Protein AF-A0A8S3S463-F1 (afdb_monomer_lite)

Sequence (658 aa):
MARRFNRNAKKQKFRFYNKKERNKYNMQQRTAHAKKHVINLSKRRLSNQEYILLAKGLKFIPTPSSKNAKMSILKDYNEFARKLRCRYMFSQEKTDLHPFRSNTGYKPASTCHTLDYITEVTRQLNTQHYCQLDSFNMAELKIQVIEYIKSLYDQGIIDKISFKFLTNGQKLRDARLGRIYILPKIHRLETETFKQIQHDGLNELNIIPPGRPIISQCGSVTELGNGKVSVSLDSEKGMYIRLNRALSLTVKYYPIVTEHLDDYSSKDATVLNIHHVIADKIQCFEVKNSVVVNLDQIGQTQLKDAKVSKASTTDATGMSVEYTSTQGVILIPDSKYKVHIAIATVKIGPSVAIKAGKSVRFHVVTAVNYTQAVDLKSKAPEHLQRSVDQLLESVMKIDYASLREEHIKVWRDIWKSEFGISNSKAAGSLNGDKINTTIYYVLSNIQAPLHELSTTVEEKSKIQKTLHYPDRCYGGHTLLFYSETLWSEIKDEEDIADVTSTWMITLEKKGCNIIVRAGAEGVLQAILLSLGGLRNDRPYYACDAGCIDAPIALSKEVVQFPVKRTEPLTSILYITADKQHMEELKHTIHVKEIKEAPAHEHHVIALHKHGHHFGGLPTIFWASLAFLIIIFHLFLFKLIYNEYCQGQDRYGRTRYSV

Organism: Mytilus edulis (NCBI:txid6550)

Structure (mmCIF, N/CA/C/O backbone):
data_AF-A0A8S3S463-F1
#
_entry.id   AF-A0A8S3S463-F1
#
loop_
_atom_site.group_PDB
_atom_site.id
_atom_site.type_symbol
_atom_site.label_atom_id
_atom_site.label_alt_id
_atom_site.label_comp_id
_atom_site.label_asym_id
_atom_site.label_entity_id
_atom_site.label_seq_id
_atom_site.pdbx_PDB_ins_code
_atom_site.Cartn_x
_atom_site.Cartn_y
_atom_site.Cartn_z
_atom_site.occupancy
_atom_site.B_iso_or_equiv
_atom_site.auth_seq_id
_atom_site.auth_comp_id
_atom_site.auth_asym_id
_atom_site.auth_atom_id
_atom_site.pdbx_PDB_model_num
ATOM 1 N N . MET A 1 1 ? 85.360 11.994 -20.091 1.00 52.06 1 MET A N 1
ATOM 2 C CA . MET A 1 1 ? 83.962 11.535 -20.316 1.00 52.06 1 MET A CA 1
ATOM 3 C C . MET A 1 1 ? 83.797 10.376 -21.317 1.00 52.06 1 MET A C 1
ATOM 5 O O . MET A 1 1 ? 82.889 9.576 -21.123 1.00 52.06 1 MET A O 1
ATOM 9 N N . ALA A 1 2 ? 84.667 10.188 -22.321 1.00 48.66 2 ALA A N 1
ATOM 10 C CA . ALA A 1 2 ? 84.482 9.168 -23.374 1.00 48.66 2 ALA A CA 1
ATOM 11 C C . ALA A 1 2 ? 84.535 7.682 -22.921 1.00 48.66 2 ALA A C 1
ATOM 13 O O . ALA A 1 2 ? 83.828 6.835 -23.468 1.00 48.66 2 ALA A O 1
ATOM 14 N N . ARG A 1 3 ? 85.302 7.329 -21.874 1.00 46.56 3 ARG A N 1
ATOM 15 C CA . ARG A 1 3 ? 85.397 5.931 -21.381 1.00 46.56 3 ARG A CA 1
ATOM 16 C C . ARG A 1 3 ? 84.143 5.435 -20.635 1.00 46.56 3 ARG A C 1
ATOM 18 O O . ARG A 1 3 ? 83.894 4.230 -20.597 1.00 46.56 3 ARG A O 1
ATOM 25 N N . ARG A 1 4 ? 83.330 6.339 -20.067 1.00 45.00 4 ARG A N 1
ATOM 26 C CA . ARG A 1 4 ? 82.097 5.996 -19.320 1.00 45.00 4 ARG A CA 1
ATOM 27 C C . ARG A 1 4 ? 80.909 5.745 -20.260 1.00 45.00 4 ARG A C 1
ATOM 29 O O . ARG A 1 4 ? 80.152 4.805 -20.035 1.00 45.00 4 ARG A O 1
ATOM 36 N N . PHE A 1 5 ? 80.820 6.491 -21.364 1.00 47.56 5 PHE A N 1
ATOM 37 C CA . PHE A 1 5 ? 79.806 6.289 -22.410 1.00 47.56 5 PHE A CA 1
ATOM 38 C C . PHE A 1 5 ? 79.951 4.933 -23.126 1.00 47.56 5 PHE A C 1
ATOM 40 O O . PHE A 1 5 ? 78.967 4.221 -23.329 1.00 47.56 5 PHE A O 1
ATOM 47 N N . ASN A 1 6 ? 81.184 4.505 -23.413 1.00 51.38 6 ASN A N 1
ATOM 48 C CA . ASN A 1 6 ? 81.441 3.268 -24.161 1.00 51.38 6 ASN A CA 1
ATOM 49 C C . ASN A 1 6 ? 81.145 1.981 -23.344 1.00 51.38 6 ASN A C 1
ATOM 51 O O . ASN A 1 6 ? 80.711 0.962 -23.886 1.00 51.38 6 ASN A O 1
ATOM 55 N N . ARG A 1 7 ? 81.291 2.028 -22.007 1.00 52.53 7 ARG A N 1
ATOM 56 C CA . ARG A 1 7 ? 80.908 0.919 -21.103 1.00 52.53 7 ARG A CA 1
ATOM 57 C C . ARG A 1 7 ? 79.388 0.744 -20.989 1.00 52.53 7 ARG A C 1
ATOM 59 O O . ARG A 1 7 ? 78.919 -0.393 -20.908 1.00 52.53 7 ARG A O 1
ATOM 66 N N . ASN A 1 8 ? 78.621 1.833 -21.033 1.00 52.28 8 ASN A N 1
ATOM 67 C CA . ASN A 1 8 ? 77.157 1.779 -20.980 1.00 52.28 8 ASN A CA 1
ATOM 68 C C . ASN A 1 8 ? 76.551 1.273 -22.300 1.00 52.28 8 ASN A C 1
ATOM 70 O O . ASN A 1 8 ? 75.652 0.433 -22.263 1.00 52.28 8 ASN A O 1
ATOM 74 N N . ALA A 1 9 ? 77.117 1.659 -23.450 1.00 55.28 9 ALA A N 1
ATOM 75 C CA . ALA A 1 9 ? 76.702 1.151 -24.761 1.00 55.28 9 ALA A CA 1
ATOM 76 C C . ALA A 1 9 ? 76.960 -0.363 -24.928 1.00 55.28 9 ALA A C 1
ATOM 78 O O . ALA A 1 9 ? 76.092 -1.094 -25.413 1.00 55.28 9 ALA A O 1
ATOM 79 N N . LYS A 1 10 ? 78.113 -0.874 -24.460 1.00 55.69 10 LYS A N 1
ATOM 80 C CA . LYS A 1 10 ? 78.402 -2.323 -24.454 1.00 55.69 10 LYS A CA 1
ATOM 81 C C . LYS A 1 10 ? 77.476 -3.101 -23.509 1.00 55.69 10 LYS A C 1
ATOM 83 O O . LYS A 1 10 ? 76.970 -4.149 -23.902 1.00 55.69 10 LYS A O 1
ATOM 88 N N . LYS A 1 11 ? 77.179 -2.578 -22.308 1.00 56.47 11 LYS A N 1
ATOM 89 C CA . LYS A 1 11 ? 76.220 -3.201 -21.368 1.00 56.47 11 LYS A CA 1
ATOM 90 C C . LYS A 1 11 ? 74.787 -3.228 -21.912 1.00 56.47 11 LYS A C 1
ATOM 92 O O . LYS A 1 11 ? 74.089 -4.217 -21.701 1.00 56.47 11 LYS A O 1
ATOM 97 N N . GLN A 1 12 ? 74.345 -2.192 -22.629 1.00 57.59 12 GLN A N 1
ATOM 98 C CA . GLN A 1 12 ? 73.038 -2.192 -23.296 1.00 57.59 12 GLN A CA 1
ATOM 99 C C . GLN A 1 12 ? 72.986 -3.220 -24.432 1.00 57.59 12 GLN A C 1
ATOM 101 O O . GLN A 1 12 ? 72.074 -4.044 -24.444 1.00 57.59 12 GLN A O 1
ATOM 106 N N . LYS A 1 13 ? 73.986 -3.257 -25.326 1.00 57.12 13 LYS A N 1
ATOM 107 C CA . LYS A 1 13 ? 74.043 -4.254 -26.412 1.00 57.12 13 LYS A CA 1
ATOM 108 C C . LYS A 1 13 ? 74.053 -5.696 -25.886 1.00 57.12 13 LYS A C 1
ATOM 110 O O . LYS A 1 13 ? 73.314 -6.527 -26.405 1.00 57.12 13 LYS A O 1
ATOM 115 N N . PHE A 1 14 ? 74.794 -5.976 -24.811 1.00 54.25 14 PHE A N 1
ATOM 116 C CA . PHE A 1 14 ? 74.827 -7.307 -24.187 1.00 54.25 14 PHE A CA 1
ATOM 117 C C . PHE A 1 14 ? 73.482 -7.691 -23.537 1.00 54.25 14 PHE A C 1
ATOM 119 O O . PHE A 1 14 ? 73.031 -8.829 -23.649 1.00 54.25 14 PHE A O 1
ATOM 126 N N . ARG A 1 15 ? 72.776 -6.727 -22.922 1.00 56.00 15 ARG A N 1
ATOM 127 C CA . ARG A 1 15 ? 71.418 -6.931 -22.381 1.00 56.00 15 ARG A CA 1
ATOM 128 C C . ARG A 1 15 ? 70.378 -7.182 -23.477 1.00 56.00 15 ARG A C 1
ATOM 130 O O . ARG A 1 15 ? 69.511 -8.034 -23.296 1.00 56.00 15 ARG A O 1
ATOM 137 N N . PHE A 1 16 ? 70.468 -6.489 -24.612 1.00 57.81 16 PHE A N 1
ATOM 138 C CA . PHE A 1 16 ? 69.584 -6.722 -25.758 1.00 57.81 16 PHE A CA 1
ATOM 139 C C . PHE A 1 16 ? 69.848 -8.075 -26.431 1.00 57.81 16 PHE A C 1
ATOM 141 O O . PHE A 1 16 ? 68.890 -8.775 -26.761 1.00 57.81 16 PHE A O 1
ATOM 148 N N . TYR A 1 17 ? 71.114 -8.480 -26.565 1.00 57.06 17 TYR A N 1
ATOM 149 C CA . TYR A 1 17 ? 71.489 -9.795 -27.093 1.00 57.06 17 TYR A CA 1
ATOM 150 C C . TYR A 1 17 ? 70.956 -10.935 -26.206 1.00 57.06 17 TYR A C 1
ATOM 152 O O . TYR A 1 17 ? 70.227 -11.799 -26.693 1.00 57.06 17 TYR A O 1
ATOM 160 N N . ASN A 1 18 ? 71.166 -10.860 -24.885 1.00 58.47 18 ASN A N 1
ATOM 161 C CA . ASN A 1 18 ? 70.640 -11.853 -23.937 1.00 58.47 18 ASN A CA 1
ATOM 162 C C . ASN A 1 18 ? 69.103 -11.883 -23.878 1.00 58.47 18 ASN A C 1
ATOM 164 O O . ASN A 1 18 ? 68.513 -12.947 -23.693 1.00 58.47 18 ASN A O 1
ATOM 168 N N . LYS A 1 19 ? 68.422 -10.744 -24.070 1.00 60.91 19 LYS A N 1
ATOM 169 C CA . LYS A 1 19 ? 66.951 -10.705 -24.168 1.00 60.91 19 LYS A CA 1
ATOM 170 C C . LYS A 1 19 ? 66.452 -11.373 -25.455 1.00 60.91 19 LYS A C 1
ATOM 172 O O . LYS A 1 19 ? 65.434 -12.062 -25.424 1.00 60.91 19 LYS A O 1
ATOM 177 N N . LYS A 1 20 ? 67.165 -11.201 -26.574 1.00 64.38 20 LYS A N 1
ATOM 178 C CA . LYS A 1 20 ? 66.814 -11.797 -27.872 1.00 64.38 20 LYS A CA 1
ATOM 179 C C . LYS A 1 20 ? 67.002 -13.317 -27.867 1.00 64.38 20 LYS A C 1
ATOM 181 O O . LYS A 1 20 ? 66.083 -14.024 -28.269 1.00 64.38 20 LYS A O 1
ATOM 186 N N . GLU A 1 21 ? 68.115 -13.812 -27.327 1.00 63.66 21 GLU A N 1
ATOM 187 C CA . GLU A 1 21 ? 68.373 -15.254 -27.187 1.00 63.66 21 GLU A CA 1
ATOM 188 C C . GLU A 1 21 ? 67.390 -15.926 -26.216 1.00 63.66 21 GLU A C 1
ATOM 190 O O . GLU A 1 21 ? 66.795 -16.955 -26.538 1.00 63.66 21 GLU A O 1
ATOM 195 N N . ARG A 1 22 ? 67.081 -15.286 -25.079 1.00 61.72 22 ARG A N 1
ATOM 196 C CA . ARG A 1 22 ? 66.073 -15.796 -24.133 1.00 61.72 22 ARG A CA 1
ATOM 197 C C . ARG A 1 22 ? 64.668 -15.850 -24.740 1.00 61.72 22 ARG A C 1
ATOM 199 O O . ARG A 1 22 ? 63.928 -16.803 -24.507 1.00 61.72 22 ARG A O 1
ATOM 206 N N . ASN A 1 23 ? 64.298 -14.861 -25.554 1.00 64.25 23 ASN A N 1
ATOM 207 C CA . ASN A 1 23 ? 63.021 -14.868 -26.272 1.00 64.25 23 ASN A CA 1
ATOM 208 C C . ASN A 1 23 ? 62.968 -15.959 -27.351 1.00 64.25 23 ASN A C 1
ATOM 210 O O . ASN A 1 23 ? 61.918 -16.574 -27.539 1.00 64.25 23 ASN A O 1
ATOM 214 N N . LYS A 1 24 ? 64.092 -16.234 -28.020 1.00 67.75 24 LYS A N 1
ATOM 215 C CA . LYS A 1 24 ? 64.208 -17.292 -29.031 1.00 67.75 24 LYS A CA 1
ATOM 216 C C . LYS A 1 24 ? 64.068 -18.683 -28.403 1.00 67.75 24 LYS A C 1
ATOM 218 O O . LYS A 1 24 ? 63.263 -19.479 -28.884 1.00 67.75 24 LYS A O 1
ATOM 223 N N . TYR A 1 25 ? 64.734 -18.920 -27.272 1.00 66.69 25 TYR A N 1
ATOM 224 C CA . TYR A 1 25 ? 64.601 -20.150 -26.484 1.00 66.69 25 TYR A CA 1
ATOM 225 C C . TYR A 1 25 ? 63.168 -20.358 -25.961 1.00 66.69 25 TYR A C 1
ATOM 227 O O . TYR A 1 25 ? 62.573 -21.420 -26.148 1.00 66.69 25 TYR A O 1
ATOM 235 N N . ASN A 1 26 ? 62.549 -19.310 -25.403 1.00 66.56 26 ASN A N 1
ATOM 236 C CA . ASN A 1 26 ? 61.158 -19.362 -24.942 1.00 66.56 26 ASN A CA 1
ATOM 237 C C . ASN A 1 26 ? 60.168 -19.634 -26.086 1.00 66.56 26 ASN A C 1
ATOM 239 O O . ASN A 1 26 ? 59.177 -20.339 -25.898 1.00 66.56 26 ASN A O 1
ATOM 243 N N . MET A 1 27 ? 60.412 -19.091 -27.281 1.00 69.25 27 MET A N 1
ATOM 244 C CA . MET A 1 27 ? 59.564 -19.351 -28.443 1.00 69.25 27 MET A CA 1
ATOM 245 C C . MET A 1 27 ? 59.721 -20.788 -28.950 1.00 69.25 27 MET A C 1
ATOM 247 O O . MET A 1 27 ? 58.717 -21.422 -29.280 1.00 69.25 27 MET A O 1
ATOM 251 N N . GLN A 1 28 ? 60.937 -21.338 -28.945 1.00 73.94 28 GLN A N 1
ATOM 252 C CA . GLN A 1 28 ? 61.189 -22.736 -29.307 1.00 73.94 28 GLN A CA 1
ATOM 253 C C . GLN A 1 28 ? 60.520 -23.713 -28.331 1.00 73.94 28 GLN A C 1
ATOM 255 O O . GLN A 1 28 ? 59.809 -24.610 -28.783 1.00 73.94 28 GLN A O 1
ATOM 260 N N . GLN A 1 29 ? 60.625 -23.489 -27.016 1.00 73.38 29 GLN A N 1
ATOM 261 C CA . GLN A 1 29 ? 59.926 -24.316 -26.024 1.00 73.38 29 GLN A CA 1
ATOM 262 C C . GLN A 1 29 ? 58.399 -24.254 -26.174 1.00 73.38 29 GLN A C 1
ATOM 264 O O . GLN A 1 29 ? 57.727 -25.286 -26.156 1.00 73.38 29 GLN A O 1
ATOM 269 N N . ARG A 1 30 ? 57.829 -23.058 -26.382 1.00 69.56 30 ARG A N 1
ATOM 270 C CA . ARG A 1 30 ? 56.376 -22.896 -26.580 1.00 69.56 30 ARG A CA 1
ATOM 271 C C . ARG A 1 30 ? 55.892 -23.561 -27.864 1.00 69.56 30 ARG A C 1
ATOM 273 O O . ARG A 1 30 ? 54.807 -24.132 -27.874 1.00 69.56 30 ARG A O 1
ATOM 280 N N . THR A 1 31 ? 56.701 -23.522 -28.921 1.00 72.31 31 THR A N 1
ATOM 281 C CA . THR A 1 31 ? 56.397 -24.201 -30.187 1.00 72.31 31 THR A CA 1
ATOM 282 C C . THR A 1 31 ? 56.444 -25.720 -30.024 1.00 72.31 31 THR A C 1
ATOM 284 O O . THR A 1 31 ? 55.543 -26.407 -30.496 1.00 72.31 31 THR A O 1
ATOM 287 N N . ALA A 1 32 ? 57.455 -26.253 -29.329 1.00 75.31 32 ALA A N 1
ATOM 288 C CA . ALA A 1 32 ? 57.571 -27.686 -29.057 1.00 75.31 32 ALA A CA 1
ATOM 289 C C . ALA A 1 32 ? 56.390 -28.198 -28.213 1.00 75.31 32 ALA A C 1
ATOM 291 O O . ALA A 1 32 ? 55.780 -29.212 -28.544 1.00 75.31 32 ALA A O 1
ATOM 292 N N . HIS A 1 33 ? 55.995 -27.442 -27.184 1.00 72.69 33 HIS A N 1
ATOM 293 C CA . HIS A 1 33 ? 54.812 -27.751 -26.381 1.00 72.69 33 HIS A CA 1
ATOM 294 C C . HIS A 1 33 ? 53.511 -27.679 -27.200 1.00 72.69 33 HIS A C 1
ATOM 296 O O . HIS A 1 33 ? 52.640 -28.534 -27.054 1.00 72.69 33 HIS A O 1
ATOM 302 N N . ALA A 1 34 ? 53.368 -26.683 -28.081 1.00 71.38 34 ALA A N 1
ATOM 303 C CA . ALA A 1 34 ? 52.197 -26.539 -28.946 1.00 71.38 34 ALA A CA 1
ATOM 304 C C . ALA A 1 34 ? 52.060 -27.703 -29.944 1.00 71.38 34 ALA A C 1
ATOM 306 O O . ALA A 1 34 ? 50.974 -28.258 -30.092 1.00 71.38 34 ALA A O 1
ATOM 307 N N . LYS A 1 35 ? 53.168 -28.142 -30.556 1.00 76.00 35 LYS A N 1
ATOM 308 C CA . LYS A 1 35 ? 53.192 -29.288 -31.483 1.00 76.00 35 LYS A CA 1
ATOM 309 C C . LYS A 1 35 ? 52.842 -30.626 -30.823 1.00 76.00 35 LYS A C 1
ATOM 311 O O . LYS A 1 35 ? 52.403 -31.530 -31.518 1.00 76.00 35 LYS A O 1
ATOM 316 N N . LYS A 1 36 ? 52.982 -30.747 -29.498 1.00 73.94 36 LYS A N 1
ATOM 317 C CA . LYS A 1 36 ? 52.560 -31.941 -28.746 1.00 73.94 36 LYS A CA 1
ATOM 318 C C . LYS A 1 36 ? 51.031 -32.085 -28.648 1.00 73.94 36 LYS A C 1
ATOM 320 O O . LYS A 1 36 ? 50.548 -33.196 -28.487 1.00 73.94 36 LYS A O 1
ATOM 325 N N . HIS A 1 37 ? 50.282 -30.981 -28.738 1.00 66.50 37 HIS A N 1
ATOM 326 C CA . HIS A 1 37 ? 48.832 -30.950 -28.483 1.00 66.50 37 HIS A CA 1
ATOM 327 C C . HIS A 1 37 ? 47.991 -30.598 -29.723 1.00 66.50 37 HIS A C 1
ATOM 329 O O . HIS A 1 37 ? 46.770 -30.693 -29.676 1.00 66.50 37 HIS A O 1
ATOM 335 N N . VAL A 1 38 ? 48.624 -30.180 -30.824 1.00 69.88 38 VAL A N 1
ATOM 336 C CA . VAL A 1 38 ? 47.951 -29.782 -32.068 1.00 69.88 38 VAL A CA 1
ATOM 337 C C . VAL A 1 38 ? 48.359 -30.743 -33.182 1.00 69.88 38 VAL A C 1
ATOM 339 O O . VAL A 1 38 ? 49.488 -30.692 -33.671 1.00 69.88 38 VAL A O 1
ATOM 342 N N . ILE A 1 39 ? 47.431 -31.608 -33.591 1.00 75.69 39 ILE A N 1
ATOM 343 C CA . ILE A 1 39 ? 47.611 -32.543 -34.708 1.00 75.69 39 ILE A CA 1
ATOM 344 C C . ILE A 1 39 ? 47.127 -31.858 -35.990 1.00 75.69 39 ILE A C 1
ATOM 346 O O . ILE A 1 39 ? 45.980 -31.425 -36.074 1.00 75.69 39 ILE A O 1
ATOM 350 N N . ASN A 1 40 ? 48.002 -31.735 -36.991 1.00 73.06 40 ASN A N 1
ATOM 351 C CA . ASN A 1 40 ? 47.642 -31.139 -38.276 1.00 73.06 40 ASN A CA 1
ATOM 352 C C . ASN A 1 40 ? 47.041 -32.203 -39.200 1.00 73.06 40 ASN A C 1
ATOM 354 O O . ASN A 1 40 ? 47.766 -33.041 -39.726 1.00 73.06 40 ASN A O 1
ATOM 358 N N . LEU A 1 41 ? 45.726 -32.143 -39.398 1.00 71.94 41 LEU A N 1
ATOM 359 C CA . LEU A 1 41 ? 44.986 -33.045 -40.287 1.00 71.94 41 LEU A CA 1
ATOM 360 C C . LEU A 1 41 ? 44.899 -32.519 -41.733 1.00 71.94 41 LEU A C 1
ATOM 362 O O . LEU A 1 41 ? 44.344 -33.184 -42.603 1.00 71.94 41 LEU A O 1
ATOM 366 N N . SER A 1 42 ? 45.434 -31.324 -42.004 1.00 69.94 42 SER A N 1
ATOM 367 C CA . SER A 1 42 ? 45.446 -30.727 -43.340 1.00 69.94 42 SER A CA 1
ATOM 368 C C . SER A 1 42 ? 46.727 -31.078 -44.104 1.00 69.94 42 SER A C 1
ATOM 370 O O . SER A 1 42 ? 47.795 -31.253 -43.519 1.00 69.94 42 SER A O 1
ATOM 372 N N . LYS A 1 43 ? 46.654 -31.103 -45.442 1.00 72.00 43 LYS A N 1
ATOM 373 C CA . LYS A 1 43 ? 47.828 -31.306 -46.316 1.00 72.00 43 LYS A CA 1
ATOM 374 C C . LYS A 1 43 ? 48.800 -30.109 -46.321 1.00 72.00 43 LYS A C 1
ATOM 376 O O . LYS A 1 43 ? 49.905 -30.216 -46.849 1.00 72.00 43 LYS A O 1
ATOM 381 N N . ARG A 1 44 ? 48.412 -28.963 -45.744 1.00 81.38 44 ARG A N 1
ATOM 382 C CA . ARG A 1 44 ? 49.222 -27.736 -45.678 1.00 81.38 44 ARG A CA 1
ATOM 383 C C . ARG A 1 44 ? 50.136 -27.772 -44.454 1.00 81.38 44 ARG A C 1
ATOM 385 O O . ARG A 1 44 ? 49.684 -28.021 -43.341 1.00 81.38 44 ARG A O 1
ATOM 392 N N . ARG A 1 45 ? 51.425 -27.464 -44.632 1.00 78.19 45 ARG A N 1
ATOM 393 C CA . ARG A 1 45 ? 52.370 -27.336 -43.510 1.00 78.19 45 ARG A CA 1
ATOM 394 C C . ARG A 1 45 ? 52.098 -26.044 -42.732 1.00 78.19 45 ARG A C 1
ATOM 396 O O . ARG A 1 45 ? 52.153 -24.960 -43.304 1.00 78.19 45 ARG A O 1
ATOM 403 N N . LEU A 1 46 ? 51.816 -26.175 -41.436 1.00 79.38 46 LEU A N 1
ATOM 404 C CA . LEU A 1 46 ? 51.574 -25.050 -40.530 1.00 79.38 46 LEU A CA 1
ATOM 405 C C . LEU A 1 46 ? 52.893 -24.456 -40.011 1.00 79.38 46 LEU A C 1
ATOM 407 O O . LEU A 1 46 ? 53.850 -25.175 -39.707 1.00 79.38 46 LEU A O 1
ATOM 411 N N . SER A 1 47 ? 52.928 -23.134 -39.874 1.00 81.81 47 SER A N 1
ATOM 412 C CA . SER A 1 47 ? 54.037 -22.373 -39.301 1.00 81.81 47 SER A CA 1
ATOM 413 C C . SER A 1 47 ? 54.070 -22.464 -37.771 1.00 81.81 47 SER A C 1
ATOM 415 O O . SER A 1 47 ? 53.080 -22.763 -37.101 1.00 81.81 47 SER A O 1
ATOM 417 N N . ASN A 1 48 ? 55.227 -22.163 -37.176 1.00 77.81 48 ASN A N 1
ATOM 418 C CA . ASN A 1 48 ? 55.406 -22.226 -35.721 1.00 77.81 48 ASN A CA 1
ATOM 419 C C . ASN A 1 48 ? 54.484 -21.253 -34.956 1.00 77.81 48 ASN A C 1
ATOM 421 O O . ASN A 1 48 ? 54.082 -21.552 -33.834 1.00 77.81 48 ASN A O 1
ATOM 425 N N . GLN A 1 49 ? 54.127 -20.110 -35.552 1.00 76.75 49 GLN A N 1
ATOM 426 C CA . GLN A 1 49 ? 53.189 -19.158 -34.949 1.00 76.75 49 GLN A CA 1
ATOM 427 C C . GLN A 1 49 ? 51.744 -19.670 -35.016 1.00 76.75 49 GLN A C 1
ATOM 429 O O . GLN A 1 49 ? 51.028 -19.562 -34.022 1.00 76.75 49 GLN A O 1
ATOM 434 N N . GLU A 1 50 ? 51.350 -20.304 -36.126 1.00 75.94 50 GLU A N 1
ATOM 435 C CA . GLU A 1 50 ? 50.033 -20.942 -36.276 1.00 75.94 50 GLU A CA 1
ATOM 436 C C . GLU A 1 50 ? 49.857 -22.086 -35.267 1.00 75.94 50 GLU A C 1
ATOM 438 O O . GLU A 1 50 ? 48.836 -22.146 -34.586 1.00 75.94 50 GLU A O 1
ATOM 443 N N . TYR A 1 51 ? 50.882 -22.922 -35.056 1.00 78.38 51 TYR A N 1
ATOM 444 C CA . TYR A 1 51 ? 50.859 -23.953 -34.008 1.00 78.38 51 TYR A CA 1
ATOM 445 C C . TYR A 1 51 ? 50.635 -23.368 -32.605 1.00 78.38 51 TYR A C 1
ATOM 447 O O . TYR A 1 51 ? 49.834 -23.896 -31.834 1.00 78.38 51 TYR A O 1
ATOM 455 N N . ILE A 1 52 ? 51.316 -22.267 -32.261 1.00 76.12 52 ILE A N 1
ATOM 456 C CA . ILE A 1 52 ? 51.158 -21.606 -30.954 1.00 76.12 52 ILE A CA 1
ATOM 457 C C . ILE A 1 52 ? 49.758 -20.995 -30.805 1.00 76.12 52 ILE A C 1
ATOM 459 O O . ILE A 1 52 ? 49.199 -21.025 -29.706 1.00 76.12 52 ILE A O 1
ATOM 463 N N . LEU A 1 53 ? 49.197 -20.431 -31.878 1.00 75.06 53 LEU A N 1
ATOM 464 C CA . LEU A 1 53 ? 47.856 -19.847 -31.876 1.00 75.06 53 LEU A CA 1
ATOM 465 C C . LEU A 1 53 ? 46.784 -20.931 -31.688 1.00 75.06 53 LEU A C 1
ATOM 467 O O . LEU A 1 53 ? 45.934 -20.807 -30.808 1.00 75.06 53 LEU A O 1
ATOM 471 N N . LEU A 1 54 ? 46.883 -22.034 -32.434 1.00 71.81 54 LEU A N 1
ATOM 472 C CA . LEU A 1 54 ? 45.959 -23.168 -32.339 1.00 71.81 54 LEU A CA 1
ATOM 473 C C . LEU A 1 54 ? 46.006 -23.826 -30.952 1.00 71.81 54 LEU A C 1
ATOM 475 O O . LEU A 1 54 ? 44.965 -24.109 -30.362 1.00 71.81 54 LEU A O 1
ATOM 479 N N . ALA A 1 55 ? 47.198 -23.964 -30.362 1.00 70.44 55 ALA A N 1
ATOM 480 C CA . ALA A 1 55 ? 47.348 -24.471 -28.997 1.00 70.44 55 ALA A CA 1
ATOM 481 C C . ALA A 1 55 ? 46.735 -23.545 -27.926 1.00 70.44 55 ALA A C 1
ATOM 483 O O . ALA A 1 55 ? 46.407 -24.003 -26.832 1.00 70.44 55 ALA A O 1
ATOM 484 N N . LYS A 1 56 ? 46.572 -22.245 -28.211 1.00 66.69 56 LYS A N 1
ATOM 485 C CA . LYS A 1 56 ? 45.850 -21.307 -27.334 1.00 66.69 56 LYS A CA 1
ATOM 486 C C . LYS A 1 56 ? 44.336 -21.364 -27.535 1.00 66.69 56 LYS A C 1
ATOM 488 O O . LYS A 1 56 ? 43.622 -21.190 -26.555 1.00 66.69 56 LYS A O 1
ATOM 493 N N . GLY A 1 57 ? 43.852 -21.646 -28.747 1.00 55.12 57 GLY A N 1
ATOM 494 C CA . GLY A 1 57 ? 42.424 -21.884 -29.006 1.00 55.12 57 GLY A CA 1
ATOM 495 C C . GLY A 1 57 ? 41.870 -23.063 -28.196 1.00 55.12 57 GLY A C 1
ATOM 496 O O . GLY A 1 57 ? 40.753 -23.005 -27.697 1.00 55.12 57 GLY A O 1
ATOM 497 N N . LEU A 1 58 ? 42.706 -24.072 -27.933 1.00 53.78 58 LEU A N 1
ATOM 498 C CA . LEU A 1 58 ? 42.383 -25.212 -27.063 1.00 53.78 58 LEU A CA 1
ATOM 499 C C . LEU A 1 58 ? 42.318 -24.871 -25.558 1.00 53.78 58 LEU A C 1
ATOM 501 O O . LEU A 1 58 ? 41.883 -25.705 -24.771 1.00 53.78 58 LEU A O 1
ATOM 505 N N . LYS A 1 59 ? 42.715 -23.659 -25.132 1.00 48.44 59 LYS A N 1
ATOM 506 C CA . LYS A 1 59 ? 42.542 -23.176 -23.745 1.00 48.44 59 LYS A CA 1
ATOM 507 C C . LYS A 1 59 ? 41.181 -22.525 -23.482 1.00 48.44 59 LYS A C 1
ATOM 509 O O . LYS A 1 59 ? 40.911 -22.183 -22.334 1.00 48.44 59 LYS A O 1
ATOM 514 N N . PHE A 1 60 ? 40.338 -22.349 -24.504 1.00 43.91 60 PHE A N 1
ATOM 515 C CA . PHE A 1 60 ? 39.013 -21.735 -24.347 1.00 43.91 60 PHE A CA 1
ATOM 516 C C . PHE A 1 60 ? 37.968 -22.675 -23.722 1.00 43.91 60 PHE A C 1
ATOM 518 O O . PHE A 1 60 ? 36.864 -22.247 -23.404 1.00 43.91 60 PHE A O 1
ATOM 525 N N . ILE A 1 61 ? 38.336 -23.937 -23.479 1.00 42.88 61 ILE A N 1
ATOM 526 C CA . ILE A 1 61 ? 37.599 -24.845 -22.602 1.00 42.88 61 ILE A CA 1
ATOM 527 C C . ILE A 1 61 ? 38.528 -25.160 -21.422 1.00 42.88 61 ILE A C 1
ATOM 529 O O . ILE A 1 61 ? 39.547 -25.831 -21.616 1.00 42.88 61 ILE A O 1
ATOM 533 N N . PRO A 1 62 ? 38.252 -24.661 -20.204 1.00 43.66 62 PRO A N 1
ATOM 534 C CA . PRO A 1 62 ? 39.081 -24.971 -19.051 1.00 43.66 62 PRO A CA 1
ATOM 535 C C . PRO A 1 62 ? 39.010 -26.478 -18.791 1.00 43.66 62 PRO A C 1
ATOM 537 O O . PRO A 1 62 ? 37.957 -27.020 -18.466 1.00 43.66 62 PRO A O 1
ATOM 540 N N . THR A 1 63 ? 40.139 -27.169 -18.951 1.00 46.56 63 THR A N 1
ATOM 541 C CA . THR A 1 63 ? 40.243 -28.572 -18.539 1.00 46.56 63 THR A CA 1
ATOM 542 C C . THR A 1 63 ? 40.371 -28.573 -17.014 1.00 46.56 63 THR A C 1
ATOM 544 O O . THR A 1 63 ? 41.306 -27.946 -16.506 1.00 46.56 63 THR A O 1
ATOM 547 N N . PRO A 1 64 ? 39.461 -29.200 -16.250 1.00 49.19 64 PRO A N 1
ATOM 548 C CA . PRO A 1 64 ? 39.530 -29.126 -14.797 1.00 49.19 64 PRO A CA 1
ATOM 549 C C . PRO A 1 64 ? 40.782 -29.857 -14.289 1.00 49.19 64 PRO A C 1
ATOM 551 O O . PRO A 1 64 ? 41.040 -30.994 -14.670 1.00 49.19 64 PRO A O 1
ATOM 554 N N . SER A 1 65 ? 41.539 -29.215 -13.397 1.00 54.72 65 SER A N 1
ATOM 555 C CA . SER A 1 65 ? 42.794 -29.723 -12.797 1.00 54.72 65 SER A CA 1
ATOM 556 C C . SER A 1 65 ? 42.607 -30.960 -11.889 1.00 54.72 65 SER A C 1
ATOM 558 O O . SER A 1 65 ? 43.560 -31.570 -11.409 1.00 54.72 65 SER A O 1
ATOM 560 N N . SER A 1 66 ? 41.360 -31.346 -11.619 1.00 59.09 66 SER A N 1
ATOM 561 C CA . SER A 1 66 ? 41.019 -32.414 -10.681 1.00 59.09 66 SER A CA 1
ATOM 562 C C . SER A 1 66 ? 41.126 -33.794 -11.339 1.00 59.09 66 SER A C 1
ATOM 564 O O . SER A 1 66 ? 40.437 -34.073 -12.320 1.00 59.09 66 SER A O 1
ATOM 566 N N . LYS A 1 67 ? 41.907 -34.706 -10.737 1.00 57.53 67 LYS A N 1
ATOM 567 C CA . LYS A 1 67 ? 41.961 -36.141 -11.099 1.00 57.53 67 LYS A CA 1
ATOM 568 C C . LYS A 1 67 ? 40.575 -36.821 -11.132 1.00 57.53 67 LYS A C 1
ATOM 570 O O . LYS A 1 67 ? 40.432 -37.848 -11.785 1.00 57.53 67 LYS A O 1
ATOM 575 N N . ASN A 1 68 ? 39.552 -36.222 -10.510 1.00 57.94 68 ASN A N 1
ATOM 576 C CA . ASN A 1 68 ? 38.182 -36.744 -10.431 1.00 57.94 68 ASN A CA 1
ATOM 577 C C . ASN A 1 68 ? 37.179 -36.004 -11.341 1.00 57.94 68 ASN A C 1
ATOM 579 O O . ASN A 1 68 ? 35.977 -36.270 -11.283 1.00 57.94 68 ASN A O 1
ATOM 583 N N . ALA A 1 69 ? 37.647 -35.095 -12.204 1.00 58.31 69 ALA A N 1
ATOM 584 C CA . ALA A 1 69 ? 36.796 -34.266 -13.060 1.00 58.31 69 ALA A CA 1
ATOM 585 C C . ALA A 1 69 ? 35.877 -35.085 -13.974 1.00 58.31 69 ALA A C 1
ATOM 587 O O . ALA A 1 69 ? 34.710 -34.750 -14.133 1.00 58.31 69 ALA A O 1
ATOM 588 N N . LYS A 1 70 ? 36.370 -36.204 -14.518 1.00 59.91 70 LYS A N 1
ATOM 589 C CA . LYS A 1 70 ? 35.574 -37.089 -15.380 1.00 59.91 70 LYS A CA 1
ATOM 590 C C . LYS A 1 70 ? 34.367 -37.673 -14.638 1.00 59.91 70 LYS A C 1
ATOM 592 O O . LYS A 1 70 ? 33.294 -37.775 -15.219 1.00 59.91 70 LYS A O 1
ATOM 597 N N . MET A 1 71 ? 34.526 -38.002 -13.355 1.00 61.84 71 MET A N 1
ATOM 598 C CA . MET A 1 71 ? 33.459 -38.562 -12.523 1.00 61.84 71 MET A CA 1
ATOM 599 C C . MET A 1 71 ? 32.450 -37.492 -12.090 1.00 61.84 71 MET A C 1
ATOM 601 O O . MET A 1 71 ? 31.252 -37.755 -12.105 1.00 61.84 71 MET A O 1
ATOM 605 N N . SER A 1 72 ? 32.915 -36.270 -11.802 1.00 59.81 72 SER A N 1
ATOM 606 C CA . SER A 1 72 ? 32.039 -35.110 -11.571 1.00 59.81 72 SER A CA 1
ATOM 607 C C . SER A 1 72 ? 31.220 -34.771 -12.813 1.00 59.81 72 SER A C 1
ATOM 609 O O . SER A 1 72 ? 30.008 -34.670 -12.730 1.00 59.81 72 SER A O 1
ATOM 611 N N . ILE A 1 73 ? 31.858 -34.703 -13.984 1.00 63.25 73 ILE A N 1
ATOM 612 C CA . ILE A 1 73 ? 31.189 -34.387 -15.251 1.00 63.25 73 ILE A CA 1
ATOM 613 C C . ILE A 1 73 ? 30.196 -35.487 -15.636 1.00 63.25 73 ILE A C 1
ATOM 615 O O . ILE A 1 73 ? 29.107 -35.178 -16.101 1.00 63.25 73 ILE A O 1
ATOM 619 N N . LEU A 1 74 ? 30.523 -36.765 -15.419 1.00 66.81 74 LEU A N 1
ATOM 620 C CA . LEU A 1 74 ? 29.575 -37.866 -15.626 1.00 66.81 74 LEU A CA 1
ATOM 621 C C . LEU A 1 74 ? 28.383 -37.782 -14.665 1.00 66.81 74 LEU A C 1
ATOM 623 O O . LEU A 1 74 ? 27.257 -38.064 -15.069 1.00 66.81 74 LEU A O 1
ATOM 627 N N . LYS A 1 75 ? 28.607 -37.371 -13.413 1.00 67.50 75 LYS A N 1
ATOM 628 C CA . LYS A 1 75 ? 27.542 -37.158 -12.427 1.00 67.50 75 LYS A CA 1
ATOM 629 C C . LYS A 1 75 ? 26.651 -35.974 -12.814 1.00 67.50 75 LYS A C 1
ATOM 631 O O . LYS A 1 75 ? 25.433 -36.132 -12.829 1.00 67.50 75 LYS A O 1
ATOM 636 N N . ASP A 1 76 ? 27.247 -34.858 -13.219 1.00 64.56 76 ASP A N 1
ATOM 637 C CA . ASP A 1 76 ? 26.545 -33.649 -13.660 1.00 64.56 76 ASP A CA 1
ATOM 638 C C . ASP A 1 76 ? 25.795 -33.893 -14.976 1.00 64.56 76 ASP A C 1
ATOM 640 O O . ASP A 1 76 ? 24.650 -33.471 -15.124 1.00 64.56 76 ASP A O 1
ATOM 644 N N . TYR A 1 77 ? 26.388 -34.650 -15.906 1.00 70.56 77 TYR A N 1
ATOM 645 C CA . TYR A 1 77 ? 25.737 -35.093 -17.139 1.00 70.56 77 TYR A CA 1
ATOM 646 C C . TYR A 1 77 ? 24.552 -36.009 -16.842 1.00 70.56 77 TYR A C 1
ATOM 648 O O . TYR A 1 77 ? 23.478 -35.814 -17.402 1.00 70.56 77 TYR A O 1
ATOM 656 N N . ASN A 1 78 ? 24.703 -36.978 -15.937 1.00 62.03 78 ASN A N 1
ATOM 657 C CA . ASN A 1 78 ? 23.600 -37.851 -15.542 1.00 62.03 78 ASN A CA 1
ATOM 658 C C . ASN A 1 78 ? 22.490 -37.069 -14.826 1.00 62.03 78 ASN A C 1
ATOM 660 O O . ASN A 1 78 ? 21.309 -37.339 -15.044 1.00 62.03 78 ASN A O 1
ATOM 664 N N . GLU A 1 79 ? 22.835 -36.066 -14.018 1.00 60.00 79 GLU A N 1
ATOM 665 C CA . GLU A 1 79 ? 21.861 -35.185 -13.377 1.00 60.00 79 GLU A CA 1
ATOM 666 C C . GLU A 1 79 ? 21.150 -34.275 -14.391 1.00 60.00 79 GLU A C 1
ATOM 668 O O . GLU A 1 79 ? 19.929 -34.113 -14.325 1.00 60.00 79 GLU A O 1
ATOM 673 N N . PHE A 1 80 ? 21.884 -33.736 -15.365 1.00 59.72 80 PHE A N 1
ATOM 674 C CA . PHE A 1 80 ? 21.356 -32.934 -16.464 1.00 59.72 80 PHE A CA 1
ATOM 675 C C . PHE A 1 80 ? 20.448 -33.761 -17.380 1.00 59.72 80 PHE A C 1
ATOM 677 O O . PHE A 1 80 ? 19.307 -33.374 -17.615 1.00 59.72 80 PHE A O 1
ATOM 684 N N . ALA A 1 81 ? 20.892 -34.941 -17.818 1.00 54.41 81 ALA A N 1
ATOM 685 C CA . ALA A 1 81 ? 20.108 -35.871 -18.626 1.00 54.41 81 ALA A CA 1
ATOM 686 C C . ALA A 1 81 ? 18.845 -36.340 -17.887 1.00 54.41 81 ALA A C 1
ATOM 688 O O . ALA A 1 81 ? 17.780 -36.458 -18.494 1.00 54.41 81 ALA A O 1
ATOM 689 N N . ARG A 1 82 ? 18.922 -36.540 -16.563 1.00 51.47 82 ARG A N 1
ATOM 690 C CA . ARG A 1 82 ? 17.753 -36.815 -15.715 1.00 51.47 82 ARG A CA 1
ATOM 691 C C . ARG A 1 82 ? 16.796 -35.622 -15.671 1.00 51.47 82 ARG A C 1
ATOM 693 O O . ARG A 1 82 ? 15.600 -35.822 -15.850 1.00 51.47 82 ARG A O 1
ATOM 700 N N . LYS A 1 83 ? 17.293 -34.392 -15.490 1.00 52.69 83 LYS A N 1
ATOM 701 C CA . LYS A 1 83 ? 16.472 -33.163 -15.533 1.00 52.69 83 LYS A CA 1
ATOM 702 C C . LYS A 1 83 ? 15.799 -32.981 -16.894 1.00 52.69 83 LYS A C 1
ATOM 704 O O . LYS A 1 83 ? 14.631 -32.610 -16.938 1.00 52.69 83 LYS A O 1
ATOM 709 N N . LEU A 1 84 ? 16.495 -33.300 -17.983 1.00 45.91 84 LEU A N 1
ATOM 710 C CA . LEU A 1 84 ? 15.986 -33.202 -19.351 1.00 45.91 84 LEU A CA 1
ATOM 711 C C . LEU A 1 84 ? 14.931 -34.280 -19.644 1.00 45.91 84 LEU A C 1
ATOM 713 O O . LEU A 1 84 ? 13.879 -33.955 -20.183 1.00 45.91 84 LEU A O 1
ATOM 717 N N . ARG A 1 85 ? 15.138 -35.526 -19.185 1.00 46.47 85 ARG A N 1
ATOM 718 C CA . ARG A 1 85 ? 14.119 -36.595 -19.227 1.00 46.47 85 ARG A CA 1
ATOM 719 C C . ARG A 1 85 ? 12.888 -36.268 -18.391 1.00 46.47 85 ARG A C 1
ATOM 721 O O . ARG A 1 85 ? 11.786 -36.511 -18.861 1.00 46.47 85 ARG A O 1
ATOM 728 N N . CYS A 1 86 ? 13.046 -35.691 -17.198 1.00 43.69 86 CYS A N 1
ATOM 729 C CA . CYS A 1 86 ? 11.910 -35.225 -16.401 1.00 43.69 86 CYS A CA 1
ATOM 730 C C . CYS A 1 86 ? 11.170 -34.086 -17.118 1.00 43.69 86 CYS A C 1
ATOM 732 O O . CYS A 1 86 ? 9.949 -34.105 -17.202 1.00 43.69 86 CYS A O 1
ATOM 734 N N . ARG A 1 87 ? 11.892 -33.126 -17.704 1.00 44.56 87 ARG A N 1
ATOM 735 C CA . ARG A 1 87 ? 11.288 -32.010 -18.448 1.00 44.56 87 ARG A CA 1
ATOM 736 C C . ARG A 1 87 ? 10.565 -32.475 -19.719 1.00 44.56 87 ARG A C 1
ATOM 738 O O . ARG A 1 87 ? 9.523 -31.923 -20.039 1.00 44.56 87 ARG A O 1
ATOM 745 N N . TYR A 1 88 ? 11.077 -33.513 -20.381 1.00 41.38 88 TYR A N 1
ATOM 746 C CA . TYR A 1 88 ? 10.428 -34.182 -21.512 1.00 41.38 88 TYR A CA 1
ATOM 747 C C . TYR A 1 88 ? 9.210 -35.019 -21.074 1.00 41.38 88 TYR A C 1
ATOM 749 O O . TYR A 1 88 ? 8.165 -34.943 -21.703 1.00 41.38 88 TYR A O 1
ATOM 757 N N . MET A 1 89 ? 9.291 -35.752 -19.954 1.00 40.19 89 MET A N 1
ATOM 758 C CA . MET A 1 89 ? 8.177 -36.559 -19.420 1.00 40.19 89 MET A CA 1
ATOM 759 C C . MET A 1 89 ? 6.993 -35.735 -18.891 1.00 40.19 89 MET A C 1
ATOM 761 O O . MET A 1 89 ? 5.870 -36.232 -18.909 1.00 40.19 89 MET A O 1
ATOM 765 N N . PHE A 1 90 ? 7.226 -34.515 -18.396 1.00 42.81 90 PHE A N 1
ATOM 766 C CA . PHE A 1 90 ? 6.187 -33.656 -17.804 1.00 42.81 90 PHE A CA 1
ATOM 767 C C . PHE A 1 90 ? 5.745 -32.495 -18.716 1.00 42.81 90 PHE A C 1
ATOM 769 O O . PHE A 1 90 ? 4.970 -31.643 -18.289 1.00 42.81 90 PHE A O 1
ATOM 776 N N . SER A 1 91 ? 6.207 -32.463 -19.970 1.00 41.91 91 SER A N 1
ATOM 777 C CA . SER A 1 91 ? 5.735 -31.544 -21.011 1.00 41.91 91 SER A CA 1
ATOM 778 C C . SER A 1 91 ? 4.627 -32.230 -21.810 1.00 41.91 91 SER A C 1
ATOM 780 O O . SER A 1 91 ? 4.906 -32.886 -22.809 1.00 41.91 91 SER A O 1
ATOM 782 N N . GLN A 1 92 ? 3.375 -32.161 -21.357 1.00 38.28 92 GLN A N 1
ATOM 783 C CA . GLN A 1 92 ? 2.278 -32.791 -22.094 1.00 38.28 92 GLN A CA 1
ATOM 784 C C . GLN A 1 92 ? 1.823 -31.930 -23.276 1.00 38.28 92 GLN A C 1
ATOM 786 O O . GLN A 1 92 ? 1.331 -30.829 -23.067 1.00 38.28 92 GLN A O 1
ATOM 791 N N . GLU A 1 93 ? 1.912 -32.489 -24.486 1.00 38.78 93 GLU A N 1
ATOM 792 C CA . GLU A 1 93 ? 0.763 -32.651 -25.383 1.00 38.78 93 GLU A CA 1
ATOM 793 C C . GLU A 1 93 ? 1.001 -33.824 -26.359 1.00 38.78 93 GLU A C 1
ATOM 795 O O . GLU A 1 93 ? 2.132 -34.203 -26.660 1.00 38.78 93 GLU A O 1
ATOM 800 N N . LYS A 1 94 ? -0.108 -34.470 -26.727 1.00 49.66 94 LYS A N 1
ATOM 801 C CA . LYS A 1 94 ? -0.296 -35.820 -27.289 1.00 49.66 94 LYS A CA 1
ATOM 802 C C . LYS A 1 94 ? 0.702 -36.244 -28.382 1.00 49.66 94 LYS A C 1
ATOM 804 O O . LYS A 1 94 ? 0.672 -35.724 -29.490 1.00 49.66 94 LYS A O 1
ATOM 809 N N . THR A 1 95 ? 1.475 -37.293 -28.110 1.00 40.78 95 THR A N 1
ATOM 810 C CA . THR A 1 95 ? 2.071 -38.164 -29.138 1.00 40.78 95 THR A CA 1
ATOM 811 C C . THR A 1 95 ? 1.857 -39.622 -28.741 1.00 40.78 95 THR A C 1
ATOM 813 O O . THR A 1 95 ? 1.783 -39.936 -27.548 1.00 40.78 95 THR A O 1
ATOM 816 N N . ASP A 1 96 ? 1.674 -40.485 -29.741 1.00 41.66 96 ASP A N 1
ATOM 817 C CA . ASP A 1 96 ? 1.282 -41.883 -29.569 1.00 41.66 96 ASP A CA 1
ATOM 818 C C . ASP A 1 96 ? 2.214 -42.642 -28.615 1.00 41.66 96 ASP A C 1
ATOM 820 O O . ASP A 1 96 ? 3.443 -42.544 -28.671 1.00 41.66 96 ASP A O 1
ATOM 824 N N . LEU A 1 97 ? 1.602 -43.379 -27.683 1.00 44.62 97 LEU A N 1
ATOM 825 C CA . LEU A 1 97 ? 2.302 -44.063 -26.600 1.00 44.62 97 LEU A CA 1
ATOM 826 C C . LEU A 1 97 ? 3.231 -45.171 -27.124 1.00 44.62 97 LEU A C 1
ATOM 828 O O . LEU A 1 97 ? 2.833 -46.031 -27.903 1.00 44.62 97 LEU A O 1
ATOM 832 N N . HIS A 1 98 ? 4.460 -45.202 -26.600 1.00 47.03 98 HIS A N 1
ATOM 833 C CA . HIS A 1 98 ? 5.442 -46.251 -26.880 1.00 47.03 98 HIS A CA 1
ATOM 834 C C . HIS A 1 98 ? 4.941 -47.636 -26.395 1.00 47.03 98 HIS A C 1
ATOM 836 O O . HIS A 1 98 ? 4.517 -47.748 -25.240 1.00 47.03 98 HIS A O 1
ATOM 842 N N . PRO A 1 99 ? 5.071 -48.714 -27.195 1.00 42.72 99 PRO A N 1
ATOM 843 C CA . PRO A 1 99 ? 4.448 -50.031 -26.960 1.00 42.72 99 PRO A CA 1
ATOM 844 C C . PRO A 1 99 ? 4.944 -50.847 -25.744 1.00 42.72 99 PRO A C 1
ATOM 846 O O . PRO A 1 99 ? 4.532 -51.987 -25.570 1.00 42.72 99 PRO A O 1
ATOM 849 N N . PHE A 1 100 ? 5.787 -50.292 -24.866 1.00 40.06 100 PHE A N 1
ATOM 850 C CA . PHE A 1 100 ? 6.331 -51.004 -23.693 1.00 40.06 100 PHE A CA 1
ATOM 851 C C . PHE A 1 100 ? 5.956 -50.363 -22.349 1.00 40.06 100 PHE A C 1
ATOM 853 O O . PHE A 1 100 ? 6.677 -50.503 -21.362 1.00 40.06 100 PHE A O 1
ATOM 860 N N . ARG A 1 101 ? 4.827 -49.647 -22.279 1.00 40.91 101 ARG A N 1
ATOM 861 C CA . ARG A 1 101 ? 4.314 -49.087 -21.021 1.00 40.91 101 ARG A CA 1
ATOM 862 C C . ARG A 1 101 ? 3.066 -49.851 -20.569 1.00 40.91 101 ARG A C 1
ATOM 864 O O . ARG A 1 101 ? 1.982 -49.616 -21.088 1.00 40.91 101 ARG A O 1
ATOM 871 N N . SER A 1 102 ? 3.200 -50.727 -19.573 1.00 40.22 102 SER A N 1
ATOM 872 C CA . SER A 1 102 ? 2.051 -51.258 -18.829 1.00 40.22 102 SER A CA 1
ATOM 873 C C . SER A 1 102 ? 1.555 -50.198 -17.841 1.00 40.22 102 SER A C 1
ATOM 875 O O . SER A 1 102 ? 2.332 -49.669 -17.043 1.00 40.22 102 SER A O 1
ATOM 877 N N . ASN A 1 103 ? 0.272 -49.852 -17.915 1.00 37.72 103 ASN A N 1
ATOM 878 C CA . ASN A 1 103 ? -0.353 -48.845 -17.060 1.00 37.72 103 ASN A CA 1
ATOM 879 C C . ASN A 1 103 ? -0.401 -49.344 -15.599 1.00 37.72 103 ASN A C 1
ATOM 881 O O . ASN A 1 103 ? -0.844 -50.462 -15.362 1.00 37.72 103 ASN A O 1
ATOM 885 N N . THR A 1 104 ? 0.027 -48.545 -14.615 1.00 44.25 104 THR A N 1
ATOM 886 C CA . THR A 1 104 ? 0.065 -48.957 -13.192 1.00 44.25 104 THR A CA 1
ATOM 887 C C . THR A 1 104 ? -1.288 -48.867 -12.482 1.00 44.25 104 THR A C 1
ATOM 889 O O . THR A 1 104 ? -1.340 -49.036 -11.270 1.00 44.25 104 THR A O 1
ATOM 892 N N . GLY A 1 105 ? -2.383 -48.576 -13.196 1.00 38.06 105 GLY A N 1
ATOM 893 C CA . GLY A 1 105 ? -3.756 -48.623 -12.665 1.00 38.06 105 GLY A CA 1
ATOM 894 C C . GLY A 1 105 ? -4.069 -47.676 -11.495 1.00 38.06 105 GLY A C 1
ATOM 895 O O . GLY A 1 105 ? -5.207 -47.637 -11.039 1.00 38.06 105 GLY A O 1
ATOM 896 N N . TYR A 1 106 ? -3.097 -46.896 -11.016 1.00 39.81 106 TYR A N 1
ATOM 897 C CA . TYR A 1 106 ? -3.230 -46.078 -9.819 1.00 39.81 106 TYR A CA 1
ATOM 898 C C . TYR A 1 106 ? -4.126 -44.862 -10.078 1.00 39.81 106 TYR A C 1
ATOM 900 O O . TYR A 1 106 ? -3.744 -43.925 -10.783 1.00 39.81 106 TYR A O 1
ATOM 908 N N . LYS A 1 107 ? -5.318 -44.883 -9.478 1.00 35.50 107 LYS A N 1
ATOM 909 C CA . LYS A 1 107 ? -6.204 -43.728 -9.312 1.00 35.50 107 LYS A CA 1
ATOM 910 C C . LYS A 1 107 ? -6.170 -43.335 -7.828 1.00 35.50 107 LYS A C 1
ATOM 912 O O . LYS A 1 107 ? -6.647 -44.124 -7.016 1.00 35.50 107 LYS A O 1
ATOM 917 N N . PRO A 1 108 ? -5.594 -42.183 -7.445 1.00 37.22 108 PRO A N 1
ATOM 918 C CA . PRO A 1 108 ? -5.603 -41.757 -6.049 1.00 37.22 108 PRO A CA 1
ATOM 919 C C . PRO A 1 108 ? -7.040 -41.477 -5.586 1.00 37.22 108 PRO A C 1
ATOM 921 O O . PRO A 1 108 ? -7.825 -40.872 -6.319 1.00 37.22 108 PRO A O 1
ATOM 924 N N . ALA A 1 109 ? -7.378 -41.934 -4.378 1.00 36.56 109 ALA A N 1
ATOM 925 C CA . ALA A 1 109 ? -8.672 -41.692 -3.750 1.00 36.56 109 ALA A CA 1
ATOM 926 C C . ALA A 1 109 ? -8.851 -40.195 -3.440 1.00 36.56 109 ALA A C 1
ATOM 928 O O . ALA A 1 109 ? -7.927 -39.520 -2.990 1.00 36.56 109 ALA A O 1
ATOM 929 N N . SER A 1 110 ? -10.048 -39.673 -3.687 1.00 40.31 110 SER A N 1
ATOM 930 C CA . SER A 1 110 ? -10.391 -38.246 -3.647 1.00 40.31 110 SER A CA 1
ATOM 931 C C . SER A 1 110 ? -10.585 -37.654 -2.242 1.00 40.31 110 SER A C 1
ATOM 933 O O . SER A 1 110 ? -11.096 -36.544 -2.120 1.00 40.31 110 SER A O 1
ATOM 935 N N . THR A 1 111 ? -10.207 -38.358 -1.175 1.00 40.97 111 THR A N 1
ATOM 936 C CA . THR A 1 111 ? -10.507 -37.959 0.209 1.00 40.97 111 THR A CA 1
ATOM 937 C C . THR A 1 111 ? -9.340 -38.289 1.137 1.00 40.97 111 THR A C 1
ATOM 939 O O . THR A 1 111 ? -9.251 -39.390 1.667 1.00 40.97 111 THR A O 1
ATOM 942 N N . CYS A 1 112 ? -8.434 -37.334 1.344 1.00 42.31 112 CYS A N 1
ATOM 943 C CA . CYS A 1 112 ? -7.547 -37.351 2.507 1.00 42.31 112 CYS A CA 1
ATOM 944 C C . CYS A 1 112 ? -8.267 -36.585 3.623 1.00 42.31 112 CYS A C 1
ATOM 946 O O . CYS A 1 112 ? -8.501 -35.383 3.486 1.00 42.31 112 CYS A O 1
ATOM 948 N N . HIS A 1 113 ? -8.696 -37.276 4.680 1.00 52.78 113 HIS A N 1
ATOM 949 C CA . HIS A 1 113 ? -9.365 -36.638 5.810 1.00 52.78 113 HIS A CA 1
ATOM 950 C C . HIS A 1 113 ? -8.335 -35.872 6.658 1.00 52.78 113 HIS A C 1
ATOM 952 O O . HIS A 1 113 ? -7.249 -36.371 6.943 1.00 52.78 113 HIS A O 1
ATOM 958 N N . THR A 1 114 ? -8.669 -34.649 7.086 1.00 51.34 114 THR A N 1
ATOM 959 C CA . THR A 1 114 ? -7.775 -33.764 7.866 1.00 51.34 114 THR A CA 1
ATOM 960 C C . THR A 1 114 ? -7.232 -34.428 9.137 1.00 51.34 114 THR A C 1
ATOM 962 O O . THR A 1 114 ? -6.110 -34.148 9.551 1.00 51.34 114 THR A O 1
ATOM 965 N N . LEU A 1 115 ? -8.013 -35.328 9.741 1.00 55.31 115 LEU A N 1
ATOM 966 C CA . LEU A 1 115 ? -7.646 -36.050 10.959 1.00 55.31 115 LEU A CA 1
ATOM 967 C C . LEU A 1 115 ? -6.515 -37.066 10.719 1.00 55.31 115 LEU A C 1
ATOM 969 O O . LEU A 1 115 ? -5.609 -37.177 11.546 1.00 55.31 115 LEU A O 1
ATOM 973 N N . ASP A 1 116 ? -6.512 -37.731 9.563 1.00 54.81 116 ASP A N 1
ATOM 974 C CA . ASP A 1 116 ? -5.470 -38.692 9.177 1.00 54.81 116 ASP A CA 1
ATOM 975 C C . ASP A 1 116 ? -4.143 -37.968 8.928 1.00 54.81 116 ASP A C 1
ATOM 977 O O . ASP A 1 116 ? -3.080 -38.420 9.352 1.00 54.81 116 ASP A O 1
ATOM 981 N N . TYR A 1 117 ? -4.214 -36.781 8.314 1.00 56.91 117 TYR A N 1
ATOM 982 C CA . TYR A 1 117 ? -3.055 -35.914 8.117 1.00 56.91 117 TYR A CA 1
ATOM 983 C C . TYR A 1 117 ? -2.460 -35.443 9.451 1.00 56.91 117 TYR A C 1
ATOM 985 O O . TYR A 1 117 ? -1.250 -35.528 9.637 1.00 56.91 117 TYR A O 1
ATOM 993 N N . ILE A 1 118 ? -3.287 -34.985 10.400 1.00 61.75 118 ILE A N 1
ATOM 994 C CA . ILE A 1 118 ? -2.811 -34.548 11.725 1.00 61.75 118 ILE A CA 1
ATOM 995 C C . ILE A 1 118 ? -2.185 -35.718 12.490 1.00 61.75 118 ILE A C 1
ATOM 997 O O . ILE A 1 118 ? -1.107 -35.567 13.059 1.00 61.75 118 ILE A O 1
ATOM 1001 N N . THR A 1 119 ? -2.823 -36.888 12.474 1.00 65.12 119 THR A N 1
ATOM 1002 C CA . THR A 1 119 ? -2.319 -38.090 13.157 1.00 65.12 119 THR A CA 1
ATOM 1003 C C . THR A 1 119 ? -0.946 -38.498 12.621 1.00 65.12 119 THR A C 1
ATOM 1005 O O . THR A 1 119 ? -0.022 -38.760 13.393 1.00 65.12 119 THR A O 1
ATOM 1008 N N . GLU A 1 120 ? -0.773 -38.470 11.300 1.00 61.88 120 GLU A N 1
ATOM 1009 C CA . GLU A 1 120 ? 0.498 -38.795 10.658 1.00 61.88 120 GLU A CA 1
ATOM 1010 C C . GLU A 1 120 ? 1.572 -37.724 10.902 1.00 61.88 120 GLU A C 1
ATOM 1012 O O . GLU A 1 120 ? 2.735 -38.053 11.140 1.00 61.88 120 GLU A O 1
ATOM 1017 N N . VAL A 1 121 ? 1.196 -36.441 10.909 1.00 64.25 121 VAL A N 1
ATOM 1018 C CA . VAL A 1 121 ? 2.096 -35.340 11.284 1.00 64.25 121 VAL A CA 1
ATOM 1019 C C . VAL A 1 121 ? 2.609 -35.534 12.708 1.00 64.25 121 VAL A C 1
ATOM 1021 O O . VAL A 1 121 ? 3.816 -35.470 12.928 1.00 64.25 121 VAL A O 1
ATOM 1024 N N . THR A 1 122 ? 1.728 -35.842 13.660 1.00 68.88 122 THR A N 1
ATOM 1025 C CA . THR A 1 122 ? 2.110 -36.112 15.052 1.00 68.88 122 THR A CA 1
ATOM 1026 C C . THR A 1 122 ? 3.022 -37.334 15.152 1.00 68.88 122 THR A C 1
ATOM 1028 O O . THR A 1 122 ? 4.027 -37.284 15.856 1.00 68.88 122 THR A O 1
ATOM 1031 N N . ARG A 1 123 ? 2.760 -38.403 14.388 1.00 69.69 123 ARG A N 1
ATOM 1032 C CA . ARG A 1 123 ? 3.641 -39.582 14.321 1.00 69.69 123 ARG A CA 1
ATOM 1033 C C . ARG A 1 123 ? 5.038 -39.237 13.794 1.00 69.69 123 ARG A C 1
ATOM 1035 O O . ARG A 1 123 ? 6.027 -39.705 14.349 1.00 69.69 123 ARG A O 1
ATOM 1042 N N . GLN A 1 124 ? 5.136 -38.424 12.740 1.00 63.75 124 GLN A N 1
ATOM 1043 C CA . GLN A 1 124 ? 6.417 -38.011 12.148 1.00 63.75 124 GLN A CA 1
ATOM 1044 C C . GLN A 1 124 ? 7.178 -36.999 13.006 1.00 63.75 124 GLN A C 1
ATOM 1046 O O . GLN A 1 124 ? 8.407 -36.958 12.957 1.00 63.75 124 GLN A O 1
ATOM 1051 N N . LEU A 1 125 ? 6.463 -36.180 13.777 1.00 66.12 125 LEU A N 1
ATOM 1052 C CA . LEU A 1 125 ? 7.058 -35.277 14.754 1.00 66.12 125 LEU A CA 1
ATOM 1053 C C . LEU A 1 125 ? 7.432 -36.003 16.047 1.00 66.12 125 LEU A C 1
ATOM 1055 O O . LEU A 1 125 ? 8.294 -35.517 16.756 1.00 66.12 125 LEU A O 1
ATOM 1059 N N . ASN A 1 126 ? 6.883 -37.176 16.351 1.00 69.81 126 ASN A N 1
ATOM 1060 C CA . ASN A 1 126 ? 7.275 -37.943 17.533 1.00 69.81 126 ASN A CA 1
ATOM 1061 C C . ASN A 1 126 ? 8.607 -38.689 17.306 1.00 69.81 126 ASN A C 1
ATOM 1063 O O . ASN A 1 126 ? 8.653 -39.904 17.120 1.00 69.81 126 ASN A O 1
ATOM 1067 N N . THR A 1 127 ? 9.709 -37.938 17.255 1.00 66.06 127 THR A N 1
ATOM 1068 C CA . THR A 1 127 ? 11.075 -38.448 17.041 1.00 66.06 127 THR A CA 1
ATOM 1069 C C . THR A 1 127 ? 12.012 -37.929 18.126 1.00 66.06 127 THR A C 1
ATOM 1071 O O . THR A 1 127 ? 11.685 -36.996 18.844 1.00 66.06 127 THR A O 1
ATOM 1074 N N . GLN A 1 128 ? 13.239 -38.447 18.193 1.00 64.69 128 GLN A N 1
ATOM 1075 C CA . GLN A 1 128 ? 14.274 -37.958 19.120 1.00 64.69 128 GLN A CA 1
ATOM 1076 C C . GLN A 1 128 ? 14.606 -36.452 19.001 1.00 64.69 128 GLN A C 1
ATOM 1078 O O . GLN A 1 128 ? 15.299 -35.910 19.856 1.00 64.69 128 GLN A O 1
ATOM 1083 N N . HIS A 1 129 ? 14.179 -35.782 17.924 1.00 60.06 129 HIS A N 1
ATOM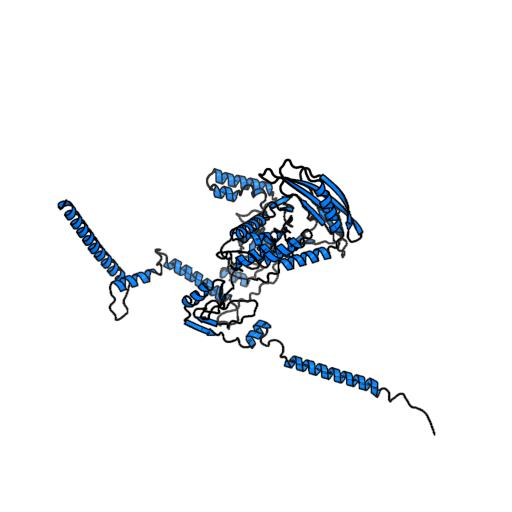 1084 C CA . HIS A 1 129 ? 14.511 -34.382 17.642 1.00 60.06 129 HIS A CA 1
ATOM 1085 C C . HIS A 1 129 ? 13.392 -33.394 17.987 1.00 60.06 129 HIS A C 1
ATOM 1087 O O . HIS A 1 129 ? 13.634 -32.189 17.988 1.00 60.06 129 HIS A O 1
ATOM 1093 N N . TYR A 1 130 ? 12.183 -33.880 18.256 1.00 66.00 130 TYR A N 1
ATOM 1094 C CA . TYR A 1 130 ? 11.000 -33.056 18.478 1.00 66.00 130 TYR A CA 1
ATOM 1095 C C . TYR A 1 130 ? 10.200 -33.657 19.638 1.00 66.00 130 TYR A C 1
ATOM 1097 O O . TYR A 1 130 ? 9.966 -34.861 19.672 1.00 66.00 130 TYR A O 1
ATOM 1105 N N . CYS A 1 131 ? 9.766 -32.828 20.581 1.00 67.50 131 CYS A N 1
ATOM 1106 C CA . CYS A 1 131 ? 8.915 -33.247 21.690 1.00 67.50 131 CYS A CA 1
ATOM 1107 C C . CYS A 1 131 ? 7.626 -32.427 21.703 1.00 67.50 131 CYS A C 1
ATOM 1109 O O . CYS A 1 131 ? 7.620 -31.240 21.366 1.00 67.50 131 CYS A O 1
ATOM 1111 N N . GLN A 1 132 ? 6.523 -33.071 22.078 1.00 68.25 132 GLN A N 1
ATOM 1112 C CA . GLN A 1 132 ? 5.275 -32.372 22.342 1.00 68.25 132 GLN A CA 1
ATOM 1113 C C . GLN A 1 132 ? 5.385 -31.673 23.701 1.00 68.25 132 GLN A C 1
ATOM 1115 O O . GLN A 1 132 ? 5.838 -32.273 24.672 1.00 68.25 132 GLN A O 1
ATOM 1120 N N . LEU A 1 133 ? 5.011 -30.395 23.750 1.00 68.50 133 LEU A N 1
ATOM 1121 C CA . LEU A 1 133 ? 4.974 -29.614 24.984 1.00 68.50 133 LEU A CA 1
ATOM 1122 C C . LEU A 1 133 ? 3.535 -29.582 25.505 1.00 68.50 133 LEU A C 1
ATOM 1124 O O . LEU A 1 133 ? 2.639 -29.160 24.775 1.00 68.50 133 LEU A O 1
ATOM 1128 N N . ASP A 1 134 ? 3.329 -29.993 26.758 1.00 71.75 134 ASP A N 1
ATOM 1129 C CA . ASP A 1 134 ? 2.006 -30.009 27.407 1.00 71.75 134 ASP A CA 1
ATOM 1130 C C . ASP A 1 134 ? 1.467 -28.593 27.667 1.00 71.75 134 ASP A C 1
ATOM 1132 O O . ASP A 1 134 ? 0.264 -28.344 27.624 1.00 71.75 134 ASP A O 1
ATOM 1136 N N . SER A 1 135 ? 2.371 -27.637 27.893 1.00 65.25 135 SER A N 1
ATOM 1137 C CA . SER A 1 135 ? 2.062 -26.216 28.043 1.00 65.25 135 SER A CA 1
ATOM 1138 C C . SER A 1 135 ? 3.182 -25.372 27.444 1.00 65.25 135 SER A C 1
ATOM 1140 O O . SER A 1 135 ? 4.359 -25.642 27.686 1.00 65.25 135 SER A O 1
ATOM 1142 N N . PHE A 1 136 ? 2.833 -24.339 26.676 1.00 64.25 136 PHE A N 1
ATOM 1143 C CA . PHE A 1 136 ? 3.802 -23.476 26.004 1.00 64.25 136 PHE A CA 1
ATOM 1144 C C . PHE A 1 136 ? 3.803 -22.067 26.608 1.00 64.25 136 PHE A C 1
ATOM 1146 O O . PHE A 1 136 ? 2.851 -21.311 26.425 1.00 64.25 136 PHE A O 1
ATOM 1153 N N . ASN A 1 137 ? 4.893 -21.690 27.288 1.00 70.56 137 ASN A N 1
ATOM 1154 C CA . ASN A 1 137 ? 5.120 -20.316 27.738 1.00 70.56 137 ASN A CA 1
ATOM 1155 C C . ASN A 1 137 ? 6.110 -19.604 26.805 1.00 70.56 137 ASN A C 1
ATOM 1157 O O . ASN A 1 137 ? 7.330 -19.755 26.903 1.00 70.56 137 ASN A O 1
ATOM 1161 N N . MET A 1 138 ? 5.567 -18.792 25.897 1.00 64.38 138 MET A N 1
ATOM 1162 C CA . MET A 1 138 ? 6.351 -18.058 24.902 1.00 64.38 138 MET A CA 1
ATOM 1163 C C . MET A 1 138 ? 7.363 -17.092 25.539 1.00 64.38 138 MET A C 1
ATOM 1165 O O . MET A 1 138 ? 8.444 -16.886 24.989 1.00 64.38 138 MET A O 1
ATOM 1169 N N . ALA A 1 139 ? 7.020 -16.476 26.675 1.00 64.75 139 ALA A N 1
ATOM 1170 C CA . ALA A 1 139 ? 7.859 -15.463 27.311 1.00 64.75 139 ALA A CA 1
ATOM 1171 C C . ALA A 1 139 ? 9.143 -16.069 27.896 1.00 64.75 139 ALA A C 1
ATOM 1173 O O . ALA A 1 139 ? 10.212 -15.471 27.797 1.00 64.75 139 ALA A O 1
ATOM 1174 N N . GLU A 1 140 ? 9.046 -17.276 28.447 1.00 74.25 140 GLU A N 1
ATOM 1175 C CA . GLU A 1 140 ? 10.163 -17.976 29.076 1.00 74.25 140 GLU A CA 1
ATOM 1176 C C . GLU A 1 140 ? 11.159 -18.519 28.045 1.00 74.25 140 GLU A C 1
ATOM 1178 O O . GLU A 1 140 ? 12.362 -18.281 28.156 1.00 74.25 140 GLU A O 1
ATOM 1183 N N . LEU A 1 141 ? 10.663 -19.139 26.969 1.00 72.25 141 LEU A N 1
ATOM 1184 C CA . LEU A 1 141 ? 11.511 -19.624 25.876 1.00 72.25 141 LEU A CA 1
ATOM 1185 C C . LEU A 1 141 ? 12.314 -18.482 25.232 1.00 72.25 141 LEU A C 1
ATOM 1187 O O . LEU A 1 141 ? 13.486 -18.643 24.896 1.00 72.25 141 LEU A O 1
ATOM 1191 N N . LYS A 1 142 ? 11.703 -17.298 25.096 1.00 68.75 142 LYS A N 1
ATOM 1192 C CA . LYS A 1 142 ? 12.375 -16.098 24.575 1.00 68.75 142 LYS A CA 1
ATOM 1193 C C . LYS A 1 142 ? 13.565 -15.686 25.440 1.00 68.75 142 LYS A C 1
ATOM 1195 O O . LYS A 1 142 ? 14.610 -15.334 24.895 1.00 68.75 142 LYS A O 1
ATOM 1200 N N . ILE A 1 143 ? 13.418 -15.738 26.765 1.00 75.38 143 ILE A N 1
ATOM 1201 C CA . ILE A 1 143 ? 14.501 -15.420 27.706 1.00 75.38 143 ILE A CA 1
ATOM 1202 C C . ILE A 1 143 ? 15.639 -16.431 27.540 1.00 75.38 143 ILE A C 1
ATOM 1204 O O . ILE A 1 143 ? 16.780 -16.028 27.319 1.00 75.38 143 ILE A O 1
ATOM 1208 N N . GLN A 1 144 ? 15.313 -17.725 27.520 1.00 78.56 144 GLN A N 1
ATOM 1209 C CA . GLN A 1 144 ? 16.298 -18.801 27.379 1.00 78.56 144 GLN A CA 1
ATOM 1210 C C . GLN A 1 144 ? 17.090 -18.712 26.066 1.00 78.56 144 GLN A C 1
ATOM 1212 O O . GLN A 1 144 ? 18.311 -18.866 26.062 1.00 78.56 144 GLN A O 1
ATOM 1217 N N . VAL A 1 145 ? 16.429 -18.411 24.942 1.00 78.44 145 VAL A N 1
ATOM 1218 C CA . VAL A 1 145 ? 17.102 -18.263 23.639 1.00 78.44 145 VAL A CA 1
ATOM 1219 C C . VAL A 1 145 ? 18.066 -17.073 23.640 1.00 78.44 145 VAL A C 1
ATOM 1221 O O . VAL A 1 145 ? 19.181 -17.189 23.130 1.00 78.44 145 VAL A O 1
ATOM 1224 N N . ILE A 1 146 ? 17.676 -15.938 24.230 1.00 78.75 146 ILE A N 1
ATOM 1225 C CA . ILE A 1 146 ? 18.549 -14.757 24.334 1.00 78.75 146 ILE A CA 1
ATOM 1226 C C . ILE A 1 146 ? 19.774 -15.065 25.201 1.00 78.75 146 ILE A C 1
ATOM 1228 O O . ILE A 1 146 ? 20.896 -14.726 24.818 1.00 78.75 146 ILE A O 1
ATOM 1232 N N . GLU A 1 147 ? 19.572 -15.709 26.350 1.00 84.38 147 GLU A N 1
ATOM 1233 C CA . GLU A 1 147 ? 20.658 -16.103 27.252 1.00 84.38 147 GLU A CA 1
ATOM 1234 C C . GLU A 1 147 ? 21.617 -17.088 26.583 1.00 84.38 147 GLU A C 1
ATOM 1236 O O . GLU A 1 147 ? 22.836 -16.928 26.676 1.00 84.38 147 GLU A O 1
ATOM 1241 N N . TYR A 1 148 ? 21.086 -18.042 25.820 1.00 86.69 148 TYR A N 1
ATOM 1242 C CA . TYR A 1 148 ? 21.894 -18.990 25.068 1.00 86.69 148 TYR A CA 1
ATOM 1243 C C . TYR A 1 148 ? 22.733 -18.304 23.982 1.00 86.69 148 TYR A C 1
ATOM 1245 O O . TYR A 1 148 ? 23.946 -18.508 23.925 1.00 86.69 148 TYR A O 1
ATOM 1253 N N . ILE A 1 149 ? 22.140 -17.425 23.167 1.00 84.94 149 ILE A N 1
ATOM 1254 C CA . ILE A 1 149 ? 22.875 -16.670 22.135 1.00 84.94 149 ILE A CA 1
ATOM 1255 C C . ILE A 1 149 ? 23.959 -15.790 22.771 1.00 84.94 149 ILE A C 1
ATOM 1257 O O . ILE A 1 149 ? 25.063 -15.684 22.236 1.00 84.94 149 ILE A O 1
ATOM 1261 N N . LYS A 1 150 ? 23.674 -15.190 23.933 1.00 86.56 150 LYS A N 1
ATOM 1262 C CA . LYS A 1 150 ? 24.667 -14.436 24.706 1.00 86.56 150 LYS A CA 1
ATOM 1263 C C . LYS A 1 150 ? 25.821 -15.330 25.156 1.00 86.56 150 LYS A C 1
ATOM 1265 O O . LYS A 1 150 ? 26.970 -14.965 24.938 1.00 86.56 150 LYS A O 1
ATOM 1270 N N . SER A 1 151 ? 25.526 -16.524 25.668 1.00 91.69 151 SER A N 1
ATOM 1271 C CA . SER A 1 151 ? 26.560 -17.489 26.057 1.00 91.69 151 SER A CA 1
ATOM 1272 C C . SER A 1 151 ? 27.461 -17.890 24.883 1.00 91.69 151 SER A C 1
ATOM 1274 O O . SER A 1 151 ? 28.673 -17.975 25.048 1.00 91.69 151 SER A O 1
ATOM 1276 N N . LEU A 1 152 ? 26.904 -18.050 23.676 1.00 88.62 152 LEU A N 1
ATOM 1277 C CA . LEU A 1 152 ? 27.674 -18.376 22.470 1.00 88.62 152 LEU A CA 1
ATOM 1278 C C . LEU A 1 152 ? 28.612 -17.238 22.049 1.00 88.62 152 LEU A C 1
ATOM 1280 O O . LEU A 1 152 ? 29.705 -17.495 21.542 1.00 88.62 152 LEU A O 1
ATOM 1284 N N . TYR A 1 153 ? 28.191 -15.986 22.244 1.00 88.31 153 TYR A N 1
ATOM 1285 C CA . TYR A 1 153 ? 29.031 -14.818 21.984 1.00 88.31 153 TYR A CA 1
ATOM 1286 C C . TYR A 1 153 ? 30.131 -14.669 23.031 1.00 88.31 153 TYR A C 1
ATOM 1288 O O . TYR A 1 153 ? 31.288 -14.462 22.674 1.00 88.31 153 TYR A O 1
ATOM 1296 N N . ASP A 1 154 ? 29.790 -14.846 24.308 1.00 91.69 154 ASP A N 1
ATOM 1297 C CA . ASP A 1 154 ? 30.748 -14.783 25.413 1.00 91.69 154 ASP A CA 1
ATOM 1298 C C . ASP A 1 154 ? 31.802 -15.906 25.304 1.00 91.69 154 ASP A C 1
ATOM 1300 O O . ASP A 1 154 ? 32.970 -15.701 25.627 1.00 91.69 154 ASP A O 1
ATOM 1304 N N . GLN A 1 155 ? 31.421 -17.070 24.764 1.00 93.00 155 GLN A N 1
ATOM 1305 C CA . GLN A 1 155 ? 32.326 -18.178 24.428 1.00 93.00 155 GLN A CA 1
ATOM 1306 C C . GLN A 1 155 ? 33.119 -17.961 23.124 1.00 93.00 155 GLN A C 1
ATOM 1308 O O . GLN A 1 155 ? 33.962 -18.787 22.775 1.00 93.00 155 GLN A O 1
ATOM 1313 N N . GLY A 1 156 ? 32.860 -16.880 22.381 1.00 87.75 156 GLY A N 1
ATOM 1314 C CA . GLY A 1 156 ? 33.552 -16.552 21.131 1.00 87.75 156 GLY A CA 1
ATOM 1315 C C . GLY A 1 156 ? 33.219 -17.467 19.947 1.00 87.75 156 GLY A C 1
ATOM 1316 O O . GLY A 1 156 ? 33.938 -17.452 18.950 1.00 87.75 156 GLY A O 1
ATOM 1317 N N . ILE A 1 157 ? 32.147 -18.263 20.035 1.00 91.50 157 ILE A N 1
ATOM 1318 C CA . ILE A 1 157 ? 31.698 -19.166 18.960 1.00 91.50 157 ILE A CA 1
ATOM 1319 C C . ILE A 1 157 ? 31.082 -18.365 17.807 1.00 91.50 157 ILE A C 1
ATOM 1321 O O . ILE A 1 157 ? 31.218 -18.739 16.642 1.00 91.50 157 ILE A O 1
ATOM 1325 N N . ILE A 1 158 ? 30.418 -17.252 18.128 1.00 87.88 158 ILE A N 1
ATOM 1326 C CA . ILE A 1 158 ? 29.813 -16.338 17.155 1.00 87.88 158 ILE A CA 1
ATOM 1327 C C . ILE A 1 158 ? 30.497 -14.972 17.200 1.00 87.88 158 ILE A C 1
ATOM 1329 O O . ILE A 1 158 ? 30.832 -14.455 18.264 1.00 87.88 158 ILE A O 1
ATOM 1333 N N . ASP A 1 159 ? 30.699 -14.368 16.032 1.00 84.00 159 ASP A N 1
ATOM 1334 C CA . ASP A 1 159 ? 31.302 -13.046 15.910 1.00 84.00 159 ASP A CA 1
ATOM 1335 C C . ASP A 1 159 ? 30.289 -11.931 16.219 1.00 84.00 159 ASP A C 1
ATOM 1337 O O . ASP A 1 159 ? 29.076 -12.139 16.252 1.00 84.00 159 ASP A O 1
ATOM 1341 N N . LYS A 1 160 ? 30.777 -10.704 16.422 1.00 81.00 160 LYS A N 1
ATOM 1342 C CA . LYS A 1 160 ? 29.939 -9.551 16.794 1.00 81.00 160 LYS A CA 1
ATOM 1343 C C . LYS A 1 160 ? 28.845 -9.240 15.767 1.00 81.00 160 LYS A C 1
ATOM 1345 O O . LYS A 1 160 ? 27.788 -8.744 16.158 1.00 81.00 160 LYS A O 1
ATOM 1350 N N . ILE A 1 161 ? 29.078 -9.505 14.479 1.00 75.62 161 ILE A N 1
ATOM 1351 C CA . ILE A 1 161 ? 28.075 -9.274 13.433 1.00 75.62 161 ILE A CA 1
ATOM 1352 C C . ILE A 1 161 ? 26.998 -10.355 13.523 1.00 75.62 161 ILE A C 1
ATOM 1354 O O . ILE A 1 161 ? 25.820 -10.007 13.556 1.00 75.62 161 ILE A O 1
ATOM 1358 N N . SER A 1 162 ? 27.378 -11.628 13.671 1.00 78.31 162 SER A N 1
ATOM 1359 C CA . SER A 1 162 ? 26.423 -12.726 13.874 1.00 78.31 162 SER A CA 1
ATOM 1360 C C . SER A 1 162 ? 25.648 -12.596 15.180 1.00 78.31 162 SER A C 1
ATOM 1362 O O . SER A 1 162 ? 24.437 -12.780 15.185 1.00 78.31 162 SER A O 1
ATOM 1364 N N . PHE A 1 163 ? 26.292 -12.202 16.279 1.00 79.19 163 PHE A N 1
ATOM 1365 C CA . PHE A 1 163 ? 25.610 -11.917 17.540 1.00 79.19 163 PHE A CA 1
ATOM 1366 C C . PHE A 1 163 ? 24.601 -10.783 17.372 1.00 79.19 163 PHE A C 1
ATOM 1368 O O . PHE A 1 163 ? 23.451 -10.922 17.780 1.00 79.19 163 PHE A O 1
ATOM 1375 N N . LYS A 1 164 ? 24.987 -9.687 16.707 1.00 73.31 164 LYS A N 1
ATOM 1376 C CA . LYS A 1 164 ? 24.076 -8.573 16.420 1.00 73.31 164 LYS A CA 1
ATOM 1377 C C . LYS A 1 164 ? 22.935 -8.981 15.486 1.00 73.31 164 LYS A C 1
ATOM 1379 O O . LYS A 1 164 ? 21.831 -8.503 15.686 1.00 73.31 164 LYS A O 1
ATOM 1384 N N . PHE A 1 165 ? 23.176 -9.855 14.511 1.00 70.88 165 PHE A N 1
ATOM 1385 C CA . PHE A 1 165 ? 22.160 -10.383 13.598 1.00 70.88 165 PHE A CA 1
ATOM 1386 C C . PHE A 1 165 ? 21.176 -11.323 14.309 1.00 70.88 165 PHE A C 1
ATOM 1388 O O . PHE A 1 165 ? 19.969 -11.176 14.160 1.00 70.88 165 PHE A O 1
ATOM 1395 N N . LEU A 1 166 ? 21.678 -12.249 15.131 1.00 69.88 166 LEU A N 1
ATOM 1396 C CA . LEU A 1 166 ? 20.873 -13.236 15.859 1.00 69.88 166 LEU A CA 1
ATOM 1397 C C . LEU A 1 166 ? 20.090 -12.617 17.021 1.00 69.88 166 LEU A C 1
ATOM 1399 O O . LEU A 1 166 ? 18.984 -13.053 17.319 1.00 69.88 166 LEU A O 1
ATOM 1403 N N . THR A 1 167 ? 20.639 -11.587 17.667 1.00 65.94 167 THR A N 1
ATOM 1404 C CA . THR A 1 167 ? 19.927 -10.820 18.704 1.00 65.94 167 THR A CA 1
ATOM 1405 C C . THR A 1 167 ? 19.099 -9.669 18.138 1.00 65.94 167 THR A C 1
ATOM 1407 O O . THR A 1 167 ? 18.308 -9.082 18.879 1.00 65.94 167 THR A O 1
ATOM 1410 N N . ASN A 1 168 ? 19.314 -9.343 16.855 1.00 55.06 168 ASN A N 1
ATOM 1411 C CA . ASN A 1 168 ? 18.757 -8.242 16.068 1.00 55.06 168 ASN A CA 1
ATOM 1412 C C . ASN A 1 168 ? 18.243 -7.068 16.911 1.00 55.06 168 ASN A C 1
ATOM 1414 O O . ASN A 1 168 ? 17.073 -6.714 16.829 1.00 55.06 168 ASN A O 1
ATOM 1418 N N . GLY A 1 169 ? 19.108 -6.531 17.784 1.00 48.38 169 GLY A N 1
ATOM 1419 C CA . GLY A 1 169 ? 18.788 -5.435 18.703 1.00 48.38 169 GLY A CA 1
ATOM 1420 C C . GLY A 1 169 ? 17.424 -5.583 19.389 1.00 48.38 169 GLY A C 1
ATOM 1421 O O . GLY A 1 169 ? 16.474 -4.922 19.000 1.00 48.38 169 GLY A O 1
ATOM 1422 N N . GLN A 1 170 ? 17.305 -6.436 20.411 1.00 44.00 170 GLN A N 1
ATOM 1423 C CA . GLN A 1 170 ? 16.089 -6.565 21.239 1.00 44.00 170 GLN A CA 1
ATOM 1424 C C . GLN A 1 170 ? 14.795 -7.067 20.543 1.00 44.00 170 GLN A C 1
ATOM 1426 O O . GLN A 1 170 ? 13.797 -7.236 21.241 1.00 44.00 170 GLN A O 1
ATOM 1431 N N . LYS A 1 171 ? 14.787 -7.419 19.245 1.00 50.72 171 LYS A N 1
ATOM 1432 C CA . LYS A 1 171 ? 13.577 -7.886 18.516 1.00 50.72 171 LYS A CA 1
ATOM 1433 C C . LYS A 1 171 ? 13.130 -9.337 18.792 1.00 50.72 171 LYS A C 1
ATOM 1435 O O . LYS A 1 171 ? 12.077 -9.758 18.324 1.00 50.72 171 LYS A O 1
ATOM 1440 N N . LEU A 1 172 ? 13.864 -10.115 19.595 1.00 49.91 172 LEU A N 1
ATOM 1441 C CA . LEU A 1 172 ? 13.446 -11.478 19.991 1.00 49.91 172 LEU A CA 1
ATOM 1442 C C . LEU A 1 172 ? 12.205 -11.498 20.907 1.00 49.91 172 LEU A C 1
ATOM 1444 O O . LEU A 1 172 ? 11.548 -12.532 21.033 1.00 49.91 172 LEU A O 1
ATOM 1448 N N . ARG A 1 173 ? 11.850 -10.358 21.523 1.00 48.62 173 ARG A N 1
ATOM 1449 C CA . ARG A 1 173 ? 10.621 -10.231 22.322 1.00 48.62 173 ARG A CA 1
ATOM 1450 C C . ARG A 1 173 ? 9.344 -10.327 21.483 1.00 48.62 173 ARG A C 1
ATOM 1452 O O . ARG A 1 173 ? 8.333 -10.754 22.033 1.00 48.62 173 ARG A O 1
ATOM 1459 N N . ASP A 1 174 ? 9.417 -10.084 20.174 1.00 49.91 174 ASP A N 1
ATOM 1460 C CA . ASP A 1 174 ? 8.243 -9.898 19.305 1.00 49.91 174 ASP A CA 1
ATOM 1461 C C . ASP A 1 174 ? 8.095 -10.992 18.225 1.00 49.91 174 ASP A C 1
ATOM 1463 O O . ASP A 1 174 ? 7.247 -10.906 17.340 1.00 49.91 174 ASP A O 1
ATOM 1467 N N . ALA A 1 175 ? 8.907 -12.055 18.288 1.00 51.09 175 ALA A N 1
ATOM 1468 C CA . ALA A 1 175 ? 8.875 -13.149 17.317 1.00 51.09 175 ALA A CA 1
ATOM 1469 C C . ALA A 1 175 ? 7.553 -13.948 17.370 1.00 51.09 175 ALA A C 1
ATOM 1471 O O . ALA A 1 175 ? 7.166 -14.454 18.429 1.00 51.09 175 ALA A O 1
ATOM 1472 N N . ARG A 1 176 ? 6.893 -14.097 16.209 1.00 52.12 176 ARG A N 1
ATOM 1473 C CA . ARG A 1 176 ? 5.732 -14.981 15.997 1.00 52.12 176 ARG A CA 1
ATOM 1474 C C . ARG A 1 176 ? 6.167 -16.450 15.930 1.00 52.12 176 ARG A C 1
ATOM 1476 O O . ARG A 1 176 ? 7.243 -16.765 15.420 1.00 52.12 176 ARG A O 1
ATOM 1483 N N . LEU A 1 177 ? 5.302 -17.360 16.383 1.00 54.38 177 LEU A N 1
ATOM 1484 C CA . LEU A 1 177 ? 5.473 -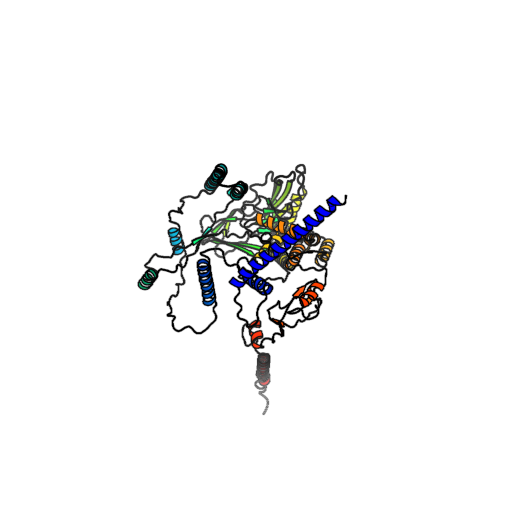18.800 16.161 1.00 54.38 177 LEU A CA 1
ATOM 1485 C C . LEU A 1 177 ? 5.373 -19.102 14.659 1.00 54.38 177 LEU A C 1
ATOM 1487 O O . LEU A 1 177 ? 4.358 -18.817 14.024 1.00 54.38 177 LEU A O 1
ATOM 1491 N N . GLY A 1 178 ? 6.426 -19.681 14.083 1.00 52.84 178 GLY A N 1
ATOM 1492 C CA . GLY A 1 178 ? 6.379 -20.184 12.713 1.00 52.84 178 GLY A CA 1
ATOM 1493 C C . GLY A 1 178 ? 5.453 -21.397 12.633 1.00 52.84 178 GLY A C 1
ATOM 1494 O O . GLY A 1 178 ? 5.610 -22.342 13.404 1.00 52.84 178 GLY A O 1
ATOM 1495 N N . ARG A 1 179 ? 4.497 -21.393 11.698 1.00 53.56 179 ARG A N 1
ATOM 1496 C CA . ARG A 1 179 ? 3.649 -22.567 11.451 1.00 53.56 179 ARG A CA 1
ATOM 1497 C C . ARG A 1 179 ? 4.481 -23.623 10.717 1.00 53.56 179 ARG A C 1
ATOM 1499 O O . ARG A 1 179 ? 5.147 -23.316 9.725 1.00 53.56 179 ARG A O 1
ATOM 1506 N N . ILE A 1 180 ? 4.464 -24.858 11.215 1.00 55.38 180 ILE A N 1
ATOM 1507 C CA . ILE A 1 180 ? 5.138 -25.997 10.583 1.00 55.38 180 ILE A CA 1
ATOM 1508 C C . ILE A 1 180 ? 4.125 -26.723 9.706 1.00 55.38 180 ILE A C 1
ATOM 1510 O O . ILE A 1 180 ? 3.094 -27.181 10.186 1.00 55.38 180 ILE A O 1
ATOM 1514 N N . TYR A 1 181 ? 4.445 -26.858 8.425 1.00 56.91 181 TYR A N 1
ATOM 1515 C CA . TYR A 1 181 ? 3.709 -27.699 7.490 1.00 56.91 181 TYR A CA 1
ATOM 1516 C C . TYR A 1 181 ? 4.581 -28.897 7.128 1.00 56.91 181 TYR A C 1
ATOM 1518 O O . TYR A 1 181 ? 5.778 -28.737 6.893 1.00 56.91 181 TYR A O 1
ATOM 1526 N N . ILE A 1 182 ? 4.014 -30.098 7.048 1.00 56.34 182 ILE A N 1
ATOM 1527 C CA . ILE A 1 182 ? 4.742 -31.273 6.564 1.00 56.34 182 ILE A CA 1
ATOM 1528 C C . ILE A 1 182 ? 4.249 -31.569 5.157 1.00 56.34 182 ILE A C 1
ATOM 1530 O O . ILE A 1 182 ? 3.108 -31.969 4.957 1.00 56.34 182 ILE A O 1
ATOM 1534 N N . LEU A 1 183 ? 5.115 -31.382 4.161 1.00 52.94 183 LEU A N 1
ATOM 1535 C CA . LEU A 1 183 ? 4.800 -31.868 2.823 1.00 52.94 183 LEU A CA 1
ATOM 1536 C C . LEU A 1 183 ? 5.023 -33.383 2.788 1.00 52.94 183 LEU A C 1
ATOM 1538 O O . LEU A 1 183 ? 6.163 -33.810 3.027 1.00 52.94 183 LEU A O 1
ATOM 1542 N N . PRO A 1 184 ? 4.004 -34.196 2.453 1.00 49.66 184 PRO A N 1
ATOM 1543 C CA . PRO A 1 184 ? 4.205 -35.617 2.226 1.00 49.66 184 PRO A CA 1
ATOM 1544 C C . PRO A 1 184 ? 5.165 -35.781 1.045 1.00 49.66 184 PRO A C 1
ATOM 1546 O O . PRO A 1 184 ? 4.911 -35.321 -0.070 1.00 49.66 184 PRO A O 1
ATOM 1549 N N . LYS A 1 185 ? 6.325 -36.395 1.288 1.00 42.59 185 LYS A N 1
ATOM 1550 C CA . LYS A 1 185 ? 7.267 -36.706 0.214 1.00 42.59 185 LYS A CA 1
ATOM 1551 C C . LYS A 1 185 ? 6.809 -37.981 -0.471 1.00 42.59 185 LYS A C 1
ATOM 1553 O O . LYS A 1 185 ? 6.710 -39.024 0.162 1.00 42.59 185 LYS A O 1
ATOM 1558 N N . ILE A 1 186 ? 6.629 -37.924 -1.786 1.00 45.28 186 ILE A N 1
ATOM 1559 C CA . ILE A 1 186 ? 6.515 -39.132 -2.604 1.00 45.28 186 ILE A CA 1
ATOM 1560 C C . ILE A 1 186 ? 7.915 -39.753 -2.675 1.00 45.28 186 ILE A C 1
ATOM 1562 O O . ILE A 1 186 ? 8.752 -39.331 -3.478 1.00 45.28 186 ILE A O 1
ATOM 1566 N N . HIS A 1 187 ? 8.210 -40.715 -1.799 1.00 43.41 187 HIS A N 1
ATOM 1567 C CA . HIS A 1 187 ? 9.420 -41.527 -1.937 1.00 43.41 187 HIS A CA 1
ATOM 1568 C C . HIS A 1 187 ? 9.246 -42.500 -3.101 1.00 43.41 187 HIS A C 1
ATOM 1570 O O . HIS A 1 187 ? 8.163 -43.033 -3.342 1.00 43.41 187 HIS A O 1
ATOM 1576 N N . ARG A 1 188 ? 10.336 -42.760 -3.825 1.00 40.59 188 ARG A N 1
ATOM 1577 C CA . ARG A 1 188 ? 10.404 -43.912 -4.722 1.00 40.59 188 ARG A CA 1
ATOM 1578 C C . ARG A 1 188 ? 10.596 -45.128 -3.816 1.00 40.59 188 ARG A C 1
ATOM 1580 O O . ARG A 1 188 ? 11.700 -45.330 -3.325 1.00 40.59 188 ARG A O 1
ATOM 1587 N N . LEU A 1 189 ? 9.509 -45.835 -3.517 1.00 46.78 189 LEU A N 1
ATOM 1588 C CA . LEU A 1 189 ? 9.533 -47.042 -2.687 1.00 46.78 189 LEU A CA 1
ATOM 1589 C C . LEU A 1 189 ? 10.513 -48.066 -3.278 1.00 46.78 189 LEU A C 1
ATOM 1591 O O . LEU A 1 189 ? 10.654 -48.155 -4.503 1.00 46.78 189 LEU A O 1
ATOM 1595 N N . GLU A 1 190 ? 11.193 -48.824 -2.419 1.00 53.47 190 GLU A N 1
ATOM 1596 C CA . GLU A 1 190 ? 11.971 -49.977 -2.867 1.00 53.47 190 GLU A CA 1
ATOM 1597 C C . GLU A 1 190 ? 11.038 -51.004 -3.520 1.00 53.47 190 GLU A C 1
ATOM 1599 O O . GLU A 1 190 ? 9.870 -51.150 -3.152 1.00 53.47 190 GLU A O 1
ATOM 1604 N N . THR A 1 191 ? 11.545 -51.694 -4.543 1.00 51.94 191 THR A N 1
ATOM 1605 C CA . THR A 1 191 ? 10.750 -52.569 -5.417 1.00 51.94 191 THR A CA 1
ATOM 1606 C C . THR A 1 191 ? 10.013 -53.668 -4.645 1.00 51.94 191 THR A C 1
ATOM 1608 O O . THR A 1 191 ? 8.956 -54.111 -5.081 1.00 51.94 191 THR A O 1
ATOM 1611 N N . GLU A 1 192 ? 10.548 -54.109 -3.507 1.00 52.84 192 GLU A N 1
ATOM 1612 C CA . GLU A 1 192 ? 9.933 -55.132 -2.654 1.00 52.84 192 GLU A CA 1
ATOM 1613 C C . GLU A 1 192 ? 8.793 -54.568 -1.799 1.00 52.84 192 GLU A C 1
ATOM 1615 O O . GLU A 1 192 ? 7.713 -55.153 -1.765 1.00 52.84 192 GLU A O 1
ATOM 1620 N N . THR A 1 193 ? 8.962 -53.373 -1.228 1.00 50.84 193 THR A N 1
ATOM 1621 C CA . THR A 1 193 ? 7.908 -52.673 -0.476 1.00 50.84 193 THR A CA 1
ATOM 1622 C C . THR A 1 193 ? 6.733 -52.303 -1.381 1.00 50.84 193 THR A C 1
ATOM 1624 O O . THR A 1 193 ? 5.576 -52.411 -0.988 1.00 50.84 193 THR A O 1
ATOM 1627 N N . PHE A 1 194 ? 7.015 -51.918 -2.632 1.00 49.50 194 PHE A N 1
ATOM 1628 C CA . PHE A 1 194 ? 5.983 -51.653 -3.638 1.00 49.50 194 PHE A CA 1
ATOM 1629 C C . PHE A 1 194 ? 5.179 -52.915 -3.994 1.00 49.50 194 PHE A C 1
ATOM 1631 O O . PHE A 1 194 ? 3.969 -52.829 -4.182 1.00 49.50 194 PHE A O 1
ATOM 1638 N N . LYS A 1 195 ? 5.829 -54.088 -4.047 1.00 50.25 195 LYS A N 1
ATOM 1639 C CA . LYS A 1 195 ? 5.157 -55.374 -4.298 1.00 50.25 195 LYS A CA 1
ATOM 1640 C C . LYS A 1 195 ? 4.245 -55.788 -3.142 1.00 50.25 195 LYS A C 1
ATOM 1642 O O . LYS A 1 195 ? 3.157 -56.279 -3.409 1.00 50.25 195 LYS A O 1
ATOM 1647 N N . GLN A 1 196 ? 4.653 -55.546 -1.895 1.00 48.88 196 GLN A N 1
ATOM 1648 C CA . GLN A 1 196 ? 3.804 -55.763 -0.715 1.00 48.88 196 GLN A CA 1
ATOM 1649 C C . GLN A 1 196 ? 2.577 -54.842 -0.710 1.00 48.88 196 GLN A C 1
ATOM 1651 O O . GLN A 1 196 ? 1.451 -55.308 -0.593 1.00 48.88 196 GLN A O 1
ATOM 1656 N N . ILE A 1 197 ? 2.770 -53.544 -0.966 1.00 48.66 197 ILE A N 1
ATOM 1657 C CA . ILE A 1 197 ? 1.672 -52.561 -1.026 1.00 48.66 197 ILE A CA 1
ATOM 1658 C C . ILE A 1 197 ? 0.673 -52.879 -2.155 1.00 48.66 197 ILE A C 1
ATOM 1660 O O . ILE A 1 197 ? -0.519 -52.597 -2.035 1.00 48.66 197 ILE A O 1
ATOM 1664 N N . GLN A 1 198 ? 1.144 -53.471 -3.256 1.00 48.72 198 GLN A N 1
ATOM 1665 C CA . GLN A 1 198 ? 0.298 -53.879 -4.377 1.00 48.72 198 GLN A CA 1
ATOM 1666 C C . GLN A 1 198 ? -0.532 -55.138 -4.078 1.00 48.72 198 GLN A C 1
ATOM 1668 O O . GLN A 1 198 ? -1.563 -55.335 -4.719 1.00 48.72 198 GLN A O 1
ATOM 1673 N N . HIS A 1 199 ? -0.091 -55.969 -3.131 1.00 50.03 199 HIS A N 1
ATOM 1674 C CA . HIS A 1 199 ? -0.784 -57.191 -2.735 1.00 50.03 199 HIS A CA 1
ATOM 1675 C C . HIS A 1 199 ? -1.838 -56.925 -1.647 1.00 50.03 199 HIS A C 1
ATOM 1677 O O . HIS A 1 199 ? -2.945 -57.449 -1.742 1.00 50.03 199 HIS A O 1
ATOM 1683 N N . ASP A 1 200 ? -1.528 -56.047 -0.686 1.00 47.16 200 ASP A N 1
ATOM 1684 C CA . ASP A 1 200 ? -2.328 -55.890 0.541 1.00 47.16 200 ASP A CA 1
ATOM 1685 C C . ASP A 1 200 ? -3.149 -54.578 0.580 1.00 47.16 200 ASP A C 1
ATOM 1687 O O . ASP A 1 200 ? -4.037 -54.395 1.409 1.00 47.16 200 ASP A O 1
ATOM 1691 N N . GLY A 1 201 ? -2.915 -53.651 -0.358 1.00 46.12 201 GLY A N 1
ATOM 1692 C CA . GLY A 1 201 ? -3.608 -52.360 -0.410 1.00 46.12 201 GLY A CA 1
ATOM 1693 C C . GLY A 1 201 ? -3.097 -51.338 0.619 1.00 46.12 201 GLY A C 1
ATOM 1694 O O . GLY A 1 201 ? -2.527 -51.664 1.656 1.00 46.12 201 GLY A O 1
ATOM 1695 N N . LEU A 1 202 ? -3.286 -50.044 0.325 1.00 40.38 202 LEU A N 1
ATOM 1696 C CA . LEU A 1 202 ? -2.689 -48.933 1.091 1.00 40.38 202 LEU A CA 1
ATOM 1697 C C . LEU A 1 202 ? -3.243 -48.760 2.521 1.00 40.38 202 LEU A C 1
ATOM 1699 O O . LEU A 1 202 ? -2.690 -47.973 3.281 1.00 40.38 202 LEU A O 1
ATOM 1703 N N . ASN A 1 203 ? -4.340 -49.443 2.862 1.00 40.84 203 ASN A N 1
ATOM 1704 C CA . ASN A 1 203 ? -5.053 -49.256 4.129 1.00 40.84 203 ASN A CA 1
ATOM 1705 C C . ASN A 1 203 ? -4.575 -50.202 5.244 1.00 40.84 203 ASN A C 1
ATOM 1707 O O . ASN A 1 203 ? -4.832 -49.912 6.408 1.00 40.84 203 ASN A O 1
ATOM 1711 N N . GLU A 1 204 ? -3.886 -51.303 4.921 1.00 40.91 204 GLU A N 1
ATOM 1712 C CA . GLU A 1 204 ? -3.408 -52.267 5.932 1.00 40.91 204 GLU A CA 1
ATOM 1713 C C . GLU A 1 204 ? -1.950 -52.026 6.352 1.00 40.91 204 GLU A C 1
ATOM 1715 O O . GLU A 1 204 ? -1.556 -52.329 7.478 1.00 40.91 204 GLU A O 1
ATOM 1720 N N . LEU A 1 205 ? -1.149 -51.393 5.494 1.00 42.12 205 LEU A N 1
ATOM 1721 C CA . LEU A 1 205 ? 0.209 -50.969 5.821 1.00 42.12 205 LEU A CA 1
ATOM 1722 C C . LEU A 1 205 ? 0.190 -49.484 6.185 1.00 42.12 205 LEU A C 1
ATOM 1724 O O . LEU A 1 205 ? 0.164 -48.626 5.308 1.00 42.12 205 LEU A O 1
ATOM 1728 N N . ASN A 1 206 ? 0.243 -49.202 7.490 1.00 44.91 206 ASN A N 1
ATOM 1729 C CA . ASN A 1 206 ? 0.409 -47.893 8.149 1.00 44.91 206 ASN A CA 1
ATOM 1730 C C . ASN A 1 206 ? 1.725 -47.165 7.751 1.00 44.91 206 ASN A C 1
ATOM 1732 O O . ASN A 1 206 ? 2.511 -46.725 8.590 1.00 44.91 206 ASN A O 1
ATOM 1736 N N . ILE A 1 207 ? 2.035 -47.091 6.458 1.00 44.09 207 ILE A N 1
ATOM 1737 C CA . ILE A 1 207 ? 3.317 -46.645 5.918 1.00 44.09 207 ILE A CA 1
ATOM 1738 C C . ILE A 1 207 ? 3.051 -45.534 4.905 1.00 44.09 207 ILE A C 1
ATOM 1740 O O . ILE A 1 207 ? 3.188 -45.697 3.692 1.00 44.09 207 ILE A O 1
ATOM 1744 N N . ILE A 1 208 ? 2.688 -44.360 5.422 1.00 43.50 208 ILE A N 1
ATOM 1745 C CA . ILE A 1 208 ? 2.798 -43.120 4.656 1.00 43.50 208 ILE A CA 1
ATOM 1746 C C . ILE A 1 208 ? 4.280 -42.691 4.690 1.00 43.50 208 ILE A C 1
ATOM 1748 O O . ILE A 1 208 ? 4.888 -42.631 5.763 1.00 43.50 208 ILE A O 1
ATOM 1752 N N . PRO A 1 209 ? 4.911 -42.423 3.533 1.00 41.88 209 PRO A N 1
ATOM 1753 C CA . PRO A 1 209 ? 6.320 -42.049 3.467 1.00 41.88 209 PRO A CA 1
ATOM 1754 C C . PRO A 1 209 ? 6.616 -40.742 4.236 1.00 41.88 209 PRO A C 1
ATOM 1756 O O . PRO A 1 209 ? 5.877 -39.766 4.080 1.00 41.88 209 PRO A O 1
ATOM 1759 N N . PRO A 1 210 ? 7.716 -40.670 5.021 1.00 46.03 210 PRO A N 1
ATOM 1760 C CA . PRO A 1 210 ? 8.011 -39.513 5.863 1.00 46.03 210 PRO A CA 1
ATOM 1761 C C . PRO A 1 210 ? 8.194 -38.241 5.031 1.00 46.03 210 PRO A C 1
ATOM 1763 O O . PRO A 1 210 ? 9.012 -38.195 4.101 1.00 46.03 210 PRO A O 1
ATOM 1766 N N . GLY A 1 211 ? 7.421 -37.212 5.373 1.00 47.97 211 GLY A N 1
ATOM 1767 C CA . GLY A 1 211 ? 7.462 -35.888 4.776 1.00 47.97 211 GLY A CA 1
ATOM 1768 C C . GLY A 1 211 ? 8.659 -35.067 5.247 1.00 47.97 211 GLY A C 1
ATOM 1769 O O . GLY A 1 211 ? 9.421 -35.468 6.125 1.00 47.97 211 GLY A O 1
ATOM 1770 N N . ARG A 1 212 ? 8.876 -33.902 4.627 1.00 49.59 212 ARG A N 1
ATOM 1771 C CA . ARG A 1 212 ? 9.864 -32.927 5.120 1.00 49.59 212 ARG A CA 1
ATOM 1772 C C . ARG A 1 212 ? 9.107 -31.771 5.784 1.00 49.59 212 ARG A C 1
ATOM 1774 O O . ARG A 1 212 ? 8.269 -31.178 5.101 1.00 49.59 212 ARG A O 1
ATOM 1781 N N . PRO A 1 213 ? 9.398 -31.431 7.053 1.00 45.91 213 PRO A N 1
ATOM 1782 C CA . PRO A 1 213 ? 8.818 -30.257 7.685 1.00 45.91 213 PRO A CA 1
ATOM 1783 C C . PRO A 1 213 ? 9.349 -28.989 7.007 1.00 45.91 213 PRO A C 1
ATOM 1785 O O . PRO A 1 213 ? 10.545 -28.863 6.730 1.00 45.91 213 PRO A O 1
ATOM 1788 N N . ILE A 1 214 ? 8.446 -28.062 6.715 1.00 47.41 214 ILE A N 1
ATOM 1789 C CA . ILE A 1 214 ? 8.714 -26.729 6.189 1.00 47.41 214 ILE A CA 1
ATOM 1790 C C . ILE A 1 214 ? 8.104 -25.743 7.176 1.00 47.41 214 ILE A C 1
ATOM 1792 O O . ILE A 1 214 ? 6.897 -25.748 7.413 1.00 47.41 214 ILE A O 1
ATOM 1796 N N . ILE A 1 215 ? 8.947 -24.891 7.752 1.00 41.22 215 ILE A N 1
ATOM 1797 C CA . ILE A 1 215 ? 8.495 -23.759 8.556 1.00 41.22 215 ILE A CA 1
ATOM 1798 C C . ILE A 1 215 ? 8.119 -22.656 7.576 1.00 41.22 215 ILE A C 1
ATOM 1800 O O . ILE A 1 215 ? 8.959 -22.206 6.797 1.00 41.22 215 ILE A O 1
ATOM 1804 N N . SER A 1 216 ? 6.864 -22.230 7.607 1.00 39.16 216 SER A N 1
ATOM 1805 C CA . SER A 1 216 ? 6.406 -21.084 6.839 1.00 39.16 216 SER A CA 1
ATOM 1806 C C . SER A 1 216 ? 5.971 -19.979 7.800 1.00 39.16 216 SER A C 1
ATOM 1808 O O . SER A 1 216 ? 5.086 -20.153 8.639 1.00 39.16 216 SER A O 1
ATOM 1810 N N . GLN A 1 217 ? 6.611 -18.818 7.661 1.00 39.62 217 GLN A N 1
ATOM 1811 C CA . GLN A 1 217 ? 6.105 -17.541 8.159 1.00 39.62 217 GLN A CA 1
ATOM 1812 C C . GLN A 1 217 ? 5.139 -16.964 7.110 1.00 39.62 217 GLN A C 1
ATOM 1814 O O . GLN A 1 217 ? 5.374 -15.895 6.559 1.00 39.62 217 GLN A O 1
ATOM 1819 N N . CYS A 1 218 ? 4.089 -17.705 6.744 1.00 39.62 218 CYS A N 1
ATOM 1820 C CA . CYS A 1 218 ? 3.053 -17.186 5.852 1.00 39.62 218 CYS A CA 1
ATOM 1821 C C . CYS A 1 218 ? 2.095 -16.313 6.660 1.00 39.62 218 CYS A C 1
ATOM 1823 O O . CYS A 1 218 ? 1.128 -16.801 7.239 1.00 39.62 218 CYS A O 1
ATOM 1825 N N . GLY A 1 219 ? 2.383 -15.021 6.670 1.00 50.28 219 GLY A N 1
ATOM 1826 C CA . GLY A 1 219 ? 1.412 -13.966 6.908 1.00 50.28 219 GLY A CA 1
ATOM 1827 C C . GLY A 1 219 ? 1.873 -12.759 6.109 1.00 50.28 219 GLY A C 1
ATOM 1828 O O . GLY A 1 219 ? 2.911 -12.189 6.422 1.00 50.28 219 GLY A O 1
ATOM 1829 N N . SER A 1 220 ? 1.161 -12.418 5.039 1.00 56.34 220 SER A N 1
ATOM 1830 C CA . SER A 1 220 ? 1.347 -11.136 4.359 1.00 56.34 220 SER A CA 1
ATOM 1831 C C . SER A 1 220 ? 0.731 -10.046 5.228 1.00 56.34 220 SER A C 1
ATOM 1833 O O . SER A 1 220 ? -0.419 -10.186 5.637 1.00 56.34 220 SER A O 1
ATOM 1835 N N . VAL A 1 221 ? 1.471 -8.975 5.503 1.00 72.50 221 VAL A N 1
ATOM 1836 C CA . VAL A 1 221 ? 0.982 -7.852 6.313 1.00 72.50 221 VAL A CA 1
ATOM 1837 C C . VAL A 1 221 ? -0.218 -7.202 5.632 1.00 72.50 221 VAL A C 1
ATOM 1839 O O . VAL A 1 221 ? -0.096 -6.655 4.539 1.00 72.50 221 VAL A O 1
ATOM 1842 N N . THR A 1 222 ? -1.385 -7.207 6.263 1.00 79.88 222 THR A N 1
ATOM 1843 C CA . THR A 1 222 ? -2.562 -6.497 5.747 1.00 79.88 222 THR A CA 1
ATOM 1844 C C . THR A 1 222 ? -2.649 -5.102 6.351 1.00 79.88 222 THR A C 1
ATOM 1846 O O . THR A 1 222 ? -3.521 -4.809 7.172 1.00 79.88 222 THR A O 1
ATOM 1849 N N . GLU A 1 223 ? -1.703 -4.255 5.948 1.00 85.38 223 GLU A N 1
ATOM 1850 C CA . GLU A 1 223 ? -1.691 -2.830 6.272 1.00 85.38 223 GLU A CA 1
ATOM 1851 C C . GLU A 1 223 ? -2.475 -2.035 5.222 1.00 85.38 223 GLU A C 1
ATOM 1853 O O . GLU A 1 223 ? -2.286 -2.201 4.012 1.00 85.38 223 GLU A O 1
ATOM 1858 N N . LEU A 1 224 ? -3.352 -1.158 5.703 1.00 89.44 224 LEU A N 1
ATOM 1859 C CA . LEU A 1 224 ? -4.087 -0.167 4.927 1.00 89.44 224 LEU A CA 1
ATOM 1860 C C . LEU A 1 224 ? -3.568 1.223 5.292 1.00 89.44 224 LEU A C 1
ATOM 1862 O O . LEU A 1 224 ? -3.437 1.535 6.474 1.00 89.44 224 LEU A O 1
ATOM 1866 N N . GLY A 1 225 ? -3.330 2.081 4.301 1.00 88.00 225 GLY A N 1
ATOM 1867 C CA . GLY A 1 225 ? -2.857 3.446 4.532 1.00 88.00 225 GLY A CA 1
ATOM 1868 C C . GLY A 1 225 ? -3.312 4.435 3.464 1.00 88.00 225 GLY A C 1
ATOM 1869 O O . GLY A 1 225 ? -3.632 4.053 2.337 1.00 88.00 225 GLY A O 1
ATOM 1870 N N . ASN A 1 226 ? -3.331 5.717 3.837 1.00 88.62 226 ASN A N 1
ATOM 1871 C CA . ASN A 1 226 ? -3.682 6.845 2.961 1.00 88.62 226 ASN A CA 1
ATOM 1872 C C . ASN A 1 226 ? -2.607 7.955 2.929 1.00 88.62 226 ASN A C 1
ATOM 1874 O O . ASN A 1 226 ? -2.883 9.106 2.585 1.00 88.62 226 ASN A O 1
ATOM 1878 N N . GLY A 1 227 ? -1.396 7.648 3.393 1.00 86.06 227 GLY A N 1
ATOM 1879 C CA . GLY A 1 227 ? -0.279 8.584 3.500 1.00 86.06 227 GLY A CA 1
ATOM 1880 C C . GLY A 1 227 ? -0.323 9.574 4.668 1.00 86.06 227 GLY A C 1
ATOM 1881 O O . GLY A 1 227 ? 0.664 10.287 4.881 1.00 86.06 227 GLY A O 1
ATOM 1882 N N . LYS A 1 228 ? -1.410 9.623 5.449 1.00 88.75 228 LYS A N 1
ATOM 1883 C CA . LYS A 1 228 ? -1.483 10.343 6.739 1.00 88.75 228 LYS A CA 1
ATOM 1884 C C . LYS A 1 228 ? -1.473 9.374 7.915 1.00 88.75 228 LYS A C 1
ATOM 1886 O O . LYS A 1 228 ? -0.716 9.563 8.867 1.00 88.75 228 LYS A O 1
ATOM 1891 N N . VAL A 1 229 ? -2.284 8.328 7.809 1.00 90.62 229 VAL A N 1
ATOM 1892 C CA . VAL A 1 229 ? -2.422 7.268 8.804 1.00 90.62 229 VAL A CA 1
ATOM 1893 C C . VAL A 1 229 ? -2.388 5.907 8.118 1.00 90.62 229 VAL A C 1
ATOM 1895 O O . VAL A 1 229 ? -2.827 5.778 6.971 1.00 90.62 229 VAL A O 1
ATOM 1898 N N . SER A 1 230 ? -1.894 4.894 8.822 1.00 88.75 230 SER A N 1
ATOM 1899 C CA . SER A 1 230 ? -2.102 3.496 8.451 1.00 88.75 230 SER A CA 1
ATOM 1900 C C . SER A 1 230 ? -2.484 2.642 9.645 1.00 88.75 230 SER A C 1
ATOM 1902 O O . SER A 1 230 ? -2.209 2.970 10.800 1.00 88.75 230 SER A O 1
ATOM 1904 N N . VAL A 1 231 ? -3.184 1.553 9.353 1.00 88.00 231 VAL A N 1
ATOM 1905 C CA . VAL A 1 231 ? -3.663 0.580 10.327 1.00 88.00 231 VAL A CA 1
ATOM 1906 C C . VAL A 1 231 ? -3.464 -0.808 9.730 1.00 88.00 231 VAL A C 1
ATOM 1908 O O . VAL A 1 231 ? -3.742 -1.030 8.552 1.00 88.00 231 VAL A O 1
ATOM 1911 N N . SER A 1 232 ? -2.992 -1.744 10.546 1.00 83.25 232 SER A N 1
ATOM 1912 C CA . SER A 1 232 ? -2.827 -3.148 10.167 1.00 83.25 232 SER A CA 1
ATOM 1913 C C . SER A 1 232 ? -3.895 -3.998 10.855 1.00 83.25 232 SER A C 1
ATOM 1915 O O . SER A 1 232 ? -4.115 -3.851 12.057 1.00 83.25 232 SER A O 1
ATOM 1917 N N . LEU A 1 233 ? -4.578 -4.868 10.097 1.00 77.62 233 LEU A N 1
ATOM 1918 C CA . LEU A 1 233 ? -5.657 -5.725 10.627 1.00 77.62 233 LEU A CA 1
ATOM 1919 C C . LEU A 1 233 ? -5.161 -6.826 11.577 1.00 77.62 233 LEU A C 1
ATOM 1921 O O . LEU A 1 233 ? -5.911 -7.284 12.438 1.00 77.62 233 LEU A O 1
ATOM 1925 N N . ASP A 1 234 ? -3.905 -7.243 11.415 1.00 67.00 234 ASP A N 1
ATOM 1926 C CA . ASP A 1 234 ? -3.321 -8.406 12.096 1.00 67.00 234 ASP A CA 1
ATOM 1927 C C . ASP A 1 234 ? -2.214 -8.011 13.091 1.00 67.00 234 ASP A C 1
ATOM 1929 O O . ASP A 1 234 ? -1.433 -8.856 13.541 1.00 67.00 234 ASP A O 1
ATOM 1933 N N . SER A 1 235 ? -2.101 -6.719 13.414 1.00 65.56 235 SER A N 1
ATOM 1934 C CA . SER A 1 235 ? -1.006 -6.183 14.222 1.00 65.56 235 SER A CA 1
ATOM 1935 C C . SER A 1 235 ? -1.465 -5.672 15.573 1.00 65.56 235 SER A C 1
ATOM 1937 O O . SER A 1 235 ? -2.274 -4.754 15.683 1.00 65.56 235 SER A O 1
ATOM 1939 N N . GLU A 1 236 ? -0.816 -6.171 16.618 1.00 65.56 236 GLU A N 1
ATOM 1940 C CA . GLU A 1 236 ? -0.901 -5.612 17.965 1.00 65.56 236 GLU A CA 1
ATOM 1941 C C . GLU A 1 236 ? -0.100 -4.305 18.105 1.00 65.56 236 GLU A C 1
ATOM 1943 O O . GLU A 1 236 ? 0.055 -3.796 19.211 1.00 65.56 236 GLU A O 1
ATOM 1948 N N . LYS A 1 237 ? 0.422 -3.714 17.022 1.00 64.44 237 LYS A N 1
ATOM 1949 C CA . LYS A 1 237 ? 1.243 -2.489 17.077 1.00 64.44 237 LYS A CA 1
ATOM 1950 C C . LYS A 1 237 ? 0.435 -1.185 16.971 1.00 64.44 237 LYS A C 1
ATOM 1952 O O . LYS A 1 237 ? 0.983 -0.115 17.237 1.00 64.44 237 LYS A O 1
ATOM 1957 N N . GLY A 1 238 ? -0.863 -1.276 16.674 1.00 74.44 238 GLY A N 1
ATOM 1958 C CA . GLY A 1 238 ? -1.789 -0.142 16.634 1.00 74.44 238 GLY A CA 1
ATOM 1959 C C . GLY A 1 238 ? -1.795 0.585 15.289 1.00 74.44 238 GLY A C 1
ATOM 1960 O O . GLY A 1 238 ? -1.660 -0.028 14.232 1.00 74.44 238 GLY A O 1
ATOM 1961 N N . MET A 1 239 ? -1.997 1.898 15.336 1.00 85.38 239 MET A N 1
ATOM 1962 C CA . MET A 1 239 ? -2.020 2.787 14.172 1.00 85.38 239 MET A CA 1
ATOM 1963 C C . MET A 1 239 ? -0.635 3.399 13.945 1.00 85.38 239 MET A C 1
ATOM 1965 O O . MET A 1 239 ? 0.106 3.621 14.896 1.00 85.38 239 MET A O 1
ATOM 1969 N N . TYR A 1 240 ? -0.294 3.748 12.711 1.00 87.88 240 TYR A N 1
ATOM 1970 C CA . TYR A 1 240 ? 0.932 4.471 12.386 1.00 87.88 240 TYR A CA 1
ATOM 1971 C C . TYR A 1 240 ? 0.610 5.845 11.812 1.00 87.88 240 TYR A C 1
ATOM 1973 O O . TYR A 1 240 ? -0.339 6.009 11.046 1.00 87.88 240 TYR A O 1
ATOM 1981 N N . ILE A 1 241 ? 1.422 6.838 12.172 1.00 88.00 241 ILE A N 1
ATOM 1982 C CA . ILE A 1 241 ? 1.342 8.195 11.626 1.00 88.00 241 ILE A CA 1
ATOM 1983 C C . ILE A 1 241 ? 2.611 8.565 10.866 1.00 88.00 241 ILE A C 1
ATOM 1985 O O . ILE A 1 241 ? 3.706 8.029 11.090 1.00 88.00 241 ILE A O 1
ATOM 1989 N N . ARG A 1 242 ? 2.460 9.524 9.953 1.00 85.50 242 ARG A N 1
ATOM 1990 C CA . ARG A 1 242 ? 3.569 10.028 9.145 1.00 85.50 242 ARG A CA 1
ATOM 1991 C C . ARG A 1 242 ? 4.515 10.870 9.993 1.00 85.50 242 ARG A C 1
ATOM 1993 O O . ARG A 1 242 ? 4.121 11.920 10.492 1.00 85.50 242 ARG A O 1
ATOM 2000 N N . LEU A 1 243 ? 5.777 10.453 10.072 1.00 75.06 243 LEU A N 1
ATOM 2001 C CA . LEU A 1 243 ? 6.846 11.245 10.689 1.00 75.06 243 LEU A CA 1
ATOM 2002 C C . LEU A 1 243 ? 7.781 11.861 9.641 1.00 75.06 243 LEU A C 1
ATOM 2004 O O . LEU A 1 243 ? 8.096 13.042 9.720 1.00 75.06 243 LEU A O 1
ATOM 2008 N N . ASN A 1 244 ? 8.192 11.068 8.647 1.00 74.44 244 ASN A N 1
ATOM 2009 C CA . ASN A 1 244 ? 9.157 11.467 7.619 1.00 74.44 244 ASN A CA 1
ATOM 2010 C C . ASN A 1 244 ? 8.630 11.144 6.207 1.00 74.44 244 ASN A C 1
ATOM 2012 O O . ASN A 1 244 ? 7.624 11.697 5.757 1.00 74.44 244 ASN A O 1
ATOM 2016 N N . ARG A 1 245 ? 9.329 10.259 5.481 1.00 75.25 245 ARG A N 1
ATOM 2017 C CA . ARG A 1 245 ? 8.987 9.829 4.117 1.00 75.25 245 ARG A CA 1
ATOM 2018 C C . ARG A 1 245 ? 7.928 8.721 4.082 1.00 75.25 245 ARG A C 1
ATOM 2020 O O . ARG A 1 245 ? 7.234 8.629 3.073 1.00 75.25 245 ARG A O 1
ATOM 2027 N N . ALA A 1 246 ? 7.780 7.966 5.171 1.00 76.25 246 ALA A N 1
ATOM 2028 C CA . ALA A 1 246 ? 6.831 6.864 5.334 1.00 76.25 246 ALA A CA 1
ATOM 2029 C C . ALA A 1 246 ? 6.035 6.986 6.650 1.00 76.25 246 ALA A C 1
ATOM 2031 O O . ALA A 1 246 ? 6.341 7.834 7.503 1.00 76.25 246 ALA A O 1
ATOM 2032 N N . LEU A 1 247 ? 5.008 6.148 6.794 1.00 76.31 247 LEU A N 1
ATOM 2033 C CA . LEU A 1 247 ? 4.247 5.952 8.026 1.00 76.31 247 LEU A CA 1
ATOM 2034 C C . LEU A 1 247 ? 5.066 5.026 8.929 1.00 76.31 247 LEU A C 1
ATOM 2036 O O . LEU A 1 247 ? 5.236 3.852 8.636 1.00 76.31 247 LEU A O 1
ATOM 2040 N N . SER A 1 248 ? 5.668 5.579 9.980 1.00 80.38 248 SER A N 1
ATOM 2041 C CA . SER A 1 248 ? 6.650 4.839 10.791 1.00 80.38 248 SER A CA 1
ATOM 2042 C C . SER A 1 248 ? 6.513 5.075 12.289 1.00 80.38 248 SER A C 1
ATOM 2044 O O . SER A 1 248 ? 7.077 4.328 13.084 1.00 80.38 248 SER A O 1
ATOM 2046 N N . LEU A 1 249 ? 5.801 6.127 12.702 1.00 81.75 249 LEU A N 1
ATOM 2047 C CA . LEU A 1 249 ? 5.627 6.437 14.114 1.00 81.75 249 LEU A CA 1
ATOM 2048 C C . LEU A 1 249 ? 4.403 5.694 14.641 1.00 81.75 249 LEU A C 1
ATOM 2050 O O . LEU A 1 249 ? 3.282 5.976 14.222 1.00 81.75 249 LEU A O 1
ATOM 2054 N N . THR A 1 250 ? 4.631 4.758 15.557 1.00 82.81 250 THR A N 1
ATOM 2055 C CA . THR A 1 250 ? 3.575 3.960 16.179 1.00 82.81 250 THR A CA 1
ATOM 2056 C C . THR A 1 250 ? 2.743 4.797 17.143 1.00 82.81 250 THR A C 1
ATOM 2058 O O . THR A 1 250 ? 3.243 5.504 18.020 1.00 82.81 250 THR A O 1
ATOM 2061 N N . VAL A 1 251 ? 1.434 4.671 17.001 1.00 81.25 251 VAL A N 1
ATOM 2062 C CA . VAL A 1 251 ? 0.413 5.184 17.898 1.00 81.25 251 VAL A CA 1
ATOM 2063 C C . VAL A 1 251 ? -0.263 3.973 18.504 1.00 81.25 251 VAL A C 1
ATOM 2065 O O . VAL A 1 251 ? -0.928 3.203 17.815 1.00 81.25 251 VAL A O 1
ATOM 2068 N N . LYS A 1 252 ? -0.111 3.811 19.818 1.00 78.25 252 LYS A N 1
ATOM 2069 C CA . LYS A 1 252 ? -0.724 2.717 20.579 1.00 78.25 252 LYS A CA 1
ATOM 2070 C C . LYS A 1 252 ? -2.222 2.953 20.781 1.00 78.25 252 LYS A C 1
ATOM 2072 O O . LYS A 1 252 ? -2.709 3.140 21.897 1.00 78.25 252 LYS A O 1
ATOM 2077 N N . TYR A 1 253 ? -2.924 3.027 19.663 1.00 77.81 253 TYR A N 1
ATOM 2078 C CA . TYR A 1 253 ? -4.351 3.218 19.537 1.00 77.81 253 TYR A CA 1
ATOM 2079 C C . TYR A 1 253 ? -4.869 2.192 18.532 1.00 77.81 253 TYR A C 1
ATOM 2081 O O . TYR A 1 253 ? -4.364 2.114 17.412 1.00 77.81 253 TYR A O 1
ATOM 2089 N N . TYR A 1 254 ? -5.863 1.413 18.947 1.00 81.12 254 TYR A N 1
ATOM 2090 C CA . TYR A 1 254 ? -6.425 0.303 18.183 1.00 81.12 254 TYR A CA 1
ATOM 2091 C C . TYR A 1 254 ? -7.854 0.674 17.787 1.00 81.12 254 TYR A C 1
ATOM 2093 O O . TYR A 1 254 ? -8.748 0.601 18.630 1.00 81.12 254 TYR A O 1
ATOM 2101 N N . PRO A 1 255 ? -8.072 1.154 16.549 1.00 75.94 255 PRO A N 1
ATOM 2102 C CA . PRO A 1 255 ? -9.404 1.544 16.091 1.00 75.94 255 PRO A CA 1
ATOM 2103 C C . PRO A 1 255 ? -10.259 0.339 15.670 1.00 75.94 255 PRO A C 1
ATOM 2105 O O . PRO A 1 255 ? -11.477 0.463 15.583 1.00 75.94 255 PRO A O 1
ATOM 2108 N N . ILE A 1 256 ? -9.631 -0.810 15.400 1.00 80.38 256 ILE A N 1
ATOM 2109 C CA . ILE A 1 256 ? -10.308 -2.031 14.960 1.00 80.38 256 ILE A CA 1
ATOM 2110 C C . ILE A 1 256 ? -11.007 -2.670 16.157 1.00 80.38 256 ILE A C 1
ATOM 2112 O O . ILE A 1 256 ? -10.389 -2.898 17.197 1.00 80.38 256 ILE A O 1
ATOM 2116 N N . VAL A 1 257 ? -12.294 -2.952 15.989 1.00 80.44 257 VAL A N 1
ATOM 2117 C CA . VAL A 1 257 ? -13.078 -3.748 16.931 1.00 80.44 257 VAL A CA 1
ATOM 2118 C C . VAL A 1 257 ? -12.731 -5.208 16.690 1.00 80.44 257 VAL A C 1
ATOM 2120 O O . VAL A 1 257 ? -12.748 -5.653 15.547 1.00 80.44 257 VAL A O 1
ATOM 2123 N N . THR A 1 258 ? -12.378 -5.934 17.745 1.00 77.06 258 THR A N 1
ATOM 2124 C CA . THR A 1 258 ? -12.109 -7.369 17.660 1.00 77.06 258 THR A CA 1
ATOM 2125 C C . THR A 1 258 ? -13.289 -8.147 18.207 1.00 77.06 258 THR A C 1
ATOM 2127 O O . THR A 1 258 ? -13.705 -7.931 19.345 1.00 77.06 258 THR A O 1
ATOM 2130 N N . GLU A 1 259 ? -13.822 -9.053 17.399 1.00 77.06 259 GLU A N 1
ATOM 2131 C CA . GLU A 1 259 ? -14.910 -9.938 17.782 1.00 77.06 259 GLU A CA 1
ATOM 2132 C C . GLU A 1 259 ? -14.371 -11.242 18.377 1.00 77.06 259 GLU A C 1
ATOM 2134 O O . GLU A 1 259 ? -13.565 -11.941 17.756 1.00 77.06 259 GLU A O 1
ATOM 2139 N N . HIS A 1 260 ? -14.854 -11.598 19.568 1.00 73.88 260 HIS A N 1
ATOM 2140 C CA . HIS A 1 260 ? -14.518 -12.859 20.225 1.00 73.88 260 HIS A CA 1
ATOM 2141 C C . HIS A 1 260 ? -15.776 -13.635 20.621 1.00 73.88 260 HIS A C 1
ATOM 2143 O O . HIS A 1 260 ? -16.805 -13.078 21.014 1.00 73.88 260 HIS A O 1
ATOM 2149 N N . LEU A 1 261 ? -15.671 -14.955 20.480 1.00 76.88 261 LEU A N 1
ATOM 2150 C CA . LEU A 1 261 ? -16.681 -15.948 20.825 1.00 76.88 261 LEU A CA 1
ATOM 2151 C C . LEU A 1 261 ? -15.976 -17.052 21.604 1.00 76.88 261 LEU A C 1
ATOM 2153 O O . LEU A 1 261 ? -15.404 -17.962 21.007 1.00 76.88 261 LEU A O 1
ATOM 2157 N N . ASP A 1 262 ? -15.998 -16.931 22.930 1.00 67.44 262 ASP A N 1
ATOM 2158 C CA . ASP A 1 262 ? -15.149 -17.712 23.840 1.00 67.44 262 ASP A CA 1
ATOM 2159 C C . ASP A 1 262 ? -15.402 -19.234 23.771 1.00 67.44 262 ASP A C 1
ATOM 2161 O O . ASP A 1 262 ? -14.513 -20.024 24.080 1.00 67.44 262 ASP A O 1
ATOM 2165 N N . ASP A 1 263 ? -16.573 -19.650 23.273 1.00 68.69 263 ASP A N 1
ATOM 2166 C CA . ASP A 1 263 ? -17.015 -21.052 23.259 1.00 68.69 263 ASP A CA 1
ATOM 2167 C C . ASP A 1 263 ? -16.944 -21.749 21.882 1.00 68.69 263 ASP A C 1
ATOM 2169 O O . ASP A 1 263 ? -17.309 -22.922 21.771 1.00 68.69 263 ASP A O 1
ATOM 2173 N N . TYR A 1 264 ? -16.512 -21.065 20.811 1.00 73.12 264 TYR A N 1
ATOM 2174 C CA . TYR A 1 264 ? -16.624 -21.592 19.441 1.00 73.12 264 TYR A CA 1
ATOM 2175 C C . TYR A 1 264 ? -15.307 -21.581 18.664 1.00 73.12 264 TYR A C 1
ATOM 2177 O O . TYR A 1 264 ? -14.613 -20.572 18.574 1.00 73.12 264 TYR A O 1
ATOM 2185 N N . SER A 1 265 ? -15.004 -22.698 17.994 1.00 69.94 265 SER A N 1
ATOM 2186 C CA . SER A 1 265 ? -13.902 -22.765 17.033 1.00 69.94 265 SER A CA 1
ATOM 2187 C C . SER A 1 265 ? -14.219 -21.933 15.789 1.00 69.94 265 SER A C 1
ATOM 2189 O O . SER A 1 265 ? -15.278 -22.114 15.177 1.00 69.94 265 SER A O 1
ATOM 2191 N N . SER A 1 266 ? -13.287 -21.068 15.387 1.00 75.75 266 SER A N 1
ATOM 2192 C CA . SER A 1 266 ? -13.429 -20.204 14.217 1.00 75.75 266 SER A CA 1
ATOM 2193 C C . SER A 1 266 ? -12.492 -20.606 13.081 1.00 75.75 266 SER A C 1
ATOM 2195 O O . SER A 1 266 ? -11.409 -21.154 13.291 1.00 75.75 266 SER A O 1
ATOM 2197 N N . LYS A 1 267 ? -12.931 -20.341 11.850 1.00 80.94 267 LYS A N 1
ATOM 2198 C CA . LYS A 1 267 ? -12.068 -20.292 10.667 1.00 80.94 267 LYS A CA 1
ATOM 2199 C C . LYS A 1 267 ? -11.901 -18.836 10.273 1.00 80.94 267 LYS A C 1
ATOM 2201 O O . LYS A 1 267 ? -12.904 -18.154 10.069 1.00 80.94 267 LYS A O 1
ATOM 2206 N N . ASP A 1 268 ? -10.662 -18.387 10.157 1.00 80.81 268 ASP A N 1
ATOM 2207 C CA . ASP A 1 268 ? -10.294 -17.022 9.817 1.00 80.81 268 ASP A CA 1
ATOM 2208 C C . ASP A 1 268 ? -9.684 -16.932 8.412 1.00 80.81 268 ASP A C 1
ATOM 2210 O O . ASP A 1 268 ? -8.937 -17.799 7.955 1.00 80.81 268 ASP A O 1
ATOM 2214 N N . ALA A 1 269 ? -10.025 -15.864 7.701 1.00 81.94 269 ALA A N 1
ATOM 2215 C CA . ALA A 1 269 ? -9.396 -15.494 6.445 1.00 81.94 269 ALA A CA 1
ATOM 2216 C C . ALA A 1 269 ? -9.281 -13.972 6.368 1.00 81.94 269 ALA A C 1
ATOM 2218 O O . ALA A 1 269 ? -10.277 -13.264 6.521 1.00 81.94 269 ALA A O 1
ATOM 2219 N N . THR A 1 270 ? -8.079 -13.476 6.085 1.00 83.62 270 THR A N 1
ATOM 2220 C CA . THR A 1 270 ? -7.840 -12.056 5.810 1.00 83.62 270 THR A CA 1
ATOM 2221 C C . THR A 1 270 ? -7.591 -11.883 4.316 1.00 83.62 270 THR A C 1
ATOM 2223 O O . THR A 1 270 ? -6.727 -12.546 3.739 1.00 83.62 270 THR A O 1
ATOM 2226 N N . VAL A 1 271 ? -8.358 -11.005 3.674 1.00 85.69 271 VAL A N 1
ATOM 2227 C CA . VAL A 1 271 ? -8.278 -10.732 2.236 1.00 85.69 271 VAL A CA 1
ATOM 2228 C C . VAL A 1 271 ? -7.981 -9.255 2.033 1.00 85.69 271 VAL A C 1
ATOM 2230 O O . VAL A 1 271 ? -8.737 -8.406 2.487 1.00 85.69 271 VAL A O 1
ATOM 2233 N N . LEU A 1 272 ? -6.901 -8.941 1.317 1.00 87.25 272 LEU A N 1
ATOM 2234 C CA . LEU A 1 272 ? -6.560 -7.576 0.916 1.00 87.25 272 LEU A CA 1
ATOM 2235 C C . LEU A 1 272 ? -6.787 -7.408 -0.588 1.00 87.25 272 LEU A C 1
ATOM 2237 O O . LEU A 1 272 ? -6.099 -8.020 -1.405 1.00 87.25 272 LEU A O 1
ATOM 2241 N N . ASN A 1 273 ? -7.725 -6.542 -0.963 1.00 88.50 273 ASN A N 1
ATOM 2242 C CA . ASN A 1 273 ? -7.911 -6.134 -2.348 1.00 88.50 273 ASN A CA 1
ATOM 2243 C C . ASN A 1 273 ? -7.068 -4.887 -2.641 1.00 88.50 273 ASN A C 1
ATOM 2245 O O . ASN A 1 273 ? -7.466 -3.775 -2.305 1.00 88.50 273 ASN A O 1
ATOM 2249 N N . ILE A 1 274 ? -5.926 -5.065 -3.307 1.00 84.94 274 ILE A N 1
ATOM 2250 C CA . ILE A 1 274 ? -4.975 -3.980 -3.618 1.00 84.94 274 ILE A CA 1
ATOM 2251 C C . ILE A 1 274 ? -5.490 -2.953 -4.642 1.00 84.94 274 ILE A C 1
ATOM 2253 O O . ILE A 1 274 ? -5.000 -1.827 -4.671 1.00 84.94 274 ILE A O 1
ATOM 2257 N N . HIS A 1 275 ? -6.473 -3.310 -5.475 1.00 83.75 275 HIS A N 1
ATOM 2258 C CA . HIS A 1 275 ? -7.022 -2.403 -6.491 1.00 83.75 275 HIS A CA 1
ATOM 2259 C C . HIS A 1 275 ? -8.066 -1.450 -5.914 1.00 83.75 275 HIS A C 1
ATOM 2261 O O . HIS A 1 275 ? -8.167 -0.304 -6.342 1.00 83.75 275 HIS A O 1
ATOM 2267 N N . HIS A 1 276 ? -8.858 -1.931 -4.956 1.00 85.06 276 HIS A N 1
ATOM 2268 C CA . HIS A 1 276 ? -9.872 -1.129 -4.269 1.00 85.06 276 HIS A CA 1
ATOM 2269 C C . HIS A 1 276 ? -9.392 -0.599 -2.916 1.00 85.06 276 HIS A C 1
ATOM 2271 O O . HIS A 1 276 ? -10.049 0.258 -2.337 1.00 85.06 276 HIS A O 1
ATOM 2277 N N . VAL A 1 277 ? -8.272 -1.124 -2.413 1.00 87.19 277 VAL A N 1
ATOM 2278 C CA . VAL A 1 277 ? -7.696 -0.826 -1.097 1.00 87.19 277 VAL A CA 1
ATOM 2279 C C . VAL A 1 277 ? -8.745 -1.004 -0.006 1.00 87.19 277 VAL A C 1
ATOM 2281 O O . VAL A 1 277 ? -9.118 -0.083 0.715 1.00 87.19 277 VAL A O 1
ATOM 2284 N N . ILE A 1 278 ? -9.276 -2.224 0.038 1.00 89.62 278 ILE A N 1
ATOM 2285 C CA . ILE A 1 278 ? -10.219 -2.701 1.048 1.00 89.62 278 ILE A CA 1
ATOM 2286 C C . ILE A 1 278 ? -9.646 -4.006 1.579 1.00 89.62 278 ILE A C 1
ATOM 2288 O O . ILE A 1 278 ? -9.258 -4.872 0.789 1.00 89.62 278 ILE A O 1
ATOM 2292 N N . ALA A 1 279 ? -9.571 -4.125 2.900 1.00 89.69 279 ALA A N 1
ATOM 2293 C CA . ALA A 1 279 ? -9.197 -5.365 3.548 1.00 89.69 279 ALA A CA 1
ATOM 2294 C C . ALA A 1 279 ? -10.374 -5.894 4.364 1.00 89.69 279 ALA A C 1
ATOM 2296 O O . ALA A 1 279 ? -10.958 -5.166 5.164 1.00 89.69 279 ALA A O 1
ATOM 2297 N N . ASP A 1 280 ? -10.692 -7.162 4.139 1.00 88.88 280 ASP A N 1
ATOM 2298 C CA . ASP A 1 280 ? -11.791 -7.867 4.774 1.00 88.88 280 ASP A CA 1
ATOM 2299 C C . ASP A 1 280 ? -11.209 -8.970 5.660 1.00 88.88 280 ASP A C 1
ATOM 2301 O O . ASP A 1 280 ? -10.455 -9.829 5.192 1.00 88.88 280 ASP A O 1
ATOM 2305 N N . LYS A 1 281 ? -11.567 -8.955 6.944 1.00 86.38 281 LYS A N 1
ATOM 2306 C CA . LYS A 1 281 ? -11.312 -10.061 7.867 1.00 86.38 281 LYS A CA 1
ATOM 2307 C C . LYS A 1 281 ? -12.609 -10.833 8.038 1.00 86.38 281 LYS A C 1
ATOM 2309 O O . LYS A 1 281 ? -13.594 -10.303 8.541 1.00 86.38 281 LYS A O 1
ATOM 2314 N N . ILE A 1 282 ? -12.619 -12.073 7.567 1.00 87.62 282 ILE A N 1
ATOM 2315 C CA . ILE A 1 282 ? -13.794 -12.937 7.579 1.00 87.62 282 ILE A CA 1
ATOM 2316 C C . ILE A 1 282 ? -13.548 -14.034 8.604 1.00 87.62 282 ILE A C 1
ATOM 2318 O O . ILE A 1 282 ? -12.592 -14.800 8.487 1.00 87.62 282 ILE A O 1
ATOM 2322 N N . GLN A 1 283 ? -14.425 -14.114 9.600 1.00 85.69 283 GLN A N 1
ATOM 2323 C CA . GLN A 1 283 ? -14.419 -15.174 10.598 1.00 85.69 283 GLN A CA 1
ATOM 2324 C C . GLN A 1 283 ? -15.730 -15.949 10.519 1.00 85.69 283 GLN A C 1
ATOM 2326 O O . GLN A 1 283 ? -16.820 -15.377 10.536 1.00 85.69 283 GLN A O 1
ATOM 2331 N N . CYS A 1 284 ? -15.624 -17.268 10.411 1.00 85.69 284 CYS A N 1
ATOM 2332 C CA . CYS A 1 284 ? -16.767 -18.167 10.407 1.00 85.69 284 CYS A CA 1
ATOM 2333 C C . CYS A 1 284 ? -16.731 -19.035 11.661 1.00 85.69 284 CYS A C 1
ATOM 2335 O O . CYS A 1 284 ? -15.760 -19.756 11.885 1.00 85.69 284 CYS A O 1
ATOM 2337 N N . PHE A 1 285 ? -17.809 -18.987 12.438 1.00 84.31 285 PHE A N 1
ATOM 2338 C CA . PHE A 1 285 ? -17.998 -19.777 13.651 1.00 84.31 285 PHE A CA 1
ATOM 2339 C C . PHE A 1 285 ? -19.087 -20.822 13.401 1.00 84.31 285 PHE A C 1
ATOM 2341 O O . PHE A 1 285 ? -20.107 -20.524 12.775 1.00 84.31 285 PHE A O 1
ATOM 2348 N N . GLU A 1 286 ? -18.887 -22.048 13.879 1.00 81.38 286 GLU A N 1
ATOM 2349 C CA . GLU A 1 286 ? -19.903 -23.100 13.799 1.00 81.38 286 GLU A CA 1
ATOM 2350 C C . GLU A 1 286 ? -20.827 -23.014 15.015 1.00 81.38 286 GLU A C 1
ATOM 2352 O O . GLU A 1 286 ? -20.454 -23.438 16.105 1.00 81.38 286 GLU A O 1
ATOM 2357 N N . VAL A 1 287 ? -22.028 -22.448 14.848 1.00 77.75 287 VAL A N 1
ATOM 2358 C CA . VAL A 1 287 ? -22.921 -22.150 15.979 1.00 77.75 287 VAL A CA 1
ATOM 2359 C C . VAL A 1 287 ? -24.281 -22.838 15.856 1.00 77.75 287 VAL A C 1
ATOM 2361 O O . VAL A 1 287 ? -24.839 -22.937 14.767 1.00 77.75 287 VAL A O 1
ATOM 2364 N N . LYS A 1 288 ? -24.827 -23.314 16.987 1.00 69.94 288 LYS A N 1
ATOM 2365 C CA . LYS A 1 288 ? -26.069 -24.112 17.036 1.00 69.94 288 LYS A CA 1
ATOM 2366 C C . LYS A 1 288 ? -27.361 -23.289 17.180 1.00 69.94 288 LYS A C 1
ATOM 2368 O O . LYS A 1 288 ? -28.390 -23.745 16.704 1.00 69.94 288 LYS A O 1
ATOM 2373 N N . ASN A 1 289 ? -27.327 -22.119 17.832 1.00 72.56 289 ASN A N 1
ATOM 2374 C CA . ASN A 1 289 ? -28.498 -21.282 18.172 1.00 72.56 289 ASN A CA 1
ATOM 2375 C C . ASN A 1 289 ? -28.161 -19.770 18.097 1.00 72.56 289 ASN A C 1
ATOM 2377 O O . ASN A 1 289 ? -27.156 -19.397 17.501 1.00 72.56 289 ASN A O 1
ATOM 2381 N N . SER A 1 290 ? -28.997 -18.884 18.666 1.00 71.88 290 SER A N 1
ATOM 2382 C CA . SER A 1 290 ? -28.706 -17.443 18.788 1.00 71.88 290 SER A CA 1
ATOM 2383 C C . SER A 1 290 ? -27.395 -17.183 19.524 1.00 71.88 290 SER A C 1
ATOM 2385 O O . SER A 1 290 ? -27.115 -17.834 20.530 1.00 71.88 290 SER A O 1
ATOM 2387 N N . VAL A 1 291 ? -26.639 -16.196 19.050 1.00 81.12 291 VAL A N 1
ATOM 2388 C CA . VAL A 1 291 ? -25.249 -15.967 19.455 1.00 81.12 291 VAL A CA 1
ATOM 2389 C C . VAL A 1 291 ? -25.109 -14.597 20.086 1.00 81.12 291 VAL A C 1
ATOM 2391 O O . VAL A 1 291 ? -25.645 -13.622 19.558 1.00 81.12 291 VAL A O 1
ATOM 2394 N N . VAL A 1 292 ? -24.380 -14.521 21.195 1.00 82.06 292 VAL A N 1
ATOM 2395 C CA . VAL A 1 292 ? -23.907 -13.254 21.751 1.00 82.06 292 VAL A CA 1
ATOM 2396 C C . VAL A 1 292 ? -22.455 -13.103 21.331 1.00 82.06 292 VAL A C 1
ATOM 2398 O O . VAL A 1 292 ? -21.629 -13.946 21.665 1.00 82.06 292 VAL A O 1
ATOM 2401 N N . VAL A 1 293 ? -22.169 -12.067 20.550 1.00 82.81 293 VAL A N 1
ATOM 2402 C CA . VAL A 1 293 ? -20.808 -11.738 20.120 1.00 82.81 293 VAL A CA 1
ATOM 2403 C C . VAL A 1 293 ? -20.261 -10.687 21.075 1.00 82.81 293 VAL A C 1
ATOM 2405 O O . VAL A 1 293 ? -20.913 -9.654 21.267 1.00 82.81 293 VAL A O 1
ATOM 2408 N N . ASN A 1 294 ? -19.095 -10.954 21.665 1.00 82.31 294 ASN A N 1
ATOM 2409 C CA . ASN A 1 294 ? -18.378 -9.978 22.476 1.00 82.31 294 ASN A CA 1
ATOM 2410 C C . ASN A 1 294 ? -17.544 -9.091 21.550 1.00 82.31 294 ASN A C 1
ATOM 2412 O O . ASN A 1 294 ? -16.838 -9.585 20.667 1.00 82.31 294 ASN A O 1
ATOM 2416 N N . LEU A 1 295 ? -17.684 -7.779 21.725 1.00 81.56 295 LEU A N 1
ATOM 2417 C CA . LEU A 1 295 ? -17.011 -6.767 20.925 1.00 81.56 295 LEU A CA 1
ATOM 2418 C C . LEU A 1 295 ? -15.982 -6.062 21.798 1.00 81.56 295 LEU A C 1
ATOM 2420 O O . LEU A 1 295 ? -16.325 -5.236 22.647 1.00 81.56 295 LEU A O 1
ATOM 2424 N N . ASP A 1 296 ? -14.715 -6.354 21.544 1.00 74.62 296 ASP A N 1
ATOM 2425 C CA . ASP A 1 296 ? -13.614 -5.695 22.220 1.00 74.62 296 ASP A CA 1
ATOM 2426 C C . ASP A 1 296 ? -13.145 -4.513 21.383 1.00 74.62 296 ASP A C 1
ATOM 2428 O O . ASP A 1 296 ? -12.483 -4.643 20.353 1.00 74.62 296 ASP A O 1
ATOM 2432 N N . GLN A 1 297 ? -13.480 -3.317 21.852 1.00 73.62 297 GLN A N 1
ATOM 2433 C CA . GLN A 1 297 ? -12.868 -2.091 21.371 1.00 73.62 297 GLN A CA 1
ATOM 2434 C C . GLN A 1 297 ? -11.741 -1.735 22.344 1.00 73.62 297 GLN A C 1
ATOM 2436 O O . GLN A 1 297 ? -11.939 -0.980 23.292 1.00 73.62 297 GLN A O 1
ATOM 2441 N N . ILE A 1 298 ? -10.543 -2.288 22.108 1.00 62.88 298 ILE A N 1
ATOM 2442 C CA . ILE A 1 298 ? -9.343 -2.121 22.965 1.00 62.88 298 ILE A CA 1
ATOM 2443 C C . ILE A 1 298 ? -8.894 -0.644 23.070 1.00 62.88 298 ILE A C 1
ATOM 2445 O O . ILE A 1 298 ? -8.011 -0.301 23.860 1.00 62.88 298 ILE A O 1
ATOM 2449 N N . GLY A 1 299 ? -9.516 0.249 22.292 1.00 58.03 299 GLY A N 1
ATOM 2450 C CA . GLY A 1 299 ? -9.292 1.687 22.259 1.00 58.03 299 GLY A CA 1
ATOM 2451 C C . GLY A 1 299 ? -8.812 2.290 23.583 1.00 58.03 299 GLY A C 1
ATOM 2452 O O . GLY A 1 299 ? -9.534 2.320 24.576 1.00 58.03 299 GLY A O 1
ATOM 2453 N N . GLN A 1 300 ? -7.600 2.860 23.507 1.00 60.53 300 GLN A N 1
ATOM 2454 C CA . GLN A 1 300 ? -6.992 3.792 24.462 1.00 60.53 300 GLN A CA 1
ATOM 2455 C C . GLN A 1 300 ? -6.240 3.217 25.677 1.00 60.53 300 GLN A C 1
ATOM 2457 O O . GLN A 1 300 ? -6.271 3.792 26.761 1.00 60.53 300 GLN A O 1
ATOM 2462 N N . THR A 1 301 ? -5.459 2.151 25.516 1.00 51.25 301 THR A N 1
ATOM 2463 C CA . THR A 1 301 ? -4.725 1.577 26.659 1.00 51.25 301 THR A CA 1
ATOM 2464 C C . THR A 1 301 ? -3.353 2.202 26.955 1.00 51.25 301 THR A C 1
ATOM 2466 O O . THR A 1 301 ? -2.826 1.954 28.036 1.00 51.25 301 THR A O 1
ATOM 2469 N N . GLN A 1 302 ? -2.732 3.003 26.067 1.00 54.22 302 GLN A N 1
ATOM 2470 C CA . GLN A 1 302 ? -1.323 3.419 26.282 1.00 54.22 302 GLN A CA 1
ATOM 2471 C C . GLN A 1 302 ? -0.923 4.862 25.885 1.00 54.22 302 GLN A C 1
ATOM 2473 O O . GLN A 1 302 ? 0.274 5.165 25.879 1.00 54.22 302 GLN A O 1
ATOM 2478 N N . LEU A 1 303 ? -1.853 5.782 25.586 1.00 60.19 303 LEU A N 1
ATOM 2479 C CA . LEU A 1 303 ? -1.494 7.204 25.408 1.00 60.19 303 LEU A CA 1
ATOM 2480 C C . LEU A 1 303 ? -1.310 7.889 26.774 1.00 60.19 303 LEU A C 1
ATOM 2482 O O . LEU A 1 303 ? -2.266 8.045 27.530 1.00 60.19 303 LEU A O 1
ATOM 2486 N N . LYS A 1 304 ? -0.076 8.309 27.088 1.00 55.84 304 LYS A N 1
ATOM 2487 C CA . LYS A 1 304 ? 0.237 9.083 28.303 1.00 55.84 304 LYS A CA 1
ATOM 2488 C C . LYS A 1 304 ? -0.409 10.475 28.230 1.00 55.84 304 LYS A C 1
ATOM 2490 O O . LYS A 1 304 ? -0.385 11.103 27.173 1.00 55.84 304 LYS A O 1
ATOM 2495 N N . ASP A 1 305 ? -0.967 10.938 29.351 1.00 59.66 305 ASP A N 1
ATOM 2496 C CA . ASP A 1 305 ? -1.614 12.253 29.517 1.00 59.66 305 ASP A CA 1
ATOM 2497 C C . ASP A 1 305 ? -2.789 12.525 28.556 1.00 59.66 305 ASP A C 1
ATOM 2499 O O . ASP A 1 305 ? -2.995 13.654 28.101 1.00 59.66 305 ASP A O 1
ATOM 2503 N N . ALA A 1 306 ? -3.566 11.486 28.227 1.00 66.50 306 ALA A N 1
ATOM 2504 C CA . ALA A 1 306 ? -4.688 11.614 27.307 1.00 66.50 306 ALA A CA 1
ATOM 2505 C C . ALA A 1 306 ? -5.881 12.356 27.945 1.00 66.50 306 ALA A C 1
ATOM 2507 O O . ALA A 1 306 ? -6.456 11.891 28.929 1.00 66.50 306 ALA A O 1
ATOM 2508 N N . LYS A 1 307 ? -6.298 13.488 27.365 1.00 72.31 307 LYS A N 1
ATOM 2509 C CA . LYS A 1 307 ? -7.570 14.146 27.705 1.00 72.31 307 LYS A CA 1
ATOM 2510 C C . LYS A 1 307 ? -8.692 13.504 26.903 1.00 72.31 307 LYS A C 1
ATOM 2512 O O . LYS A 1 307 ? -8.594 13.423 25.681 1.00 72.31 307 LYS A O 1
ATOM 2517 N N . VAL A 1 308 ? -9.748 13.071 27.586 1.00 76.56 308 VAL A N 1
ATOM 2518 C CA . VAL A 1 308 ? -10.875 12.362 26.968 1.00 76.56 308 VAL A CA 1
ATOM 2519 C C . VAL A 1 308 ? -12.158 13.156 27.151 1.00 76.56 308 VAL A C 1
ATOM 2521 O O . VAL A 1 308 ? -12.498 13.532 28.271 1.00 76.56 308 VAL A O 1
ATOM 2524 N N . SER A 1 309 ? -12.886 13.381 26.063 1.00 77.81 309 SER A N 1
ATOM 2525 C CA . SER A 1 309 ? -14.230 13.958 26.065 1.00 77.81 309 SER A CA 1
ATOM 2526 C C . SER A 1 309 ? -15.209 13.004 25.393 1.00 77.81 309 SER A C 1
ATOM 2528 O O . SER A 1 309 ? -14.930 12.466 24.322 1.00 77.81 309 SER A O 1
ATOM 2530 N N . LYS A 1 310 ? -16.369 12.799 26.016 1.00 82.19 310 LYS A N 1
ATOM 2531 C CA . LYS A 1 310 ? -17.486 12.060 25.421 1.00 82.19 310 LYS A CA 1
ATOM 2532 C C . LYS A 1 310 ? -18.460 13.051 24.805 1.00 82.19 310 LYS A C 1
ATOM 2534 O O . LYS A 1 310 ? -18.742 14.078 25.419 1.00 82.19 310 LYS A O 1
ATOM 2539 N N . ALA A 1 311 ? -18.968 12.727 23.629 1.00 81.69 311 ALA A N 1
ATOM 2540 C CA . ALA A 1 311 ? -19.988 13.507 22.952 1.00 81.69 311 ALA A CA 1
ATOM 2541 C C . ALA A 1 311 ? -20.889 12.579 22.126 1.00 81.69 311 ALA A C 1
ATOM 2543 O O . ALA A 1 311 ? -20.614 11.388 21.976 1.00 81.69 311 ALA A O 1
ATOM 2544 N N . SER A 1 312 ? -22.003 13.115 21.642 1.00 81.50 312 SER A N 1
ATOM 2545 C CA . SER A 1 312 ? -22.996 12.378 20.862 1.00 81.50 312 SER A CA 1
ATOM 2546 C C . SER A 1 312 ? -23.305 13.141 19.586 1.00 81.50 312 SER A C 1
ATOM 2548 O O . SER A 1 312 ? -23.490 14.356 19.631 1.00 81.50 312 SER A O 1
ATOM 2550 N N . THR A 1 313 ? -23.403 12.430 18.470 1.00 80.19 313 THR A N 1
ATOM 2551 C CA . THR A 1 313 ? -23.788 12.992 17.171 1.00 80.19 313 THR A CA 1
ATOM 2552 C C . THR A 1 313 ? -24.933 12.190 16.557 1.00 80.19 313 THR A C 1
ATOM 2554 O O . THR A 1 313 ? -25.334 11.165 17.106 1.00 80.19 313 THR A O 1
ATOM 2557 N N . THR A 1 314 ? -25.500 12.664 15.453 1.00 79.81 314 THR A N 1
ATOM 2558 C CA . THR A 1 314 ? -26.543 11.959 14.697 1.00 79.81 314 THR A CA 1
ATOM 2559 C C . THR A 1 314 ? -25.951 11.373 13.425 1.00 79.81 314 THR A C 1
ATOM 2561 O O . THR A 1 314 ? -25.297 12.093 12.670 1.00 79.81 314 THR A O 1
ATOM 2564 N N . ASP A 1 315 ? -26.212 10.095 13.181 1.00 78.19 315 ASP A N 1
ATOM 2565 C CA . ASP A 1 315 ? -25.850 9.405 11.942 1.00 78.19 315 ASP A CA 1
ATOM 2566 C C . ASP A 1 315 ? -26.732 9.860 10.757 1.00 78.19 315 ASP A C 1
ATOM 2568 O O . ASP A 1 315 ? -27.756 10.523 10.954 1.00 78.19 315 ASP A O 1
ATOM 2572 N N . ALA A 1 316 ? -26.390 9.463 9.526 1.00 74.94 316 ALA A N 1
ATOM 2573 C CA . ALA A 1 316 ? -27.143 9.784 8.303 1.00 74.94 316 ALA A CA 1
ATOM 2574 C C . ALA A 1 316 ? -28.627 9.349 8.358 1.00 74.94 316 ALA A C 1
ATOM 2576 O O . ALA A 1 316 ? -29.482 9.902 7.667 1.00 74.94 316 ALA A O 1
ATOM 2577 N N . THR A 1 317 ? -28.944 8.377 9.217 1.00 72.56 317 THR A N 1
ATOM 2578 C CA . THR A 1 317 ? -30.294 7.848 9.473 1.00 72.56 317 THR A CA 1
ATOM 2579 C C . THR A 1 317 ? -31.059 8.588 10.581 1.00 72.56 317 THR A C 1
ATOM 2581 O O . THR A 1 317 ? -32.207 8.251 10.865 1.00 72.56 317 THR A O 1
ATOM 2584 N N . GLY A 1 318 ? -30.442 9.584 11.227 1.00 73.56 318 GLY A N 1
ATOM 2585 C CA . GLY A 1 318 ? -31.012 10.335 12.350 1.00 73.56 318 GLY A CA 1
ATOM 2586 C C . GLY A 1 318 ? -30.874 9.655 13.718 1.00 73.56 318 GLY A C 1
ATOM 2587 O O . GLY A 1 318 ? -31.377 10.180 14.709 1.00 73.56 318 GLY A O 1
ATOM 2588 N N . MET A 1 319 ? -30.194 8.506 13.806 1.00 78.25 319 MET A N 1
ATOM 2589 C CA . MET A 1 319 ? -29.929 7.824 15.078 1.00 78.25 319 MET A CA 1
ATOM 2590 C C . MET A 1 319 ? -28.804 8.510 15.861 1.00 78.25 319 MET A C 1
ATOM 2592 O O . MET A 1 319 ? -27.795 8.907 15.281 1.00 78.25 319 MET A O 1
ATOM 2596 N N . SER A 1 320 ? -28.960 8.630 17.183 1.00 78.12 320 SER A N 1
ATOM 2597 C CA . SER A 1 320 ? -27.911 9.173 18.052 1.00 78.12 320 SER A CA 1
ATOM 2598 C C . SER A 1 320 ? -26.807 8.140 18.278 1.00 78.12 320 SER A C 1
ATOM 2600 O O . SER A 1 320 ? -27.082 7.002 18.659 1.00 78.12 320 SER A O 1
ATOM 2602 N N . VAL A 1 321 ? -25.563 8.547 18.041 1.00 81.88 321 VAL A N 1
ATOM 2603 C CA . VAL A 1 321 ? -24.355 7.734 18.169 1.00 81.88 321 VAL A CA 1
ATOM 2604 C C . VAL A 1 321 ? -23.400 8.413 19.146 1.00 81.88 321 VAL A C 1
ATOM 2606 O O . VAL A 1 321 ? -23.048 9.584 18.985 1.00 81.88 321 VAL A O 1
ATOM 2609 N N . GLU A 1 322 ? -22.965 7.670 20.162 1.00 86.50 322 GLU A N 1
ATOM 2610 C CA . GLU A 1 322 ? -21.951 8.127 21.112 1.00 86.50 322 GLU A CA 1
ATOM 2611 C C . GLU A 1 322 ? -20.545 7.976 20.522 1.00 86.50 322 GLU A C 1
ATOM 2613 O O . GLU A 1 322 ? -20.191 6.943 19.948 1.00 86.50 322 GLU A O 1
ATOM 2618 N N . TYR A 1 323 ? -19.708 8.992 20.708 1.00 85.81 323 TYR A N 1
ATOM 2619 C CA . TYR A 1 323 ? -18.307 8.957 20.313 1.00 85.81 323 TYR A CA 1
ATOM 2620 C C . TYR A 1 323 ? -17.395 9.483 21.419 1.00 85.81 323 TYR A C 1
ATOM 2622 O O . TYR A 1 323 ? -17.788 10.239 22.314 1.00 85.81 323 TYR A O 1
ATOM 2630 N N . THR A 1 324 ? -16.139 9.050 21.357 1.00 86.12 324 THR A N 1
ATOM 2631 C CA . THR A 1 324 ? -15.112 9.390 22.340 1.00 86.12 324 THR A CA 1
ATOM 2632 C C . THR A 1 324 ? -13.975 10.111 21.633 1.00 86.12 324 THR A C 1
ATOM 2634 O O . THR A 1 324 ? -13.368 9.545 20.727 1.00 86.12 324 THR A O 1
ATOM 2637 N N . SER A 1 325 ? -13.683 11.342 22.046 1.00 84.19 325 SER A N 1
ATOM 2638 C CA . SER A 1 325 ? -12.597 12.172 21.518 1.00 84.19 325 SER A CA 1
ATOM 2639 C C . SER A 1 325 ? -11.438 12.203 22.512 1.00 84.19 325 SER A C 1
ATOM 2641 O O . SER A 1 325 ? -11.622 12.357 23.719 1.00 84.19 325 SER A O 1
ATOM 2643 N N . THR A 1 326 ? -10.239 11.955 22.004 1.00 84.88 326 THR A N 1
ATOM 2644 C CA . THR A 1 326 ? -9.013 11.680 22.749 1.00 84.88 326 THR A CA 1
ATOM 2645 C C . THR A 1 326 ? -7.919 12.597 22.251 1.00 84.88 326 THR A C 1
ATOM 2647 O O . THR A 1 326 ? -7.554 12.514 21.085 1.00 84.88 326 THR A O 1
ATOM 2650 N N . GLN A 1 327 ? -7.320 13.396 23.126 1.00 84.62 327 GLN A N 1
ATOM 2651 C CA . GLN A 1 327 ? -6.130 14.178 22.806 1.00 84.62 327 GLN A CA 1
ATOM 2652 C C . GLN A 1 327 ? -4.934 13.651 23.591 1.00 84.62 327 GLN A C 1
ATOM 2654 O O . GLN A 1 327 ? -5.014 13.550 24.809 1.00 84.62 327 GLN A O 1
ATOM 2659 N N . GLY A 1 328 ? -3.821 13.357 22.920 1.00 83.81 328 GLY A N 1
ATOM 2660 C CA . GLY A 1 328 ? -2.604 12.854 23.556 1.00 83.81 328 GLY A CA 1
ATOM 2661 C C . GLY A 1 328 ? -1.317 13.365 22.913 1.00 83.81 328 GLY A C 1
ATOM 2662 O O . GLY A 1 328 ? -1.324 14.148 21.957 1.00 83.81 328 GLY A O 1
ATOM 2663 N N . VAL A 1 329 ? -0.190 12.927 23.475 1.00 83.44 329 VAL A N 1
ATOM 2664 C CA . VAL A 1 329 ? 1.156 13.298 23.024 1.00 83.44 329 VAL A CA 1
ATOM 2665 C C . VAL A 1 329 ? 1.961 12.043 22.727 1.00 83.44 329 VAL A C 1
ATOM 2667 O O . VAL A 1 329 ? 1.985 11.105 23.522 1.00 83.44 329 VAL A O 1
ATOM 2670 N N . ILE A 1 330 ? 2.658 12.051 21.594 1.00 83.69 330 ILE A N 1
ATOM 2671 C CA . ILE A 1 330 ? 3.571 10.986 21.186 1.00 83.69 330 ILE A CA 1
ATOM 2672 C C . ILE A 1 330 ? 4.988 11.557 21.156 1.00 83.69 330 ILE A C 1
ATOM 2674 O O . ILE A 1 330 ? 5.253 12.575 20.512 1.00 83.69 330 ILE A O 1
ATOM 2678 N N . LEU A 1 331 ? 5.901 10.906 21.873 1.00 81.31 331 LEU A N 1
ATOM 2679 C CA . LEU A 1 331 ? 7.322 11.241 21.857 1.00 81.31 331 LEU A CA 1
ATOM 2680 C C . LEU A 1 331 ? 7.993 10.496 20.705 1.00 81.31 331 LEU A C 1
ATOM 2682 O O . LEU A 1 331 ? 7.810 9.288 20.562 1.00 81.31 331 LEU A O 1
ATOM 2686 N N . ILE A 1 332 ? 8.773 11.210 19.898 1.00 81.00 332 ILE A N 1
ATOM 2687 C CA . ILE A 1 332 ? 9.566 10.588 18.839 1.00 81.00 332 ILE A CA 1
ATOM 2688 C C . ILE A 1 332 ? 10.818 9.979 19.490 1.00 81.00 332 ILE A C 1
ATOM 2690 O O . ILE A 1 332 ? 11.554 10.727 20.147 1.00 81.00 332 ILE A O 1
ATOM 2694 N N . PRO A 1 333 ? 11.077 8.667 19.320 1.00 76.50 333 PRO A N 1
ATOM 2695 C CA . PRO A 1 333 ? 12.266 8.018 19.866 1.00 76.50 333 PRO A CA 1
ATOM 2696 C C . PRO A 1 333 ? 13.549 8.765 19.478 1.00 76.50 333 PRO A C 1
ATOM 2698 O O . PRO A 1 333 ? 13.672 9.251 18.355 1.00 76.50 333 PRO A O 1
ATOM 2701 N N . ASP A 1 334 ? 14.485 8.881 20.422 1.00 72.19 334 ASP A N 1
ATOM 2702 C CA . ASP A 1 334 ? 15.821 9.460 20.216 1.00 72.19 334 ASP A CA 1
ATOM 2703 C C . ASP A 1 334 ? 15.865 10.920 19.713 1.00 72.19 334 ASP A C 1
ATOM 2705 O O . ASP A 1 334 ? 16.884 11.375 19.190 1.00 72.19 334 ASP A O 1
ATOM 2709 N N . SER A 1 335 ? 14.791 11.703 19.899 1.00 74.88 335 SER A N 1
ATOM 2710 C CA . SER A 1 335 ? 14.744 13.109 19.470 1.00 74.88 335 SER A CA 1
ATOM 2711 C C . SER A 1 335 ? 14.192 14.075 20.530 1.00 74.88 335 SER A C 1
ATOM 2713 O O . SER A 1 335 ? 13.565 13.678 21.510 1.00 74.88 335 SER A O 1
ATOM 2715 N N . LYS A 1 336 ? 14.406 15.384 20.317 1.00 79.44 336 LYS A N 1
ATOM 2716 C CA . LYS A 1 336 ? 13.843 16.475 21.143 1.00 79.44 336 LYS A CA 1
ATOM 2717 C C . LYS A 1 336 ? 12.457 16.942 20.670 1.00 79.44 336 LYS A C 1
ATOM 2719 O O . LYS A 1 336 ? 12.001 18.010 21.087 1.00 79.44 336 LYS A O 1
ATOM 2724 N N . TYR A 1 337 ? 11.808 16.169 19.803 1.00 83.69 337 TYR A N 1
ATOM 2725 C CA . TYR A 1 337 ? 10.534 16.519 19.187 1.00 83.69 337 TYR A CA 1
ATOM 2726 C C . TYR A 1 337 ? 9.393 15.631 19.695 1.00 83.69 337 TYR A C 1
ATOM 2728 O O . TYR A 1 337 ? 9.583 14.466 20.053 1.00 83.69 337 TYR A O 1
ATOM 2736 N N . LYS A 1 338 ? 8.185 16.190 19.703 1.00 85.31 338 LYS A N 1
ATOM 2737 C CA . LYS A 1 338 ? 6.935 15.512 20.048 1.00 85.31 338 LYS A CA 1
ATOM 2738 C C . LYS A 1 338 ? 5.849 15.818 19.021 1.00 85.31 338 LYS A C 1
ATOM 2740 O O . LYS A 1 338 ? 5.889 16.847 18.348 1.00 85.31 338 LYS A O 1
ATOM 2745 N N . VAL A 1 339 ? 4.863 14.935 18.940 1.00 86.62 339 VAL A N 1
ATOM 2746 C CA . VAL A 1 339 ? 3.682 15.084 18.085 1.00 86.62 339 VAL A CA 1
ATOM 2747 C C . VAL A 1 339 ? 2.438 15.136 18.963 1.00 86.62 339 VAL A C 1
ATOM 2749 O O . VAL A 1 339 ? 2.251 14.289 19.838 1.00 86.62 339 VAL A O 1
ATOM 2752 N N . HIS A 1 340 ? 1.590 16.137 18.735 1.00 87.25 340 HIS A N 1
ATOM 2753 C CA . HIS A 1 340 ? 0.263 16.206 19.337 1.00 87.25 340 HIS A CA 1
ATOM 2754 C C . HIS A 1 340 ? -0.737 15.510 18.422 1.00 87.25 340 HIS A C 1
ATOM 2756 O O . HIS A 1 340 ? -0.770 15.795 17.226 1.00 87.25 340 HIS A O 1
ATOM 2762 N N . ILE A 1 341 ? -1.551 14.622 18.987 1.00 88.38 341 ILE A N 1
ATOM 2763 C CA . ILE A 1 341 ? -2.555 13.854 18.251 1.00 88.38 341 ILE A CA 1
ATOM 2764 C C . ILE A 1 341 ? -3.919 14.003 18.920 1.00 88.38 341 ILE A C 1
ATOM 2766 O O . ILE A 1 341 ? -4.019 13.987 20.148 1.00 88.38 341 ILE A O 1
ATOM 2770 N N . ALA A 1 342 ? -4.964 14.154 18.113 1.00 88.38 342 ALA A N 1
ATOM 2771 C CA . ALA A 1 342 ? -6.348 14.031 18.532 1.00 88.38 342 ALA A CA 1
ATOM 2772 C C . ALA A 1 342 ? -7.050 12.962 17.685 1.00 88.38 342 ALA A C 1
ATOM 2774 O O . ALA A 1 342 ? -6.857 12.897 16.470 1.00 88.38 342 ALA A O 1
ATOM 2775 N N . ILE A 1 343 ? -7.833 12.111 18.340 1.00 88.69 343 ILE A N 1
ATOM 2776 C CA . ILE A 1 343 ? -8.530 10.970 17.745 1.00 88.69 343 ILE A CA 1
ATOM 2777 C C . ILE A 1 343 ? -9.957 10.954 18.278 1.00 88.69 343 ILE A C 1
ATOM 2779 O O . ILE A 1 343 ? -10.134 10.892 19.492 1.00 88.69 343 ILE A O 1
ATOM 2783 N N . ALA A 1 344 ? -10.958 10.956 17.404 1.00 88.31 344 ALA A N 1
ATOM 2784 C CA . ALA A 1 344 ? -12.341 10.696 17.784 1.00 88.31 344 ALA A CA 1
ATOM 2785 C C . ALA A 1 344 ? -12.832 9.413 17.129 1.00 88.31 344 ALA A C 1
ATOM 2787 O O . ALA A 1 344 ? -12.677 9.236 15.923 1.00 88.31 344 ALA A O 1
ATOM 2788 N N . THR A 1 345 ? -13.426 8.533 17.928 1.00 87.88 345 THR A N 1
ATOM 2789 C CA . THR A 1 345 ? -13.909 7.228 17.471 1.00 87.88 345 THR A CA 1
ATOM 2790 C C . THR A 1 345 ? -15.304 6.960 18.009 1.00 87.88 345 THR A C 1
ATOM 2792 O O . THR A 1 345 ? -15.589 7.220 19.184 1.00 87.88 345 THR A O 1
ATOM 2795 N N . VAL A 1 346 ? -16.163 6.420 17.146 1.00 87.75 346 VAL A N 1
ATOM 2796 C CA . VAL A 1 346 ? -17.500 5.937 17.507 1.00 87.75 346 VAL A CA 1
ATOM 2797 C C . VAL A 1 346 ? -17.399 4.783 18.504 1.00 87.75 346 VAL A C 1
ATOM 2799 O O . VAL A 1 346 ? -16.611 3.853 18.321 1.00 87.75 346 VAL A O 1
ATOM 2802 N N . LYS A 1 347 ? -18.203 4.844 19.567 1.00 84.75 347 LYS A N 1
ATOM 2803 C CA . LYS A 1 347 ? -18.251 3.811 20.599 1.00 84.75 347 LYS A CA 1
ATOM 2804 C C . LYS A 1 347 ? -19.369 2.813 20.305 1.00 84.75 347 LYS A C 1
ATOM 2806 O O . LYS A 1 347 ? -20.492 3.214 20.011 1.00 84.75 347 LYS A O 1
ATOM 2811 N N . ILE A 1 348 ? -19.074 1.521 20.444 1.00 83.00 348 ILE A N 1
ATOM 2812 C CA . ILE A 1 348 ? -20.070 0.442 20.346 1.00 83.00 348 ILE A CA 1
ATOM 2813 C C . ILE A 1 348 ? -20.307 -0.179 21.731 1.00 83.00 348 ILE A C 1
ATOM 2815 O O . ILE A 1 348 ? -19.473 -0.073 22.633 1.00 83.00 348 ILE A O 1
ATOM 2819 N N . GLY A 1 349 ? -21.479 -0.791 21.919 1.00 79.31 349 GLY A N 1
ATOM 2820 C CA . GLY A 1 349 ? -21.779 -1.597 23.101 1.00 79.31 349 GLY A CA 1
ATOM 2821 C C . GLY A 1 349 ? -20.883 -2.844 23.208 1.00 79.31 349 GLY A C 1
ATOM 2822 O O . GLY A 1 349 ? -20.377 -3.320 22.195 1.00 79.31 349 GLY A O 1
ATOM 2823 N N . PRO A 1 350 ? -20.699 -3.395 24.421 1.00 81.62 350 PRO A N 1
ATOM 2824 C CA . PRO A 1 350 ? -19.747 -4.483 24.674 1.00 81.62 350 PRO A CA 1
ATOM 2825 C C . PRO A 1 350 ? -20.175 -5.834 24.087 1.00 81.62 350 PRO A C 1
ATOM 2827 O O . PRO A 1 350 ? -19.337 -6.697 23.847 1.00 81.62 350 PRO A O 1
ATOM 2830 N N . SER A 1 351 ? -21.474 -6.049 23.870 1.00 83.06 351 SER A N 1
ATOM 2831 C CA . SER A 1 351 ? -21.978 -7.300 23.312 1.00 83.06 351 SER A CA 1
ATOM 2832 C C . SER A 1 351 ? -23.245 -7.095 22.494 1.00 83.06 351 SER A C 1
ATOM 2834 O O . SER A 1 351 ? -24.030 -6.171 22.729 1.00 83.06 351 SER A O 1
ATOM 2836 N N . VAL A 1 352 ? -23.433 -7.960 21.498 1.00 86.38 352 VAL A N 1
ATOM 2837 C CA . VAL A 1 352 ? -24.570 -7.905 20.574 1.00 86.38 352 VAL A CA 1
ATOM 2838 C C . VAL A 1 352 ? -25.157 -9.299 20.408 1.00 86.38 352 VAL A C 1
ATOM 2840 O O . VAL A 1 352 ? -24.459 -10.243 20.040 1.00 86.38 352 VAL A O 1
ATOM 2843 N N . ALA A 1 353 ? -26.463 -9.424 20.651 1.00 85.25 353 ALA A N 1
ATOM 2844 C CA . ALA A 1 353 ? -27.200 -10.665 20.444 1.00 85.25 353 ALA A CA 1
ATOM 2845 C C . ALA A 1 353 ? -27.748 -10.744 19.009 1.00 85.25 353 ALA A C 1
ATOM 2847 O O . ALA A 1 353 ? -28.605 -9.948 18.612 1.00 85.25 353 ALA A O 1
ATOM 2848 N N . ILE A 1 354 ? -27.292 -11.733 18.239 1.00 86.00 354 ILE A N 1
ATOM 2849 C CA . ILE A 1 354 ? -27.703 -11.964 16.850 1.00 86.00 354 ILE A CA 1
ATOM 2850 C C . ILE A 1 354 ? -28.650 -13.170 16.793 1.00 86.00 354 ILE A C 1
ATOM 2852 O O . ILE A 1 354 ? -28.326 -14.280 17.225 1.00 86.00 354 ILE A O 1
ATOM 2856 N N . LYS A 1 355 ? -29.857 -12.948 16.256 1.00 84.88 355 LYS A N 1
ATOM 2857 C CA . LYS A 1 355 ? -30.859 -14.003 16.022 1.00 84.88 355 LYS A CA 1
ATOM 2858 C C . LYS A 1 355 ? -30.585 -14.722 14.698 1.00 84.88 355 LYS A C 1
ATOM 2860 O O . LYS A 1 355 ? -30.098 -14.106 13.753 1.00 84.88 355 LYS A O 1
ATOM 2865 N N . ALA A 1 356 ? -30.974 -15.994 14.609 1.00 82.81 356 ALA A N 1
ATOM 2866 C CA . ALA A 1 356 ? -30.855 -16.780 13.381 1.00 82.81 356 ALA A CA 1
ATOM 2867 C C . ALA A 1 356 ? -31.510 -16.065 12.182 1.00 82.81 356 ALA A C 1
ATOM 2869 O O . ALA A 1 356 ? -32.610 -15.519 12.298 1.00 82.81 356 ALA A O 1
ATOM 2870 N N . GLY A 1 357 ? -30.813 -16.038 11.043 1.00 83.50 357 GLY A N 1
ATOM 2871 C CA . GLY A 1 357 ? -31.279 -15.392 9.810 1.00 83.50 357 GLY A CA 1
ATOM 2872 C C . GLY A 1 357 ? -31.261 -13.858 9.816 1.00 83.50 357 GLY A C 1
ATOM 2873 O O . GLY A 1 357 ? -31.672 -13.254 8.828 1.00 83.50 357 GLY A O 1
ATOM 2874 N N . LYS A 1 358 ? -30.792 -13.207 10.890 1.00 86.69 358 LYS A N 1
ATOM 2875 C CA . LYS A 1 358 ? -30.626 -11.748 10.937 1.00 86.69 358 LYS A CA 1
ATOM 2876 C C . LYS A 1 358 ? -29.162 -11.357 10.778 1.00 86.69 358 LYS A C 1
ATOM 2878 O O . LYS A 1 358 ? -28.284 -11.955 11.387 1.00 86.69 358 LYS A O 1
ATOM 2883 N N . SER A 1 359 ? -28.919 -10.299 10.011 1.00 86.00 359 SER A N 1
ATOM 2884 C CA . SER A 1 359 ? -27.617 -9.638 9.909 1.00 86.00 359 SER A CA 1
ATOM 2885 C C . SER A 1 359 ? -27.648 -8.307 10.651 1.00 86.00 359 SER A C 1
ATOM 2887 O O . SER A 1 359 ? -28.578 -7.524 10.454 1.00 86.00 359 SER A O 1
ATOM 2889 N N . VAL A 1 360 ? -26.618 -8.028 11.444 1.00 85.94 360 VAL A N 1
ATOM 2890 C CA . VAL A 1 360 ? -26.398 -6.718 12.069 1.00 85.94 360 VAL A CA 1
ATOM 2891 C C . VAL A 1 360 ? -25.135 -6.119 11.461 1.00 85.94 360 VAL A C 1
ATOM 2893 O O . VAL A 1 360 ? -24.167 -6.839 11.231 1.00 85.94 360 VAL A O 1
ATOM 2896 N N . ARG A 1 361 ? -25.157 -4.821 11.155 1.00 86.38 361 ARG A N 1
ATOM 2897 C CA . ARG A 1 361 ? -24.003 -4.087 10.627 1.00 86.38 361 ARG A CA 1
ATOM 2898 C C . ARG A 1 361 ? -23.731 -2.897 11.531 1.00 86.38 361 ARG A C 1
ATOM 2900 O O . ARG A 1 361 ? -24.661 -2.164 11.855 1.00 86.38 361 ARG A O 1
ATOM 2907 N N . PHE A 1 362 ? -22.471 -2.714 11.902 1.00 83.75 362 PHE A N 1
ATOM 2908 C CA . PHE A 1 362 ? -22.008 -1.559 12.661 1.00 83.75 362 PHE A CA 1
ATOM 2909 C C . PHE A 1 362 ? -21.094 -0.717 11.782 1.00 83.75 362 PHE A C 1
ATOM 2911 O O . PHE A 1 362 ? -20.256 -1.257 11.061 1.00 83.75 362 PHE A O 1
ATOM 2918 N N . HIS A 1 363 ? -21.264 0.599 11.845 1.00 85.25 363 HIS A N 1
ATOM 2919 C CA . HIS A 1 363 ? -20.394 1.549 11.169 1.00 85.25 363 HIS A CA 1
ATOM 2920 C C . HIS A 1 363 ? -19.556 2.275 12.221 1.00 85.25 363 HIS A C 1
ATOM 2922 O O . HIS A 1 363 ? -20.090 3.015 13.047 1.00 85.25 363 HIS A O 1
ATOM 2928 N N . VAL A 1 364 ? -18.247 2.019 12.219 1.00 86.56 364 VAL A N 1
ATOM 2929 C CA . VAL A 1 364 ? -17.296 2.624 13.159 1.00 86.56 364 VAL A CA 1
ATOM 2930 C C . VAL A 1 364 ? -16.435 3.608 12.400 1.00 86.56 364 VAL A C 1
ATOM 2932 O O . VAL A 1 364 ? -15.619 3.216 11.569 1.00 86.56 364 VAL A O 1
ATOM 2935 N N . VAL A 1 365 ? -16.614 4.889 12.699 1.00 89.00 365 VAL A N 1
ATOM 2936 C CA . VAL A 1 365 ? -15.813 5.958 12.109 1.00 89.00 365 VAL A CA 1
ATOM 2937 C C . VAL A 1 365 ? -14.760 6.403 13.116 1.00 89.00 365 VAL A C 1
ATOM 2939 O O . VAL A 1 365 ? -15.068 6.654 14.285 1.00 89.00 365 VAL A O 1
ATOM 2942 N N . THR A 1 366 ? -13.520 6.523 12.643 1.00 89.44 366 THR A N 1
ATOM 2943 C CA . THR A 1 366 ? -12.396 7.084 13.395 1.00 89.44 366 THR A CA 1
ATOM 2944 C C . THR A 1 366 ? -11.817 8.270 12.631 1.00 89.44 366 THR A C 1
ATOM 2946 O O . THR A 1 366 ? -11.310 8.121 11.520 1.00 89.44 366 THR A O 1
ATOM 2949 N N . ALA A 1 367 ? -11.866 9.449 13.242 1.00 90.44 367 ALA A N 1
ATOM 2950 C CA . ALA A 1 367 ? -11.260 10.675 12.744 1.00 90.44 367 ALA A CA 1
ATOM 2951 C C . ALA A 1 367 ? -9.953 10.949 13.497 1.00 90.44 367 ALA A C 1
ATOM 2953 O O . ALA A 1 367 ? -9.912 10.888 14.725 1.00 90.44 367 ALA A O 1
ATOM 2954 N N . VAL A 1 368 ? -8.880 11.265 12.769 1.00 90.25 368 VAL A N 1
ATOM 2955 C CA . VAL A 1 368 ? -7.546 11.509 13.338 1.00 90.25 368 VAL A CA 1
ATOM 2956 C C . VAL A 1 368 ? -6.987 12.810 12.784 1.00 90.25 368 VAL A C 1
ATOM 2958 O O . VAL A 1 368 ? -6.961 13.010 11.571 1.00 90.25 368 VAL A O 1
ATOM 2961 N N . ASN A 1 369 ? -6.487 13.672 13.666 1.00 90.81 369 ASN A N 1
ATOM 2962 C CA . ASN A 1 369 ? -5.727 14.858 13.289 1.00 90.81 369 ASN A CA 1
ATOM 2963 C C . ASN A 1 369 ? -4.486 14.982 14.177 1.00 90.81 369 ASN A C 1
ATOM 2965 O O . ASN A 1 369 ? -4.540 14.731 15.382 1.00 90.81 369 ASN A O 1
ATOM 2969 N N . TYR A 1 370 ? -3.353 15.359 13.594 1.00 90.19 370 TYR A N 1
ATOM 2970 C CA . TYR A 1 370 ? -2.086 15.460 14.311 1.00 90.19 370 TYR A CA 1
ATOM 2971 C C . TYR A 1 370 ? -1.218 16.598 13.771 1.00 90.19 370 TYR A C 1
ATOM 2973 O O . TYR A 1 370 ? -1.331 17.007 12.617 1.00 90.19 370 TYR A O 1
ATOM 2981 N N . THR A 1 371 ? -0.343 17.129 14.624 1.00 87.81 371 THR A N 1
ATOM 2982 C CA . THR A 1 371 ? 0.588 18.203 14.254 1.00 87.81 371 THR A CA 1
ATOM 2983 C C . THR A 1 371 ? 1.849 17.651 13.596 1.00 87.81 371 THR A C 1
ATOM 2985 O O . THR A 1 371 ? 2.224 16.499 13.802 1.00 87.81 371 THR A O 1
ATOM 2988 N N . GLN A 1 372 ? 2.589 18.496 12.877 1.00 85.19 372 GLN A N 1
ATOM 2989 C CA . GLN A 1 372 ? 3.985 18.180 12.552 1.00 85.19 372 GLN A CA 1
ATOM 2990 C C . GLN A 1 372 ? 4.828 18.077 13.837 1.00 85.19 372 GLN A C 1
ATOM 2992 O O . GLN A 1 372 ? 4.377 18.471 14.915 1.00 85.19 372 GLN A O 1
ATOM 2997 N N . ALA A 1 373 ? 6.039 17.527 13.735 1.00 83.94 373 ALA A N 1
ATOM 2998 C CA . ALA A 1 373 ? 6.951 17.394 14.868 1.00 83.94 373 ALA A CA 1
ATOM 2999 C C . ALA A 1 373 ? 7.293 18.777 15.461 1.00 83.94 373 ALA A C 1
ATOM 3001 O O . ALA A 1 373 ? 7.839 19.633 14.767 1.00 83.94 373 ALA A O 1
ATOM 3002 N N . VAL A 1 374 ? 6.966 18.996 16.739 1.00 83.94 374 VAL A N 1
ATOM 3003 C CA . VAL A 1 374 ? 7.193 20.263 17.460 1.00 83.94 374 VAL A CA 1
ATOM 3004 C C . VAL A 1 374 ? 8.153 20.038 18.627 1.00 83.94 374 VAL A C 1
ATOM 3006 O O . VAL A 1 374 ? 8.231 18.941 19.177 1.00 83.94 374 VAL A O 1
ATOM 3009 N N . ASP A 1 375 ? 8.880 21.074 19.045 1.00 83.56 375 ASP A N 1
ATOM 3010 C CA . ASP A 1 375 ? 9.745 21.019 20.227 1.00 83.56 375 ASP A CA 1
ATOM 3011 C C . ASP A 1 375 ? 8.984 20.601 21.496 1.00 83.56 375 ASP A C 1
ATOM 3013 O O . ASP A 1 375 ? 7.830 20.985 21.720 1.00 83.56 375 ASP A O 1
ATOM 3017 N N . LEU A 1 376 ? 9.674 19.895 22.400 1.00 76.06 376 LEU A N 1
ATOM 3018 C CA . LEU A 1 376 ? 9.136 19.400 23.679 1.00 76.06 376 LEU A CA 1
ATOM 3019 C C . LEU A 1 376 ? 8.439 20.466 24.546 1.00 76.06 376 LEU A C 1
ATOM 3021 O O . LEU A 1 376 ? 7.535 20.131 25.314 1.00 76.06 376 LEU A O 1
ATOM 3025 N N . LYS A 1 377 ? 8.824 21.742 24.419 1.00 72.25 377 LYS A N 1
ATOM 3026 C CA . LYS A 1 377 ? 8.298 22.863 25.220 1.00 72.25 377 LYS A CA 1
ATOM 3027 C C . LYS A 1 377 ? 6.972 23.443 24.709 1.00 72.25 377 LYS A C 1
ATOM 3029 O O . LYS A 1 377 ? 6.341 24.217 25.422 1.00 72.25 377 LYS A O 1
ATOM 3034 N N . SER A 1 378 ? 6.550 23.094 23.495 1.00 77.00 378 SER A N 1
ATOM 3035 C CA . SER A 1 378 ? 5.303 23.599 22.905 1.00 77.00 378 SER A CA 1
ATOM 3036 C C . SER A 1 378 ? 4.062 23.075 23.644 1.00 77.00 378 SER A C 1
ATOM 3038 O O . SER A 1 378 ? 4.056 21.952 24.152 1.00 77.00 378 SER A O 1
ATOM 3040 N N . LYS A 1 379 ? 3.003 23.886 23.752 1.00 76.44 379 LYS A N 1
ATOM 3041 C CA . LYS A 1 379 ? 1.712 23.439 24.303 1.00 76.44 379 LYS A CA 1
ATOM 3042 C C . LYS A 1 379 ? 0.867 22.776 23.214 1.00 76.44 379 LYS A C 1
ATOM 3044 O O . LYS A 1 379 ? 0.988 23.121 22.041 1.00 76.44 379 LYS A O 1
ATOM 3049 N N . ALA A 1 380 ? -0.010 21.860 23.628 1.00 72.31 380 ALA A N 1
ATOM 3050 C CA . ALA A 1 380 ? -0.971 21.231 22.731 1.00 72.31 380 ALA A CA 1
ATOM 3051 C C . ALA A 1 380 ? -1.928 22.290 22.148 1.00 72.31 380 ALA A C 1
ATOM 3053 O O . ALA A 1 380 ? -2.453 23.099 22.919 1.00 72.31 380 ALA A O 1
ATOM 3054 N N . PRO A 1 381 ? -2.182 22.299 20.829 1.00 78.75 381 PRO A N 1
ATOM 3055 C CA . PRO A 1 381 ? -3.140 23.231 20.252 1.00 78.75 381 PRO A CA 1
ATOM 3056 C C . PRO A 1 381 ? -4.578 22.875 20.657 1.00 78.75 381 PRO A C 1
ATOM 3058 O O . PRO A 1 381 ? -5.012 21.739 20.471 1.00 78.75 381 PRO A O 1
ATOM 3061 N N . GLU A 1 382 ? -5.343 23.847 21.162 1.00 75.81 382 GLU A N 1
ATOM 3062 C CA . GLU A 1 382 ? -6.758 23.641 21.533 1.00 75.81 382 GLU A CA 1
ATOM 3063 C C . GLU A 1 382 ? -7.668 23.401 20.319 1.00 75.81 382 GLU A C 1
ATOM 3065 O O . GLU A 1 382 ? -8.681 22.712 20.419 1.00 75.81 382 GLU A O 1
ATOM 3070 N N . HIS A 1 383 ? -7.300 23.926 19.147 1.00 83.75 383 HIS A N 1
ATOM 3071 C CA . HIS A 1 383 ? -8.076 23.746 17.916 1.00 83.75 383 HIS A CA 1
ATOM 3072 C C . HIS A 1 383 ? -8.080 22.296 17.411 1.00 83.75 383 HIS A C 1
ATOM 3074 O O . HIS A 1 383 ? -8.957 21.930 16.632 1.00 83.75 383 HIS A O 1
ATOM 3080 N N . LEU A 1 384 ? -7.120 21.470 17.847 1.00 83.75 384 LEU A N 1
ATOM 3081 C CA . LEU A 1 384 ? -6.950 20.108 17.345 1.00 83.75 384 LEU A CA 1
ATOM 3082 C C . LEU A 1 384 ? -8.153 19.225 17.704 1.00 83.75 384 LEU A C 1
ATOM 3084 O O . LEU A 1 384 ? -8.638 18.483 16.860 1.00 83.75 384 LEU A O 1
ATOM 3088 N N . GLN A 1 385 ? -8.670 19.363 18.927 1.00 83.12 385 GLN A N 1
ATOM 3089 C CA . GLN A 1 385 ? -9.832 18.606 19.394 1.00 83.12 385 GLN A CA 1
ATOM 3090 C C . GLN A 1 385 ? -11.108 19.032 18.657 1.00 83.12 385 GLN A C 1
ATOM 3092 O O . GLN A 1 385 ? -11.775 18.196 18.058 1.00 83.12 385 GLN A O 1
ATOM 3097 N N . ARG A 1 386 ? -11.369 20.348 18.577 1.00 87.12 386 ARG A N 1
ATOM 3098 C CA . ARG A 1 386 ? -12.530 20.890 17.843 1.00 87.12 386 ARG A CA 1
ATOM 3099 C C . ARG A 1 386 ? -12.532 20.476 16.372 1.00 87.12 386 ARG A C 1
ATOM 3101 O O . ARG A 1 386 ? -13.583 20.162 15.830 1.00 87.12 386 ARG A O 1
ATOM 3108 N N . SER A 1 387 ? -11.362 20.468 15.733 1.00 87.88 387 SER A N 1
ATOM 3109 C CA . SER A 1 387 ? -11.224 20.064 14.331 1.00 87.88 387 SER A CA 1
ATOM 3110 C C . SER A 1 387 ? -11.588 18.595 14.113 1.00 87.88 387 SER A C 1
ATOM 3112 O O . SER A 1 387 ? -12.210 18.278 13.103 1.00 87.88 387 SER A O 1
ATOM 3114 N N . VAL A 1 388 ? -11.215 17.708 15.038 1.00 88.56 388 VAL A N 1
ATOM 3115 C CA . VAL A 1 388 ? -11.540 16.280 14.943 1.00 88.56 388 VAL A CA 1
ATOM 3116 C C . VAL A 1 388 ? -13.025 16.035 15.195 1.00 88.56 388 VAL A C 1
ATOM 3118 O O . VAL A 1 388 ? -13.631 15.253 14.467 1.00 88.56 388 VAL A O 1
ATOM 3121 N N . ASP A 1 389 ? -13.617 16.732 16.164 1.00 88.06 389 ASP A N 1
ATOM 3122 C CA . ASP A 1 389 ? -15.044 16.603 16.466 1.00 88.06 389 ASP A CA 1
ATOM 3123 C C . ASP A 1 389 ? -15.901 17.081 15.278 1.00 88.06 389 ASP A C 1
ATOM 3125 O O . ASP A 1 389 ? -16.775 16.352 14.814 1.00 88.06 389 ASP A O 1
ATOM 3129 N N . GLN A 1 390 ? -15.575 18.241 14.692 1.00 88.38 390 GLN A N 1
ATOM 3130 C CA . GLN A 1 390 ? -16.234 18.744 13.477 1.00 88.38 390 GLN A CA 1
ATOM 3131 C C . GLN A 1 390 ? -16.074 17.794 12.283 1.00 88.38 390 GLN A C 1
ATOM 3133 O O . GLN A 1 390 ? -17.017 17.593 11.514 1.00 88.38 390 GLN A O 1
ATOM 3138 N N . LEU A 1 391 ? -14.885 17.201 12.118 1.00 88.56 391 LEU A N 1
ATOM 3139 C CA . LEU A 1 391 ? -14.632 16.232 11.055 1.00 88.56 391 LEU A CA 1
ATOM 3140 C C . LEU A 1 391 ? -15.513 14.992 11.236 1.00 88.56 391 LEU A C 1
ATOM 3142 O O . LEU A 1 391 ? -16.178 14.584 10.286 1.00 88.56 391 LEU A O 1
ATOM 3146 N N . LEU A 1 392 ? -15.572 14.434 12.448 1.00 88.62 392 LEU A N 1
ATOM 3147 C CA . LEU A 1 392 ? -16.407 13.274 12.746 1.00 88.62 392 LEU A CA 1
ATOM 3148 C C . LEU A 1 392 ? -17.891 13.576 12.489 1.00 88.62 392 LEU A C 1
ATOM 3150 O O . LEU A 1 392 ? -18.556 12.810 11.801 1.00 88.62 392 LEU A O 1
ATOM 3154 N N . GLU A 1 393 ? -18.396 14.717 12.963 1.00 87.38 393 GLU A N 1
ATOM 3155 C CA . GLU A 1 393 ? -19.782 15.142 12.728 1.00 87.38 393 GLU A CA 1
ATOM 3156 C C . GLU A 1 393 ? -20.117 15.297 11.242 1.00 87.38 393 GLU A C 1
ATOM 3158 O O . GLU A 1 393 ? -21.229 14.978 10.821 1.00 87.38 393 GLU A O 1
ATOM 3163 N N . SER A 1 394 ? -19.174 15.796 10.439 1.00 87.19 394 SER A N 1
ATOM 3164 C CA . SER A 1 394 ? -19.376 15.936 8.996 1.00 87.19 394 SER A CA 1
ATOM 3165 C C . SER A 1 394 ? -19.434 14.581 8.287 1.00 87.19 394 SER A C 1
ATOM 3167 O O . SER A 1 394 ? -20.289 14.391 7.428 1.00 87.19 394 SER A O 1
ATOM 3169 N N . VAL A 1 395 ? -18.583 13.627 8.684 1.00 87.31 395 VAL A N 1
ATOM 3170 C CA . VAL A 1 395 ? -18.493 12.295 8.066 1.00 87.31 395 VAL A CA 1
ATOM 3171 C C . VAL A 1 395 ? -19.666 11.408 8.475 1.00 87.31 395 VAL A C 1
ATOM 3173 O O . VAL A 1 395 ? -20.194 10.693 7.633 1.00 87.31 395 VAL A O 1
ATOM 3176 N N . MET A 1 396 ? -20.132 11.497 9.724 1.00 86.44 396 MET A N 1
ATOM 3177 C CA . MET A 1 396 ? -21.292 10.733 10.211 1.00 86.44 396 MET A CA 1
ATOM 3178 C C . MET A 1 396 ? -22.605 11.101 9.502 1.00 86.44 396 MET A C 1
ATOM 3180 O O . MET A 1 396 ? -23.555 10.330 9.528 1.00 86.44 396 MET A O 1
ATOM 3184 N N . LYS A 1 397 ? -22.678 12.263 8.841 1.00 86.06 397 LYS A N 1
ATOM 3185 C CA . LYS A 1 397 ? -23.837 12.653 8.018 1.00 86.06 397 LYS A CA 1
ATOM 3186 C C . LYS A 1 397 ? -23.808 12.053 6.610 1.00 86.06 397 LYS A C 1
ATOM 3188 O O . LYS A 1 397 ? -24.795 12.177 5.888 1.00 86.06 397 LYS A O 1
ATOM 3193 N N . ILE A 1 398 ? -22.690 11.455 6.199 1.00 85.56 398 ILE A N 1
ATOM 3194 C CA . ILE A 1 398 ? -22.498 10.885 4.865 1.00 85.56 398 ILE A CA 1
ATOM 3195 C C . ILE A 1 398 ? -22.767 9.382 4.931 1.00 85.56 398 ILE A C 1
ATOM 3197 O O . ILE A 1 398 ? -22.303 8.694 5.836 1.00 85.56 398 ILE A O 1
ATOM 3201 N N . ASP A 1 399 ? -23.505 8.864 3.950 1.00 86.44 399 ASP A N 1
ATOM 3202 C CA . ASP A 1 399 ? -23.758 7.431 3.852 1.00 86.44 399 ASP A CA 1
ATOM 3203 C C . ASP A 1 399 ? -22.475 6.629 3.560 1.00 86.44 399 ASP A C 1
ATOM 3205 O O . ASP A 1 399 ? -21.623 7.027 2.757 1.00 86.44 399 ASP A O 1
ATOM 3209 N N . TYR A 1 400 ? -22.368 5.451 4.179 1.00 85.31 400 TYR A N 1
ATOM 3210 C CA . TYR A 1 400 ? -21.227 4.549 4.025 1.00 85.31 400 TYR A CA 1
ATOM 3211 C C . TYR A 1 400 ? -21.023 4.098 2.573 1.00 85.31 400 TYR A C 1
ATOM 3213 O O . TYR A 1 400 ? -19.879 3.990 2.120 1.00 85.31 400 TYR A O 1
ATOM 3221 N N . ALA A 1 401 ? -22.104 3.818 1.831 1.00 89.19 401 ALA A N 1
ATOM 3222 C CA . ALA A 1 401 ? -21.976 3.322 0.464 1.00 89.19 401 ALA A CA 1
ATOM 3223 C C . ALA A 1 401 ? -21.345 4.387 -0.442 1.00 89.19 401 ALA A C 1
ATOM 3225 O O . ALA A 1 401 ? -20.440 4.064 -1.213 1.00 89.19 401 ALA A O 1
ATOM 3226 N N . SER A 1 402 ? -21.746 5.648 -0.266 1.00 90.06 402 SER A N 1
ATOM 3227 C CA . SER A 1 402 ? -21.165 6.796 -0.966 1.00 90.06 402 SER A CA 1
ATOM 3228 C C . SER A 1 402 ? -19.679 6.973 -0.642 1.00 90.06 402 SER A C 1
ATOM 3230 O O . SER A 1 402 ? -18.867 7.072 -1.559 1.00 90.06 402 SER A O 1
ATOM 3232 N N . LEU A 1 403 ? -19.292 6.923 0.643 1.00 89.06 403 LEU A N 1
ATOM 3233 C CA . LEU A 1 403 ? -17.880 7.021 1.054 1.00 89.06 403 LEU A CA 1
ATOM 3234 C C . LEU A 1 403 ? -17.023 5.913 0.426 1.00 89.06 403 LEU A C 1
ATOM 3236 O O . LEU A 1 403 ? -15.914 6.154 -0.058 1.00 89.06 403 LEU A O 1
ATOM 3240 N N . ARG A 1 404 ? -17.547 4.684 0.407 1.00 91.38 404 ARG A N 1
ATOM 3241 C CA . ARG A 1 404 ? -16.866 3.534 -0.190 1.00 91.38 404 ARG A CA 1
ATOM 3242 C C . ARG A 1 404 ? -16.727 3.677 -1.704 1.00 91.38 404 ARG A C 1
ATOM 3244 O O . ARG A 1 404 ? -15.681 3.328 -2.249 1.00 91.38 404 ARG A O 1
ATOM 3251 N N . GLU A 1 405 ? -17.762 4.148 -2.391 1.00 92.44 405 GLU A N 1
ATOM 3252 C CA . GLU A 1 405 ? -17.730 4.345 -3.840 1.00 92.44 405 GLU A CA 1
ATOM 3253 C C . GLU A 1 405 ? -16.726 5.432 -4.242 1.00 92.44 405 GLU A C 1
ATOM 3255 O O . GLU A 1 405 ? -15.920 5.211 -5.151 1.00 92.44 405 GLU A O 1
ATOM 3260 N N . GLU A 1 406 ? -16.708 6.560 -3.528 1.00 91.00 406 GLU A N 1
ATOM 3261 C CA . GLU A 1 406 ? -15.729 7.628 -3.746 1.00 91.00 406 GLU A CA 1
ATOM 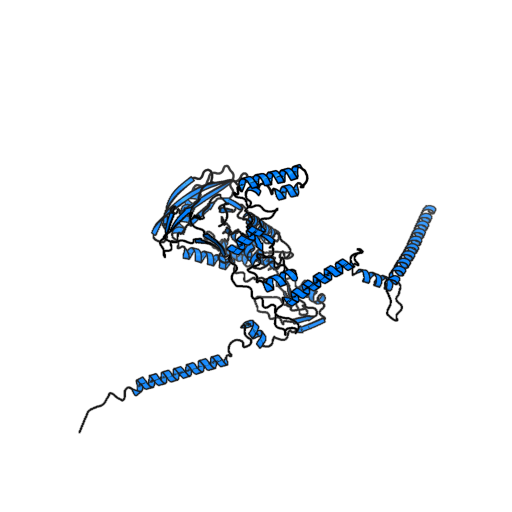3262 C C . GLU A 1 406 ? -14.293 7.134 -3.534 1.00 91.00 406 GLU A C 1
ATOM 3264 O O . GLU A 1 406 ? -13.434 7.364 -4.388 1.00 91.00 406 GLU A O 1
ATOM 3269 N N . HIS A 1 407 ? -14.036 6.378 -2.460 1.00 91.19 407 HIS A N 1
ATOM 3270 C CA . HIS A 1 407 ? -12.725 5.769 -2.199 1.00 91.19 407 HIS A CA 1
ATOM 3271 C C . HIS A 1 407 ? -12.274 4.843 -3.335 1.00 91.19 407 HIS A C 1
ATOM 3273 O O . HIS A 1 407 ? -11.154 4.964 -3.837 1.00 91.19 407 HIS A O 1
ATOM 3279 N N . ILE A 1 408 ? -13.157 3.948 -3.794 1.00 92.88 408 ILE A N 1
ATOM 3280 C CA . ILE A 1 408 ? -12.856 3.026 -4.901 1.00 92.88 408 ILE A CA 1
ATOM 3281 C C . ILE A 1 408 ? -12.565 3.799 -6.189 1.00 92.88 408 ILE A C 1
ATOM 3283 O O . ILE A 1 408 ? -11.673 3.419 -6.950 1.00 92.88 408 ILE A O 1
ATOM 3287 N N . LYS A 1 409 ? -13.313 4.874 -6.449 1.00 92.31 409 LYS A N 1
ATOM 3288 C CA . LYS A 1 409 ? -13.117 5.717 -7.629 1.00 92.31 409 LYS A CA 1
ATOM 3289 C C . LYS A 1 409 ? -11.736 6.374 -7.618 1.00 92.31 409 LYS A C 1
ATOM 3291 O O . LYS A 1 409 ? -11.028 6.273 -8.614 1.00 92.31 409 LYS A O 1
ATOM 3296 N N . VAL A 1 410 ? -11.330 6.959 -6.490 1.00 91.25 410 VAL A N 1
ATOM 3297 C CA . VAL A 1 410 ? -10.001 7.574 -6.330 1.00 91.25 410 VAL A CA 1
ATOM 3298 C C . VAL A 1 410 ? -8.890 6.554 -6.574 1.00 91.25 410 VAL A C 1
ATOM 3300 O O . VAL A 1 410 ? -7.981 6.805 -7.360 1.00 91.25 410 VAL A O 1
ATOM 3303 N N . TRP A 1 411 ? -8.975 5.367 -5.969 1.00 90.94 411 TRP A N 1
ATOM 3304 C CA . TRP A 1 411 ? -7.956 4.336 -6.178 1.00 90.94 411 TRP A CA 1
ATOM 3305 C C . TRP A 1 411 ? -7.917 3.808 -7.610 1.00 90.94 411 TRP A C 1
ATOM 3307 O O . TRP A 1 411 ? -6.834 3.536 -8.125 1.00 90.94 411 TRP A O 1
ATOM 3317 N N . ARG A 1 412 ? -9.064 3.715 -8.288 1.00 90.06 412 ARG A N 1
ATOM 3318 C CA . ARG A 1 412 ? -9.116 3.364 -9.712 1.00 90.06 412 ARG A CA 1
ATOM 3319 C C . ARG A 1 412 ? -8.425 4.413 -10.585 1.00 90.06 412 ARG A C 1
ATOM 3321 O O . ARG A 1 412 ? -7.747 4.038 -11.539 1.00 90.06 412 ARG A O 1
ATOM 3328 N N . ASP A 1 413 ? -8.578 5.692 -10.252 1.00 88.62 413 ASP A N 1
ATOM 3329 C CA . ASP A 1 413 ? -7.925 6.791 -10.965 1.00 88.62 413 ASP A CA 1
ATOM 3330 C C . ASP A 1 413 ? -6.403 6.775 -10.746 1.00 88.62 413 ASP A C 1
ATOM 3332 O O . ASP A 1 413 ? -5.649 6.907 -11.713 1.00 88.62 413 ASP A O 1
ATOM 3336 N N . ILE A 1 414 ? -5.944 6.510 -9.515 1.00 88.44 414 ILE A N 1
ATOM 3337 C CA . ILE A 1 414 ? -4.515 6.334 -9.203 1.00 88.44 414 ILE A CA 1
ATOM 3338 C C . ILE A 1 414 ? -3.948 5.121 -9.960 1.00 88.44 414 ILE A C 1
ATOM 3340 O O . ILE A 1 414 ? -2.910 5.231 -10.603 1.00 88.44 414 ILE A O 1
ATOM 3344 N N . TRP A 1 415 ? -4.643 3.977 -9.960 1.00 86.88 415 TRP A N 1
ATOM 3345 C CA . TRP A 1 415 ? -4.215 2.737 -10.630 1.00 86.88 415 TRP A CA 1
ATOM 3346 C C . TRP A 1 415 ? -4.421 2.712 -12.152 1.00 86.88 415 TRP A C 1
ATOM 3348 O O . TRP A 1 415 ? -4.244 1.666 -12.776 1.00 86.88 415 TRP A O 1
ATOM 3358 N N . LYS A 1 416 ? -4.751 3.839 -12.792 1.00 80.69 416 LYS A N 1
ATOM 3359 C CA . LYS A 1 416 ? -5.052 3.905 -14.233 1.00 80.69 416 LYS A CA 1
ATOM 3360 C C . LYS A 1 416 ? -3.874 3.542 -15.153 1.00 80.69 416 LYS A C 1
ATOM 3362 O O . LYS A 1 416 ? -4.035 3.494 -16.370 1.00 80.69 416 LYS A O 1
ATOM 3367 N N . SER A 1 417 ? -2.680 3.278 -14.625 1.00 68.94 417 SER A N 1
ATOM 3368 C CA . SER A 1 417 ? -1.581 2.785 -15.448 1.00 68.94 417 SER A CA 1
ATOM 3369 C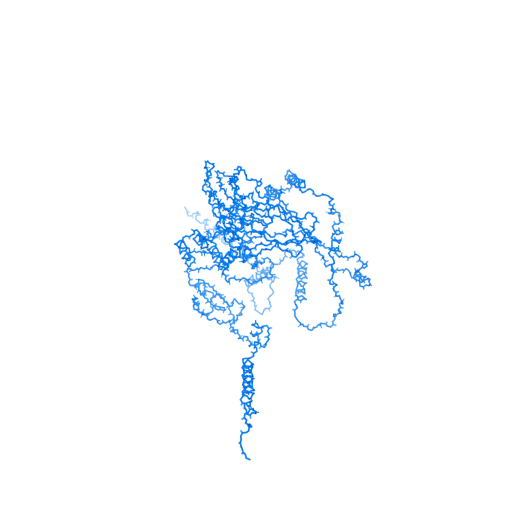 C . SER A 1 417 ? -1.915 1.395 -16.008 1.00 68.94 417 SER A C 1
ATOM 3371 O O . SER A 1 417 ? -1.819 0.397 -15.302 1.00 68.94 417 SER A O 1
ATOM 3373 N N . GLU A 1 418 ? -2.247 1.318 -17.297 1.00 65.12 418 GLU A N 1
ATOM 3374 C CA . GLU A 1 418 ? -2.474 0.081 -18.074 1.00 65.12 418 GLU A CA 1
ATOM 3375 C C . GLU A 1 418 ? -1.186 -0.749 -18.299 1.00 65.12 418 GLU A C 1
ATOM 3377 O O . GLU A 1 418 ? -1.052 -1.501 -19.264 1.00 65.12 418 GLU A O 1
ATOM 3382 N N . PHE A 1 419 ? -0.196 -0.600 -17.421 1.00 67.75 419 PHE A N 1
ATOM 3383 C CA . PHE A 1 419 ? 1.080 -1.289 -17.495 1.00 67.75 419 PHE A CA 1
ATOM 3384 C C . PHE A 1 419 ? 0.982 -2.649 -16.795 1.00 67.75 419 PHE A C 1
ATOM 3386 O O . PHE A 1 419 ? 0.685 -2.724 -15.605 1.00 67.75 419 PHE A O 1
ATOM 3393 N N . GLY A 1 420 ? 1.270 -3.728 -17.524 1.00 69.25 420 GLY A N 1
ATOM 3394 C CA . GLY A 1 420 ? 1.302 -5.088 -16.990 1.00 69.25 420 GLY A CA 1
ATOM 3395 C C . GLY A 1 420 ? 2.542 -5.844 -17.455 1.00 69.25 420 GLY A C 1
ATOM 3396 O O . GLY A 1 420 ? 2.958 -5.731 -18.607 1.00 69.25 420 GLY A O 1
ATOM 3397 N N . ILE A 1 421 ? 3.129 -6.638 -16.559 1.00 69.88 421 ILE A N 1
ATOM 3398 C CA . ILE A 1 421 ? 4.241 -7.542 -16.874 1.00 69.88 421 ILE A CA 1
ATOM 3399 C C . ILE A 1 421 ? 3.698 -8.969 -16.965 1.00 69.88 421 ILE A C 1
ATOM 3401 O O . ILE A 1 421 ? 2.913 -9.407 -16.124 1.00 69.88 421 ILE A O 1
ATOM 3405 N N . SER A 1 422 ? 4.118 -9.706 -17.994 1.00 71.44 422 SER A N 1
ATOM 3406 C CA . SER A 1 422 ? 3.738 -11.108 -18.176 1.00 71.44 422 SER A CA 1
ATOM 3407 C C . SER A 1 422 ? 4.274 -11.984 -17.042 1.00 71.44 422 SER A C 1
ATOM 3409 O O . SER A 1 422 ? 5.449 -11.879 -16.688 1.00 71.44 422 SER A O 1
ATOM 3411 N N . ASN A 1 423 ? 3.446 -12.898 -16.533 1.00 73.94 423 ASN A N 1
ATOM 3412 C CA . ASN A 1 423 ? 3.837 -13.813 -15.463 1.00 73.94 423 ASN A CA 1
ATOM 3413 C C . ASN A 1 423 ? 4.949 -14.780 -15.920 1.00 73.94 423 ASN A C 1
ATOM 3415 O O . ASN A 1 423 ? 4.774 -15.547 -16.871 1.00 73.94 423 ASN A O 1
ATOM 3419 N N . SER A 1 424 ? 6.081 -14.762 -15.222 1.00 69.88 424 SER A N 1
ATOM 3420 C CA . SER A 1 424 ? 7.233 -15.625 -15.452 1.00 69.88 424 SER A CA 1
ATOM 3421 C C . SER A 1 424 ? 7.263 -16.781 -14.453 1.00 69.88 424 SER A C 1
ATOM 3423 O O . SER A 1 424 ? 7.067 -16.622 -13.251 1.00 69.88 424 SER A O 1
ATOM 3425 N N . LYS A 1 425 ? 7.557 -17.987 -14.950 1.00 67.62 425 LYS A N 1
ATOM 3426 C CA . LYS A 1 425 ? 7.709 -19.202 -14.125 1.00 67.62 425 LYS A CA 1
ATOM 3427 C C . LYS A 1 425 ? 9.162 -19.469 -13.706 1.00 67.62 425 LYS A C 1
ATOM 3429 O O . LYS A 1 425 ? 9.464 -20.547 -13.197 1.00 67.62 425 LYS A O 1
ATOM 3434 N N . ALA A 1 426 ? 10.085 -18.545 -13.979 1.00 48.97 426 ALA A N 1
ATOM 3435 C CA . ALA A 1 426 ? 11.489 -18.706 -13.610 1.00 48.97 426 ALA A CA 1
ATOM 3436 C C . ALA A 1 426 ? 11.689 -18.501 -12.096 1.00 48.97 426 ALA A C 1
ATOM 3438 O O . ALA A 1 426 ? 11.072 -17.627 -11.488 1.00 48.97 426 ALA A O 1
ATOM 3439 N N . ALA A 1 427 ? 12.560 -19.300 -11.474 1.00 47.62 427 ALA A N 1
ATOM 3440 C CA . ALA A 1 427 ? 12.870 -19.157 -10.051 1.00 47.62 427 ALA A CA 1
ATOM 3441 C C . ALA A 1 427 ? 13.507 -17.783 -9.773 1.00 47.62 427 ALA A C 1
ATOM 3443 O O . ALA A 1 427 ? 14.424 -17.383 -10.488 1.00 47.62 427 ALA A O 1
ATOM 3444 N N . GLY A 1 428 ? 13.007 -17.072 -8.757 1.00 59.81 428 GLY A N 1
ATOM 3445 C CA . GLY A 1 428 ? 13.462 -15.718 -8.417 1.00 59.81 428 GLY A CA 1
ATOM 3446 C C . GLY A 1 428 ? 13.022 -14.628 -9.401 1.00 59.81 428 GLY A C 1
ATOM 3447 O O . GLY A 1 428 ? 13.524 -13.511 -9.323 1.00 59.81 428 GLY A O 1
ATOM 3448 N N . SER A 1 429 ? 12.113 -14.927 -10.338 1.00 63.94 429 SER A N 1
ATOM 3449 C CA . SER A 1 429 ? 11.578 -13.901 -11.235 1.00 63.94 429 SER A CA 1
ATOM 3450 C C . SER A 1 429 ? 10.615 -12.964 -10.510 1.00 63.94 429 SER A C 1
ATOM 3452 O O . SER A 1 429 ? 9.790 -13.386 -9.701 1.00 63.94 429 SER A O 1
ATOM 3454 N N . LEU A 1 430 ? 10.749 -11.673 -10.807 1.00 73.38 430 LEU A N 1
ATOM 3455 C CA . LEU A 1 430 ? 9.842 -10.642 -10.331 1.00 73.38 430 LEU A CA 1
ATOM 3456 C C . LEU A 1 430 ? 8.559 -10.692 -11.170 1.00 73.38 430 LEU A C 1
ATOM 3458 O O . LEU A 1 430 ? 8.596 -10.445 -12.376 1.00 73.38 430 LEU A O 1
ATOM 3462 N N . ASN A 1 431 ? 7.446 -11.027 -10.524 1.00 80.50 431 ASN A N 1
ATOM 3463 C CA . ASN A 1 431 ? 6.138 -11.170 -11.151 1.00 80.50 431 ASN A CA 1
ATOM 3464 C C . ASN A 1 431 ? 5.201 -10.016 -10.780 1.00 80.50 431 ASN A C 1
ATOM 3466 O O . ASN A 1 431 ? 5.459 -9.241 -9.855 1.00 80.50 431 ASN A O 1
ATOM 3470 N N . GLY A 1 432 ? 4.115 -9.889 -11.548 1.00 79.56 432 GLY A N 1
ATOM 3471 C CA . GLY A 1 432 ? 3.153 -8.796 -11.406 1.00 79.56 432 GLY A CA 1
ATOM 3472 C C . GLY A 1 432 ? 2.471 -8.749 -10.039 1.00 79.56 432 GLY A C 1
ATOM 3473 O O . GLY A 1 432 ? 2.170 -7.664 -9.562 1.00 79.56 432 GLY A O 1
ATOM 3474 N N . ASP A 1 433 ? 2.295 -9.893 -9.377 1.00 80.56 433 ASP A N 1
ATOM 3475 C CA . ASP A 1 433 ? 1.807 -9.971 -7.998 1.00 80.56 433 ASP A CA 1
ATOM 3476 C C . ASP A 1 433 ? 2.718 -9.183 -7.050 1.00 80.56 433 ASP A C 1
ATOM 3478 O O . ASP A 1 433 ? 2.279 -8.220 -6.430 1.00 80.56 433 ASP A O 1
ATOM 3482 N N . LYS A 1 434 ? 4.013 -9.509 -7.025 1.00 82.12 434 LYS A N 1
ATOM 3483 C CA . LYS A 1 434 ? 4.987 -8.856 -6.149 1.00 82.12 434 LYS A CA 1
ATOM 3484 C C . LYS A 1 434 ? 5.141 -7.371 -6.472 1.00 82.12 434 LYS A C 1
ATOM 3486 O O . LYS A 1 434 ? 5.195 -6.553 -5.560 1.00 82.12 434 LYS A O 1
ATOM 3491 N N . ILE A 1 435 ? 5.164 -7.016 -7.757 1.00 84.88 435 ILE A N 1
ATOM 3492 C CA . ILE A 1 435 ? 5.257 -5.618 -8.199 1.00 84.88 435 ILE A CA 1
ATOM 3493 C C . ILE A 1 435 ? 4.040 -4.822 -7.732 1.00 84.88 435 ILE A C 1
ATOM 3495 O O . ILE A 1 435 ? 4.202 -3.775 -7.108 1.00 84.88 435 ILE A O 1
ATOM 3499 N N . ASN A 1 436 ? 2.833 -5.322 -7.997 1.00 87.50 436 ASN A N 1
ATOM 3500 C CA . ASN A 1 436 ? 1.601 -4.619 -7.658 1.00 87.50 436 ASN A CA 1
ATOM 3501 C C . ASN A 1 436 ? 1.446 -4.479 -6.143 1.00 87.50 436 ASN A C 1
ATOM 3503 O O . ASN A 1 436 ? 1.070 -3.409 -5.674 1.00 87.50 436 ASN A O 1
ATOM 3507 N N . THR A 1 437 ? 1.793 -5.512 -5.370 1.00 86.12 437 THR A N 1
ATOM 3508 C CA . THR A 1 437 ? 1.768 -5.447 -3.905 1.00 86.12 437 THR A CA 1
ATOM 3509 C C . THR A 1 437 ? 2.795 -4.443 -3.365 1.00 86.12 437 THR A C 1
ATOM 3511 O O . THR A 1 437 ? 2.454 -3.630 -2.510 1.00 86.12 437 THR A O 1
ATOM 3514 N N . THR A 1 438 ? 4.032 -4.420 -3.876 1.00 87.75 438 THR A N 1
ATOM 3515 C CA . THR A 1 438 ? 5.030 -3.419 -3.452 1.00 87.75 438 THR A CA 1
ATOM 3516 C C . THR A 1 438 ? 4.587 -1.998 -3.799 1.00 87.75 438 THR A C 1
ATOM 3518 O O . THR A 1 438 ? 4.652 -1.116 -2.945 1.00 87.75 438 THR A O 1
ATOM 3521 N N . ILE A 1 439 ? 4.105 -1.769 -5.026 1.00 89.50 439 ILE A N 1
ATOM 3522 C CA . ILE A 1 439 ? 3.604 -0.455 -5.450 1.00 89.50 439 ILE A CA 1
ATOM 3523 C C . ILE A 1 439 ? 2.427 -0.031 -4.570 1.00 89.50 439 ILE A C 1
ATOM 3525 O O . ILE A 1 439 ? 2.408 1.106 -4.109 1.00 89.50 439 ILE A O 1
ATOM 3529 N N . TYR A 1 440 ? 1.497 -0.943 -4.278 1.00 91.19 440 TYR A N 1
ATOM 3530 C CA . TYR A 1 440 ? 0.386 -0.700 -3.362 1.00 91.19 440 TYR A CA 1
ATOM 3531 C C . TYR A 1 440 ? 0.870 -0.139 -2.018 1.00 91.19 440 TYR A C 1
ATOM 3533 O O . TYR A 1 440 ? 0.462 0.957 -1.641 1.00 91.19 440 TYR A O 1
ATOM 3541 N N . TYR A 1 441 ? 1.796 -0.820 -1.335 1.00 90.75 441 TYR A N 1
ATOM 3542 C CA . TYR A 1 441 ? 2.278 -0.358 -0.030 1.00 90.75 441 TYR A CA 1
ATOM 3543 C C . TYR A 1 441 ? 2.987 0.997 -0.101 1.00 90.75 441 TYR A C 1
ATOM 3545 O O . TYR A 1 441 ? 2.812 1.829 0.792 1.00 90.75 441 TYR A O 1
ATOM 3553 N N . VAL A 1 442 ? 3.752 1.243 -1.170 1.00 91.31 442 VAL A N 1
ATOM 3554 C CA . VAL A 1 442 ? 4.398 2.543 -1.394 1.00 91.31 442 VAL A CA 1
ATOM 3555 C C . VAL A 1 442 ? 3.340 3.637 -1.545 1.00 91.31 442 VAL A C 1
ATOM 3557 O O . VAL A 1 442 ? 3.416 4.651 -0.853 1.00 91.31 442 VAL A O 1
ATOM 3560 N N . LEU A 1 443 ? 2.325 3.429 -2.391 1.00 91.94 443 LEU A N 1
ATOM 3561 C CA . LEU A 1 443 ? 1.257 4.405 -2.630 1.00 91.94 443 LEU A CA 1
ATOM 3562 C C . LEU A 1 443 ? 0.396 4.647 -1.386 1.00 91.94 443 LEU A C 1
ATOM 3564 O O . LEU A 1 443 ? 0.090 5.796 -1.085 1.00 91.94 443 LEU A O 1
ATOM 3568 N N . SER A 1 444 ? 0.085 3.609 -0.608 1.00 91.56 444 SER A N 1
ATOM 3569 C CA . SER A 1 444 ? -0.646 3.732 0.662 1.00 91.56 444 SER A CA 1
ATOM 3570 C C . SER A 1 444 ? 0.103 4.543 1.725 1.00 91.56 444 SER A C 1
ATOM 3572 O O . SER A 1 444 ? -0.508 5.063 2.658 1.00 91.56 444 SER A O 1
ATOM 3574 N N . ASN A 1 445 ? 1.421 4.703 1.590 1.00 91.19 445 ASN A N 1
ATOM 3575 C CA . ASN A 1 445 ? 2.240 5.531 2.473 1.00 91.19 445 ASN A CA 1
ATOM 3576 C C . ASN A 1 445 ? 2.377 6.990 2.003 1.00 91.19 445 ASN A C 1
ATOM 3578 O O . ASN A 1 445 ? 3.011 7.804 2.687 1.00 91.19 445 ASN A O 1
ATOM 3582 N N . ILE A 1 446 ? 1.798 7.351 0.856 1.00 91.06 446 ILE A N 1
ATOM 3583 C CA . ILE A 1 446 ? 1.951 8.663 0.223 1.00 91.06 446 ILE A CA 1
ATOM 3584 C C . ILE A 1 446 ? 0.583 9.329 0.083 1.00 91.06 446 ILE A C 1
ATOM 3586 O O . ILE A 1 446 ? -0.427 8.693 -0.187 1.00 91.06 446 ILE A O 1
ATOM 3590 N N . GLN A 1 447 ? 0.548 10.641 0.297 1.00 90.69 447 GLN A N 1
ATOM 3591 C CA . GLN A 1 447 ? -0.681 11.421 0.163 1.00 90.69 447 GLN A CA 1
ATOM 3592 C C . GLN A 1 447 ? -1.002 11.666 -1.314 1.00 90.69 447 GLN A C 1
ATOM 3594 O O . GLN A 1 447 ? -0.093 11.788 -2.139 1.00 90.69 447 GLN A O 1
ATOM 3599 N N . ALA A 1 448 ? -2.288 11.795 -1.636 1.00 90.81 448 ALA A N 1
ATOM 3600 C CA . ALA A 1 448 ? -2.782 12.106 -2.977 1.00 90.81 448 ALA A CA 1
ATOM 3601 C C . ALA A 1 448 ? -3.493 13.479 -2.986 1.00 90.81 448 ALA A C 1
ATOM 3603 O O . ALA A 1 448 ? -4.720 13.533 -2.885 1.00 90.81 448 ALA A O 1
ATOM 3604 N N . PRO A 1 449 ? -2.756 14.607 -3.091 1.00 88.12 449 PRO A N 1
ATOM 3605 C CA . PRO A 1 449 ? -3.339 15.947 -2.958 1.00 88.12 449 PRO A CA 1
ATOM 3606 C C . PRO A 1 449 ? -4.364 16.289 -4.049 1.00 88.12 449 PRO A C 1
ATOM 3608 O O . PRO A 1 449 ? -5.255 17.106 -3.836 1.00 88.12 449 PRO A O 1
ATOM 3611 N N . LEU A 1 450 ? -4.295 15.653 -5.224 1.00 86.75 450 LEU A N 1
ATOM 3612 C CA . LEU A 1 450 ? -5.288 15.851 -6.287 1.00 86.75 450 LEU A CA 1
ATOM 3613 C C . LEU A 1 450 ? -6.706 15.457 -5.850 1.00 86.75 450 LEU A C 1
ATOM 3615 O O . LEU A 1 450 ? -7.684 16.123 -6.214 1.00 86.75 450 LEU A O 1
ATOM 3619 N N . HIS A 1 451 ? -6.804 14.428 -5.013 1.00 87.25 451 HIS A N 1
ATOM 3620 C CA . HIS A 1 451 ? -8.060 13.866 -4.531 1.00 87.25 451 HIS A CA 1
ATOM 3621 C C . HIS A 1 451 ? -8.454 14.368 -3.137 1.00 87.25 451 HIS A C 1
ATOM 3623 O O . HIS A 1 451 ? -9.543 14.060 -2.662 1.00 87.25 451 HIS A O 1
ATOM 3629 N N . GLU A 1 452 ? -7.613 15.173 -2.483 1.00 84.44 452 GLU A N 1
ATOM 3630 C CA . GLU A 1 452 ? -7.933 15.721 -1.171 1.00 84.44 452 GLU A CA 1
ATOM 3631 C C . GLU A 1 452 ? -8.940 16.885 -1.278 1.00 84.44 452 GLU A C 1
ATOM 3633 O O . GLU A 1 452 ? -8.886 17.717 -2.195 1.00 84.44 452 GLU A O 1
ATOM 3638 N N . LEU A 1 453 ? -9.877 16.940 -0.324 1.00 79.06 453 LEU A N 1
ATOM 3639 C CA . LEU A 1 453 ? -10.892 17.998 -0.218 1.00 79.06 453 LEU A CA 1
ATOM 3640 C C . LEU A 1 453 ? -10.297 19.348 0.208 1.00 79.06 453 LEU A C 1
ATOM 3642 O O . LEU A 1 453 ? -10.847 20.394 -0.118 1.00 79.06 453 LEU A O 1
ATOM 3646 N N . SER A 1 454 ? -9.179 19.330 0.935 1.00 77.19 454 SER A N 1
ATOM 3647 C CA . SER A 1 454 ? -8.519 20.525 1.474 1.00 77.19 454 SER A CA 1
ATOM 3648 C C . SER A 1 454 ? -7.705 21.301 0.430 1.00 77.19 454 SER A C 1
ATOM 3650 O O . SER A 1 454 ? -7.334 22.447 0.670 1.00 77.19 454 SER A O 1
ATOM 3652 N N . THR A 1 455 ? -7.399 20.683 -0.715 1.00 81.50 455 THR A N 1
ATOM 3653 C CA . THR A 1 455 ? -6.479 21.238 -1.714 1.00 81.50 455 THR A CA 1
ATOM 3654 C C . THR A 1 455 ? -7.184 22.218 -2.646 1.00 81.50 455 THR A C 1
ATOM 3656 O O . THR A 1 455 ? -8.258 21.935 -3.183 1.00 81.50 455 THR A O 1
ATOM 3659 N N . THR A 1 456 ? -6.552 23.366 -2.881 1.00 88.56 456 THR A N 1
ATOM 3660 C CA . THR A 1 456 ? -7.106 24.436 -3.721 1.00 88.56 456 THR A CA 1
ATOM 3661 C C . THR A 1 456 ? -7.083 24.077 -5.212 1.00 88.56 456 THR A C 1
ATOM 3663 O O . THR A 1 456 ? -6.267 23.277 -5.675 1.00 88.56 456 THR A O 1
ATOM 3666 N N . VAL A 1 457 ? -7.960 24.699 -6.008 1.00 87.81 457 VAL A N 1
ATOM 3667 C CA . VAL A 1 457 ? -8.021 24.482 -7.471 1.00 87.81 457 VAL A CA 1
ATOM 3668 C C . VAL A 1 457 ? -6.692 24.846 -8.154 1.00 87.81 457 VAL A C 1
ATOM 3670 O O . VAL A 1 457 ? -6.262 24.176 -9.095 1.00 87.81 457 VAL A O 1
ATOM 3673 N N . GLU A 1 458 ? -6.006 25.874 -7.653 1.00 85.94 458 GLU A N 1
ATOM 3674 C CA . GLU A 1 458 ? -4.711 26.336 -8.163 1.00 85.94 458 GLU A CA 1
ATOM 3675 C C . GLU A 1 458 ? -3.600 25.303 -7.937 1.00 85.94 458 GLU A C 1
ATOM 3677 O O . GLU A 1 458 ? -2.840 24.985 -8.858 1.00 85.94 458 GLU A O 1
ATOM 3682 N N . GLU A 1 459 ? -3.538 24.725 -6.735 1.00 84.94 459 GLU A N 1
ATOM 3683 C CA . GLU A 1 459 ? -2.600 23.652 -6.403 1.00 84.94 459 GLU A CA 1
ATOM 3684 C C . GLU A 1 459 ? -2.851 22.413 -7.262 1.00 84.94 459 GLU A C 1
ATOM 3686 O O . GLU A 1 459 ? -1.902 21.865 -7.828 1.00 84.94 459 GLU A O 1
ATOM 3691 N N . LYS A 1 460 ? -4.119 22.023 -7.456 1.00 87.56 460 LYS A N 1
ATOM 3692 C CA . LYS A 1 460 ? -4.481 20.904 -8.342 1.00 87.56 460 LYS A CA 1
ATOM 3693 C C . LYS A 1 460 ? -4.018 21.151 -9.777 1.00 87.56 460 LYS A C 1
ATOM 3695 O O . LYS A 1 460 ? -3.397 20.277 -10.380 1.00 87.56 460 LYS A O 1
ATOM 3700 N N . SER A 1 461 ? -4.221 22.362 -10.301 1.00 85.19 461 SER A N 1
ATOM 3701 C CA . SER A 1 461 ? -3.737 22.743 -11.636 1.00 85.19 461 SER A CA 1
ATOM 3702 C C . SER A 1 461 ? -2.210 22.658 -11.742 1.00 85.19 461 SER A C 1
ATOM 3704 O O . SER A 1 461 ? -1.676 22.162 -12.736 1.00 85.19 461 SER A O 1
ATOM 3706 N N . LYS A 1 462 ? -1.481 23.102 -10.711 1.00 84.81 462 LYS A N 1
ATOM 3707 C CA . LYS A 1 462 ? -0.013 23.030 -10.666 1.00 84.81 462 LYS A CA 1
ATOM 3708 C C . LYS A 1 462 ? 0.492 21.586 -10.644 1.00 84.81 462 LYS A C 1
ATOM 3710 O O . LYS A 1 462 ? 1.437 21.256 -11.365 1.00 84.81 462 LYS A O 1
ATOM 3715 N N . ILE A 1 463 ? -0.144 20.727 -9.852 1.00 84.62 463 ILE A N 1
ATOM 3716 C CA . ILE A 1 463 ? 0.179 19.300 -9.784 1.00 84.62 463 ILE A CA 1
ATOM 3717 C C . ILE A 1 463 ? -0.086 18.636 -11.138 1.00 84.62 463 ILE A C 1
ATOM 3719 O O . ILE A 1 463 ? 0.801 17.988 -11.687 1.00 84.62 463 ILE A O 1
ATOM 3723 N N . GLN A 1 464 ? -1.249 18.884 -11.742 1.00 83.94 464 GLN A N 1
ATOM 3724 C CA . GLN A 1 464 ? -1.603 18.321 -13.044 1.00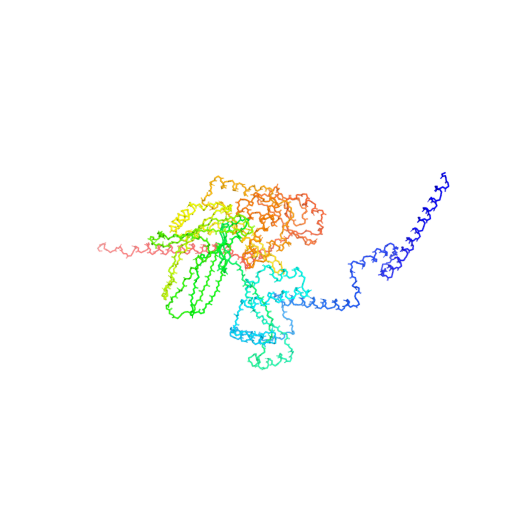 83.94 464 GLN A CA 1
ATOM 3725 C C . GLN A 1 464 ? -0.636 18.759 -14.157 1.00 83.94 464 GLN A C 1
ATOM 3727 O O . GLN A 1 464 ? -0.241 17.943 -14.989 1.00 83.94 464 GLN A O 1
ATOM 3732 N N . LYS A 1 465 ? -0.180 20.021 -14.143 1.00 81.62 465 LYS A N 1
ATOM 3733 C CA . LYS A 1 465 ? 0.877 20.504 -15.052 1.00 81.62 465 LYS A CA 1
ATOM 3734 C C . LYS A 1 465 ? 2.190 19.741 -14.864 1.00 81.62 465 LYS A C 1
ATOM 3736 O O . LYS A 1 465 ? 2.829 19.390 -15.851 1.00 81.62 465 LYS A O 1
ATOM 3741 N N . THR A 1 466 ? 2.556 19.457 -13.615 1.00 81.38 466 THR A N 1
ATOM 3742 C CA . THR A 1 466 ? 3.783 18.725 -13.258 1.00 81.38 466 THR A CA 1
ATOM 3743 C C . THR A 1 466 ? 3.726 17.263 -13.716 1.00 81.38 466 THR A C 1
ATOM 3745 O O . THR A 1 466 ? 4.718 16.737 -14.210 1.00 81.38 466 THR A O 1
ATOM 3748 N N . LEU A 1 467 ? 2.562 16.615 -13.598 1.00 79.19 467 LEU A N 1
ATOM 3749 C CA . LEU A 1 467 ? 2.342 15.240 -14.065 1.00 79.19 467 LEU A CA 1
ATOM 3750 C C . LEU A 1 467 ? 2.335 15.133 -15.598 1.00 79.19 467 LEU A C 1
ATOM 3752 O O . LEU A 1 467 ? 2.807 14.141 -16.154 1.00 79.19 467 LEU A O 1
ATOM 3756 N N . HIS A 1 468 ? 1.817 16.152 -16.295 1.00 73.06 468 HIS A N 1
ATOM 3757 C CA . HIS A 1 468 ? 1.748 16.156 -17.758 1.00 73.06 468 HIS A CA 1
ATOM 3758 C C . HIS A 1 468 ? 3.098 16.469 -18.421 1.00 73.06 468 HIS A C 1
ATOM 3760 O O . HIS A 1 468 ? 3.447 15.854 -19.428 1.00 73.06 468 HIS A O 1
ATOM 3766 N N . TYR A 1 469 ? 3.874 17.383 -17.832 1.00 62.41 469 TYR A N 1
ATOM 3767 C CA . TYR A 1 469 ? 5.225 17.728 -18.275 1.00 62.41 469 TYR A CA 1
ATOM 3768 C C . TYR A 1 469 ? 6.230 17.465 -17.152 1.00 62.41 469 TYR A C 1
ATOM 3770 O O . TYR A 1 469 ? 6.717 18.411 -16.529 1.00 62.41 469 TYR A O 1
ATOM 3778 N N . PRO A 1 470 ? 6.545 16.191 -16.864 1.00 62.03 470 PRO A N 1
ATOM 3779 C CA . PRO A 1 470 ? 7.561 15.889 -15.878 1.00 62.03 470 PRO A CA 1
ATOM 3780 C C . PRO A 1 470 ? 8.914 16.394 -16.390 1.00 62.03 470 PRO A C 1
ATOM 3782 O O . PRO A 1 470 ? 9.426 15.916 -17.407 1.00 62.03 470 PRO A O 1
ATOM 3785 N N . ASP A 1 471 ? 9.499 17.353 -15.670 1.00 61.69 471 ASP A N 1
ATOM 3786 C CA . ASP A 1 471 ? 10.919 17.688 -15.785 1.00 61.69 471 ASP A CA 1
ATOM 3787 C C . ASP A 1 471 ? 11.772 16.421 -15.622 1.00 61.69 471 ASP A C 1
ATOM 3789 O O . ASP A 1 471 ? 11.317 15.450 -15.021 1.00 61.69 471 ASP A O 1
ATOM 3793 N N . ARG A 1 472 ? 13.011 16.449 -16.139 1.00 67.31 472 ARG A N 1
ATOM 3794 C CA . ARG A 1 472 ? 14.024 15.366 -16.177 1.00 67.31 472 ARG A CA 1
ATOM 3795 C C . ARG A 1 472 ? 13.972 14.377 -14.992 1.00 67.31 472 ARG A C 1
ATOM 3797 O O . ARG A 1 472 ? 14.827 14.406 -14.111 1.00 67.31 472 ARG A O 1
ATOM 3804 N N . CYS A 1 473 ? 13.025 13.447 -15.018 1.00 68.94 473 CYS A N 1
ATOM 3805 C CA . CYS A 1 473 ? 12.913 12.360 -14.064 1.00 68.94 473 CYS A CA 1
ATOM 3806 C C . CYS A 1 473 ? 13.594 11.152 -14.685 1.00 68.94 473 CYS A C 1
ATOM 3808 O O . CYS A 1 473 ? 13.253 10.734 -15.789 1.00 68.94 473 CYS A O 1
ATOM 3810 N N . TYR A 1 474 ? 14.566 10.613 -13.953 1.00 66.38 474 TYR A N 1
ATOM 3811 C CA . TYR A 1 474 ? 15.250 9.379 -14.289 1.00 66.38 474 TYR A CA 1
ATOM 3812 C C . TYR A 1 474 ? 16.253 9.490 -15.458 1.00 66.38 474 TYR A C 1
ATOM 3814 O O . TYR A 1 474 ? 16.017 9.065 -16.584 1.00 66.38 474 TYR A O 1
ATOM 3822 N N . GLY A 1 475 ? 17.434 10.051 -15.172 1.00 55.25 475 GLY A N 1
ATOM 3823 C CA . GLY A 1 475 ? 18.541 10.207 -16.132 1.00 55.25 475 GLY A CA 1
ATOM 3824 C C . GLY A 1 475 ? 19.657 9.155 -16.017 1.00 55.25 475 GLY A C 1
ATOM 3825 O O . GLY A 1 475 ? 20.812 9.534 -15.834 1.00 55.25 475 GLY A O 1
ATOM 3826 N N . GLY A 1 476 ? 19.358 7.849 -16.076 1.00 55.41 476 GLY A N 1
ATOM 3827 C CA . GLY A 1 476 ? 20.386 6.794 -15.971 1.00 55.41 476 GLY A CA 1
ATOM 3828 C C . GLY A 1 476 ? 19.891 5.366 -16.248 1.00 55.41 476 GLY A C 1
ATOM 3829 O O . GLY A 1 476 ? 18.763 5.178 -16.686 1.00 55.41 476 GLY A O 1
ATOM 3830 N N . HIS A 1 477 ? 20.736 4.356 -15.990 1.00 55.78 477 HIS A N 1
ATOM 3831 C CA . HIS A 1 477 ? 20.404 2.936 -16.204 1.00 55.78 477 HIS A CA 1
ATOM 3832 C C . HIS A 1 477 ? 19.159 2.485 -15.421 1.00 55.78 477 HIS A C 1
ATOM 3834 O O . HIS A 1 477 ? 18.933 2.914 -14.285 1.00 55.78 477 HIS A O 1
ATOM 3840 N N . THR A 1 478 ? 18.376 1.597 -16.030 1.00 58.31 478 THR A N 1
ATOM 3841 C CA . THR A 1 478 ? 17.152 0.995 -15.492 1.00 58.31 478 THR A CA 1
ATOM 3842 C C . THR A 1 478 ? 17.391 0.306 -14.141 1.00 58.31 478 THR A C 1
ATOM 3844 O O . THR A 1 478 ? 18.345 -0.455 -13.997 1.00 58.31 478 THR A O 1
ATOM 3847 N N . LEU A 1 479 ? 16.526 0.543 -13.146 1.00 61.75 479 LEU A N 1
ATOM 3848 C CA . LEU A 1 479 ? 16.622 -0.073 -11.805 1.00 61.75 479 LEU A CA 1
ATOM 3849 C C . LEU A 1 479 ? 16.058 -1.502 -11.734 1.00 61.75 479 LEU A C 1
ATOM 3851 O O . LEU A 1 479 ? 16.143 -2.142 -10.687 1.00 61.75 479 LEU A O 1
ATOM 3855 N N . LEU A 1 480 ? 15.451 -2.000 -12.814 1.00 54.75 480 LEU A N 1
ATOM 3856 C CA . LEU A 1 480 ? 14.366 -2.971 -12.675 1.00 54.75 480 LEU A CA 1
ATOM 3857 C C . LEU A 1 480 ? 14.768 -4.410 -12.313 1.00 54.75 480 LEU A C 1
ATOM 3859 O O . LEU A 1 480 ? 13.966 -5.093 -11.693 1.00 54.75 480 LEU A O 1
ATOM 3863 N N . PHE A 1 481 ? 15.964 -4.904 -12.641 1.00 49.56 481 PHE A N 1
ATOM 3864 C CA . PHE A 1 481 ? 16.186 -6.365 -12.595 1.00 49.56 481 PHE A CA 1
ATOM 3865 C C . PHE A 1 481 ? 17.243 -6.879 -11.612 1.00 49.56 481 PHE A C 1
ATOM 3867 O O . PHE A 1 481 ? 17.450 -8.087 -11.551 1.00 49.56 481 PHE A O 1
ATOM 3874 N N . TYR A 1 482 ? 17.889 -6.013 -10.824 1.00 48.12 482 TYR A N 1
ATOM 3875 C CA . TYR A 1 482 ? 19.000 -6.439 -9.950 1.00 48.12 482 TYR A CA 1
ATOM 3876 C C . TYR A 1 482 ? 18.918 -5.968 -8.495 1.00 48.12 482 TYR A C 1
ATOM 3878 O O . TYR A 1 482 ? 19.765 -6.349 -7.691 1.00 48.12 482 TYR A O 1
ATOM 3886 N N . SER A 1 483 ? 17.937 -5.140 -8.130 1.00 56.28 483 SER A N 1
ATOM 3887 C CA . SER A 1 483 ? 17.837 -4.627 -6.762 1.00 56.28 483 SER A CA 1
ATOM 3888 C C . SER A 1 483 ? 16.852 -5.458 -5.942 1.00 56.28 483 SER A C 1
ATOM 3890 O O . SER A 1 483 ? 15.659 -5.163 -5.902 1.00 56.28 483 SER A O 1
ATOM 3892 N N . GLU A 1 484 ? 17.364 -6.480 -5.252 1.00 61.12 484 GLU A N 1
ATOM 3893 C CA . GLU A 1 484 ? 16.601 -7.244 -4.248 1.00 61.12 484 GLU A CA 1
ATOM 3894 C C . GLU A 1 484 ? 16.058 -6.345 -3.122 1.00 61.12 484 GLU A C 1
ATOM 3896 O O . GLU A 1 484 ? 15.058 -6.674 -2.495 1.00 61.12 484 GLU A O 1
ATOM 3901 N N . THR A 1 485 ? 16.679 -5.182 -2.894 1.00 68.44 485 THR A N 1
ATOM 3902 C CA . THR A 1 485 ? 16.308 -4.232 -1.836 1.00 68.44 485 THR A CA 1
ATOM 3903 C C . THR A 1 485 ? 15.070 -3.391 -2.152 1.00 68.44 485 THR A C 1
ATOM 3905 O O . THR A 1 485 ? 14.394 -2.963 -1.229 1.00 68.44 485 THR A O 1
ATOM 3908 N N . LEU A 1 486 ? 14.771 -3.114 -3.430 1.00 76.88 486 LEU A N 1
ATOM 3909 C CA . LEU A 1 486 ? 13.564 -2.356 -3.818 1.00 76.88 486 LEU A CA 1
ATOM 3910 C C . LEU A 1 486 ? 12.313 -3.238 -3.863 1.00 76.88 486 LEU A C 1
ATOM 3912 O O . LEU A 1 486 ? 11.201 -2.759 -3.648 1.00 76.88 486 LEU A O 1
ATOM 3916 N N . TRP A 1 487 ? 12.513 -4.524 -4.141 1.00 78.94 487 TRP A N 1
ATOM 3917 C CA . TRP A 1 487 ? 11.470 -5.541 -4.224 1.00 78.94 487 TRP A CA 1
ATOM 3918 C C . TRP A 1 487 ? 11.673 -6.591 -3.129 1.00 78.94 487 TRP A C 1
ATOM 3920 O O . TRP A 1 487 ? 11.564 -7.794 -3.388 1.00 78.94 487 TRP A O 1
ATOM 3930 N N . SER A 1 488 ? 12.041 -6.168 -1.920 1.00 74.75 488 SER A N 1
ATOM 3931 C CA . SER A 1 488 ? 12.202 -7.097 -0.804 1.00 74.75 488 SER A CA 1
ATOM 3932 C C . SER A 1 488 ? 10.856 -7.720 -0.435 1.00 74.75 488 SER A C 1
ATOM 3934 O O . SER A 1 488 ? 9.787 -7.175 -0.713 1.00 74.75 488 SER A O 1
ATOM 3936 N N . GLU A 1 489 ? 10.897 -8.919 0.140 1.00 73.19 489 GLU A N 1
ATOM 3937 C CA . GLU A 1 489 ? 9.692 -9.515 0.714 1.00 73.19 489 GLU A CA 1
ATOM 3938 C C . GLU A 1 489 ? 9.289 -8.738 1.964 1.00 73.19 489 GLU A C 1
ATOM 3940 O O . GLU A 1 489 ? 10.134 -8.437 2.804 1.00 73.19 489 GLU A O 1
ATOM 3945 N N . ILE A 1 490 ? 8.004 -8.415 2.060 1.00 77.38 490 ILE A N 1
ATOM 3946 C CA . ILE A 1 490 ? 7.431 -7.635 3.153 1.00 77.38 490 ILE A CA 1
ATOM 3947 C C . ILE A 1 490 ? 6.825 -8.613 4.153 1.00 77.38 490 ILE A C 1
ATOM 3949 O O . ILE A 1 490 ? 5.911 -9.363 3.798 1.00 77.38 490 ILE A O 1
ATOM 3953 N N . LYS A 1 491 ? 7.346 -8.621 5.382 1.00 74.75 491 LYS A N 1
ATOM 3954 C CA . LYS A 1 491 ? 6.889 -9.513 6.456 1.00 74.75 491 LYS A CA 1
ATOM 3955 C C . LYS A 1 491 ? 6.264 -8.759 7.617 1.00 74.75 491 LYS A C 1
ATOM 3957 O O . LYS A 1 491 ? 5.350 -9.292 8.238 1.00 74.75 491 LYS A O 1
ATOM 3962 N N . ASP A 1 492 ? 6.735 -7.540 7.867 1.00 75.81 492 ASP A N 1
ATOM 3963 C CA . ASP A 1 492 ? 6.278 -6.672 8.950 1.00 75.81 492 ASP A CA 1
ATOM 3964 C C . ASP A 1 492 ? 6.029 -5.229 8.466 1.00 75.81 492 ASP A C 1
ATOM 3966 O O . ASP A 1 492 ? 6.510 -4.809 7.414 1.00 75.81 492 ASP A O 1
ATOM 3970 N N . GLU A 1 493 ? 5.294 -4.438 9.255 1.00 78.19 493 GLU A N 1
ATOM 3971 C CA . GLU A 1 493 ? 4.995 -3.023 8.956 1.00 78.19 493 GLU A CA 1
ATOM 3972 C C . GLU A 1 493 ? 6.261 -2.148 8.877 1.00 78.19 493 GLU A C 1
ATOM 3974 O O . GLU A 1 493 ? 6.320 -1.152 8.161 1.00 78.19 493 GLU A O 1
ATOM 3979 N N . GLU A 1 494 ? 7.321 -2.526 9.594 1.00 79.06 494 GLU A N 1
ATOM 3980 C CA . GLU A 1 494 ? 8.609 -1.827 9.529 1.00 79.06 494 GLU A CA 1
ATOM 3981 C C . GLU A 1 494 ? 9.283 -2.027 8.161 1.00 79.06 494 GLU A C 1
ATOM 3983 O O . GLU A 1 494 ? 9.817 -1.069 7.599 1.00 79.06 494 GLU A O 1
ATOM 3988 N N . ASP A 1 495 ? 9.153 -3.221 7.565 1.00 81.94 495 ASP A N 1
ATOM 3989 C CA . ASP A 1 495 ? 9.645 -3.488 6.208 1.00 81.94 495 ASP A CA 1
ATOM 3990 C C . ASP A 1 495 ? 8.916 -2.603 5.184 1.00 81.94 495 ASP A C 1
ATOM 3992 O O . ASP A 1 495 ? 9.524 -2.139 4.220 1.00 81.94 495 ASP A O 1
ATOM 3996 N N . ILE A 1 496 ? 7.623 -2.321 5.398 1.00 86.44 496 ILE A N 1
ATOM 3997 C CA . ILE A 1 496 ? 6.839 -1.409 4.548 1.00 86.44 496 ILE A CA 1
ATOM 3998 C C . ILE A 1 496 ? 7.427 0.004 4.596 1.00 86.44 496 ILE A C 1
ATOM 4000 O O . ILE A 1 496 ? 7.622 0.636 3.548 1.00 86.44 496 ILE A O 1
ATOM 4004 N N . ALA A 1 497 ? 7.744 0.499 5.794 1.00 86.06 497 ALA A N 1
ATOM 4005 C CA . ALA A 1 497 ? 8.342 1.817 5.977 1.00 86.06 497 ALA A CA 1
ATOM 4006 C C . ALA A 1 497 ? 9.744 1.911 5.343 1.00 86.06 497 ALA A C 1
ATOM 4008 O O . ALA A 1 497 ? 10.070 2.929 4.713 1.00 86.06 497 ALA A O 1
ATOM 4009 N N . ASP A 1 498 ? 10.546 0.851 5.447 1.00 85.56 498 ASP A N 1
ATOM 4010 C CA . ASP A 1 498 ? 11.890 0.767 4.872 1.00 85.56 498 ASP A CA 1
ATOM 4011 C C . ASP A 1 498 ? 11.865 0.681 3.343 1.00 85.56 498 ASP A C 1
ATOM 4013 O O . ASP A 1 498 ? 12.576 1.438 2.668 1.00 85.56 498 ASP A O 1
ATOM 4017 N N . VAL A 1 499 ? 11.008 -0.171 2.773 1.00 88.38 499 VAL A N 1
ATOM 4018 C CA . VAL A 1 499 ? 10.808 -0.285 1.319 1.00 88.38 499 VAL A CA 1
ATOM 4019 C C . VAL A 1 499 ? 10.336 1.047 0.752 1.00 88.38 499 VAL A C 1
ATOM 4021 O O . VAL A 1 499 ? 10.927 1.559 -0.203 1.00 88.38 499 VAL A O 1
ATOM 4024 N N . THR A 1 500 ? 9.336 1.667 1.380 1.00 90.12 500 THR A N 1
ATOM 4025 C CA . THR A 1 500 ? 8.826 2.979 0.964 1.00 90.12 500 THR A CA 1
ATOM 4026 C C . THR A 1 500 ? 9.924 4.037 1.018 1.00 90.12 500 THR A C 1
ATOM 4028 O O . THR A 1 500 ? 10.141 4.768 0.049 1.00 90.12 500 THR A O 1
ATOM 4031 N N . SER A 1 501 ? 10.675 4.109 2.118 1.00 88.94 501 SER A N 1
ATOM 4032 C CA . SER A 1 501 ? 11.771 5.070 2.264 1.00 88.94 501 SER A CA 1
ATOM 4033 C C . SER A 1 501 ? 12.865 4.852 1.217 1.00 88.94 501 SER A C 1
ATOM 4035 O O . SER A 1 501 ? 13.376 5.820 0.645 1.00 88.94 501 SER A O 1
ATOM 4037 N N . THR A 1 502 ? 13.183 3.593 0.915 1.00 87.50 502 THR A N 1
ATOM 4038 C CA . THR A 1 502 ? 14.168 3.203 -0.100 1.00 87.50 502 THR A CA 1
ATOM 4039 C C . THR A 1 502 ? 13.720 3.620 -1.500 1.00 87.50 502 THR A C 1
ATOM 4041 O O . THR A 1 502 ? 14.514 4.220 -2.234 1.00 87.50 502 THR A O 1
ATOM 4044 N N . TRP A 1 503 ? 12.452 3.396 -1.861 1.00 88.62 503 TRP A N 1
ATOM 4045 C CA . TRP A 1 503 ? 11.873 3.861 -3.125 1.00 88.62 503 TRP A CA 1
ATOM 4046 C C . TRP A 1 503 ? 11.949 5.379 -3.258 1.00 88.62 503 TRP A C 1
ATOM 4048 O O . TRP A 1 503 ? 12.494 5.891 -4.237 1.00 88.62 503 TRP A O 1
ATOM 4058 N N . MET A 1 504 ? 11.492 6.105 -2.240 1.00 88.69 504 MET A N 1
ATOM 4059 C CA . MET A 1 504 ? 11.475 7.568 -2.250 1.00 88.69 504 MET A CA 1
ATOM 4060 C C . MET A 1 504 ? 12.884 8.158 -2.391 1.00 88.69 504 MET A C 1
ATOM 4062 O O . MET A 1 504 ? 13.115 9.011 -3.249 1.00 88.69 504 MET A O 1
ATOM 4066 N N . ILE A 1 505 ? 13.857 7.660 -1.617 1.00 86.56 505 ILE A N 1
ATOM 4067 C CA . ILE A 1 505 ? 15.266 8.083 -1.715 1.00 86.56 505 ILE A CA 1
ATOM 4068 C C . ILE A 1 505 ? 15.828 7.799 -3.108 1.00 86.56 505 ILE A C 1
ATOM 4070 O O . ILE A 1 505 ? 16.564 8.618 -3.665 1.00 86.56 505 ILE A O 1
ATOM 4074 N N . THR A 1 506 ? 15.511 6.633 -3.666 1.00 85.31 506 THR A N 1
ATOM 4075 C CA . THR A 1 506 ? 16.013 6.217 -4.975 1.00 85.31 506 THR A CA 1
ATOM 4076 C C . THR A 1 506 ? 15.485 7.131 -6.077 1.00 85.31 506 THR A C 1
ATOM 4078 O O . THR A 1 506 ? 16.275 7.627 -6.879 1.00 85.31 506 THR A O 1
ATOM 4081 N N . LEU A 1 507 ? 14.183 7.419 -6.086 1.00 86.12 507 LEU A N 1
ATOM 4082 C CA . LEU A 1 507 ? 13.561 8.303 -7.073 1.00 86.12 507 LEU A CA 1
ATOM 4083 C C . LEU A 1 507 ? 14.089 9.742 -6.963 1.00 86.12 507 LEU A C 1
ATOM 4085 O O . LEU A 1 507 ? 14.458 10.343 -7.975 1.00 86.12 507 LEU A O 1
ATOM 4089 N N . GLU A 1 508 ? 14.214 10.278 -5.746 1.00 85.69 508 GLU A N 1
ATOM 4090 C CA . GLU A 1 508 ? 14.793 11.607 -5.509 1.00 85.69 508 GLU A CA 1
ATOM 4091 C C . GLU A 1 508 ? 16.233 11.701 -6.036 1.00 85.69 508 GLU A C 1
ATOM 4093 O O . GLU A 1 508 ? 16.567 12.628 -6.777 1.00 85.69 508 GLU A O 1
ATOM 4098 N N . LYS A 1 509 ? 17.082 10.711 -5.720 1.00 83.19 509 LYS A N 1
ATOM 4099 C CA . LYS A 1 509 ? 18.478 10.660 -6.190 1.00 83.19 509 LYS A CA 1
ATOM 4100 C C . LYS A 1 509 ? 18.600 10.514 -7.708 1.00 83.19 509 LYS A C 1
ATOM 4102 O O . LYS A 1 509 ? 19.648 10.836 -8.262 1.00 83.19 509 LYS A O 1
ATOM 4107 N N . LYS A 1 510 ? 17.559 10.024 -8.384 1.00 80.12 510 LYS A N 1
ATOM 4108 C CA . LYS A 1 510 ? 17.511 9.853 -9.845 1.00 80.12 510 LYS A CA 1
ATOM 4109 C C . LYS A 1 510 ? 16.887 11.045 -10.579 1.00 80.12 510 LYS A C 1
ATOM 4111 O O . LYS A 1 510 ? 16.661 10.955 -11.784 1.00 80.12 510 LYS A O 1
ATOM 4116 N N . GLY A 1 511 ? 16.652 12.163 -9.887 1.00 79.69 511 GLY A N 1
ATOM 4117 C CA . GLY A 1 511 ? 16.138 13.403 -10.480 1.00 79.69 511 GLY A CA 1
ATOM 4118 C C . GLY A 1 511 ? 14.612 13.493 -10.538 1.00 79.69 511 GLY A C 1
ATOM 4119 O O . GLY A 1 511 ? 14.079 14.428 -11.116 1.00 79.69 511 GLY A O 1
ATOM 4120 N N . CYS A 1 512 ? 13.884 12.560 -9.917 1.00 84.88 512 CYS A N 1
ATOM 4121 C CA . CYS A 1 512 ? 12.417 12.574 -9.877 1.00 84.88 512 CYS A CA 1
ATOM 4122 C C . CYS A 1 512 ? 11.860 13.360 -8.677 1.00 84.88 512 CYS A C 1
ATOM 4124 O O . CYS A 1 512 ? 10.715 13.175 -8.278 1.00 84.88 512 CYS A O 1
ATOM 4126 N N . ASN A 1 513 ? 12.645 14.248 -8.069 1.00 85.44 513 ASN A N 1
ATOM 4127 C CA . ASN A 1 513 ? 12.257 14.977 -6.860 1.00 85.44 513 ASN A CA 1
ATOM 4128 C C . ASN A 1 513 ? 11.033 15.891 -7.058 1.00 85.44 513 ASN A C 1
ATOM 4130 O O . ASN A 1 513 ? 10.287 16.104 -6.108 1.00 85.44 513 ASN A O 1
ATOM 4134 N N . ILE A 1 514 ? 10.824 16.440 -8.259 1.00 85.31 514 ILE A N 1
ATOM 4135 C CA . ILE A 1 514 ? 9.678 17.318 -8.553 1.00 85.31 514 ILE A CA 1
ATOM 4136 C C . ILE A 1 514 ? 8.395 16.490 -8.693 1.00 85.31 514 ILE A C 1
ATOM 4138 O O . ILE A 1 514 ? 7.399 16.792 -8.043 1.00 85.31 514 ILE A O 1
ATOM 4142 N N . ILE A 1 515 ? 8.439 15.411 -9.478 1.00 87.00 515 ILE A N 1
ATOM 4143 C CA . ILE A 1 515 ? 7.277 14.550 -9.718 1.00 87.00 515 ILE A CA 1
ATOM 4144 C C . ILE A 1 515 ? 6.879 13.759 -8.465 1.00 87.00 515 ILE A C 1
ATOM 4146 O O . ILE A 1 515 ? 5.703 13.634 -8.166 1.00 87.00 515 ILE A O 1
ATOM 4150 N N . VAL A 1 516 ? 7.838 13.319 -7.648 1.00 88.94 516 VAL A N 1
ATOM 4151 C CA . VAL A 1 516 ? 7.556 12.633 -6.376 1.00 88.94 516 VAL A CA 1
ATOM 4152 C C . VAL A 1 516 ? 6.823 13.551 -5.384 1.00 88.94 516 VAL A C 1
ATOM 4154 O O . VAL A 1 516 ? 6.020 13.084 -4.581 1.00 88.94 516 VAL A O 1
ATOM 4157 N N . ARG A 1 517 ? 7.041 14.873 -5.456 1.00 86.75 517 ARG A N 1
ATOM 4158 C CA . ARG A 1 517 ? 6.313 15.865 -4.641 1.00 86.75 517 ARG A CA 1
ATOM 4159 C C . ARG A 1 517 ? 4.871 16.093 -5.099 1.00 86.75 517 ARG A C 1
ATOM 4161 O O . ARG A 1 517 ? 4.114 16.695 -4.347 1.00 86.75 517 ARG A O 1
ATOM 4168 N N . ALA A 1 518 ? 4.491 15.628 -6.290 1.00 87.12 518 ALA A N 1
ATOM 4169 C CA . ALA A 1 518 ? 3.118 15.714 -6.786 1.00 87.12 518 ALA A CA 1
ATOM 4170 C C . ALA A 1 518 ? 2.145 14.795 -6.019 1.00 87.12 518 ALA A C 1
ATOM 4172 O O . ALA A 1 518 ? 0.939 14.985 -6.124 1.00 87.12 518 ALA A O 1
ATOM 4173 N N . GLY A 1 519 ? 2.656 13.842 -5.228 1.00 89.38 519 GLY A N 1
ATOM 4174 C CA . GLY A 1 519 ? 1.857 12.903 -4.440 1.00 89.38 519 GLY A CA 1
ATOM 4175 C C . GLY A 1 519 ? 1.854 11.495 -5.029 1.00 89.38 519 GLY A C 1
ATOM 4176 O O . GLY A 1 519 ? 2.768 11.121 -5.768 1.00 89.38 519 GLY A O 1
ATOM 4177 N N . ALA A 1 520 ? 0.836 10.708 -4.682 1.00 91.38 520 ALA A N 1
ATOM 4178 C CA . ALA A 1 520 ? 0.727 9.300 -5.055 1.00 91.38 520 ALA A CA 1
ATOM 4179 C C . ALA A 1 520 ? 0.788 9.074 -6.578 1.00 91.38 520 ALA A C 1
ATOM 4181 O O . ALA A 1 520 ? 1.564 8.226 -7.020 1.00 91.38 520 ALA A O 1
ATOM 4182 N N . GLU A 1 521 ? 0.074 9.862 -7.397 1.00 89.38 521 GLU A N 1
ATOM 4183 C CA . GLU A 1 521 ? 0.128 9.696 -8.861 1.00 89.38 521 GLU A CA 1
ATOM 4184 C C . GLU A 1 521 ? 1.520 9.996 -9.421 1.00 89.38 521 GLU A C 1
ATOM 4186 O O . GLU A 1 521 ? 2.009 9.297 -10.309 1.00 89.38 521 GLU A O 1
ATOM 4191 N N . GLY A 1 522 ? 2.192 11.009 -8.870 1.00 89.06 522 GLY A N 1
ATOM 4192 C CA . GLY A 1 522 ? 3.542 11.371 -9.282 1.00 89.06 522 GLY A CA 1
ATOM 4193 C C . GLY A 1 522 ? 4.576 10.318 -8.906 1.00 89.06 522 GLY A C 1
ATOM 4194 O O . GLY A 1 522 ? 5.489 10.042 -9.686 1.00 89.06 522 GLY A O 1
ATOM 4195 N N . VAL A 1 523 ? 4.419 9.679 -7.745 1.00 90.75 523 VAL A N 1
ATOM 4196 C CA . VAL A 1 523 ? 5.272 8.555 -7.350 1.00 90.75 523 VAL A CA 1
ATOM 4197 C C . VAL A 1 523 ? 5.011 7.334 -8.220 1.00 90.75 523 VAL A C 1
ATOM 4199 O O . VAL A 1 523 ? 5.979 6.746 -8.696 1.00 90.75 523 VAL A O 1
ATOM 4202 N N . LEU A 1 524 ? 3.753 6.994 -8.514 1.00 89.88 524 LEU A N 1
ATOM 4203 C CA . LEU A 1 524 ? 3.443 5.919 -9.459 1.00 89.88 524 LEU A CA 1
ATOM 4204 C C . LEU A 1 524 ? 4.075 6.192 -10.829 1.00 89.88 524 LEU A C 1
ATOM 4206 O O . LEU A 1 524 ? 4.772 5.335 -11.370 1.00 89.88 524 LEU A O 1
ATOM 4210 N N . GLN A 1 525 ? 3.909 7.404 -11.361 1.00 85.31 525 GLN A N 1
ATOM 4211 C CA . GLN A 1 525 ? 4.509 7.802 -12.632 1.00 85.31 525 GLN A CA 1
ATOM 4212 C C . GLN A 1 525 ? 6.042 7.721 -12.582 1.00 85.31 525 GLN A C 1
ATOM 4214 O O . GLN A 1 525 ? 6.657 7.205 -13.511 1.00 85.31 525 GLN A O 1
ATOM 4219 N N . ALA A 1 526 ? 6.677 8.152 -11.490 1.00 86.62 526 ALA A N 1
ATOM 4220 C CA . ALA A 1 526 ? 8.125 8.054 -11.312 1.00 86.62 526 ALA A CA 1
ATOM 4221 C C . ALA A 1 526 ? 8.616 6.599 -11.229 1.00 86.62 526 ALA A C 1
ATOM 4223 O O . ALA A 1 526 ? 9.645 6.267 -11.823 1.00 86.62 526 ALA A O 1
ATOM 4224 N N . ILE A 1 527 ? 7.874 5.723 -10.539 1.00 86.00 527 ILE A N 1
ATOM 4225 C CA . ILE A 1 527 ? 8.145 4.283 -10.501 1.00 86.00 527 ILE A CA 1
ATOM 4226 C C . ILE A 1 527 ? 8.070 3.726 -11.922 1.00 86.00 527 ILE A C 1
ATOM 4228 O O . ILE A 1 527 ? 9.043 3.129 -12.372 1.00 86.00 527 ILE A O 1
ATOM 4232 N N . LEU A 1 528 ? 6.992 3.989 -12.664 1.00 82.12 528 LEU A N 1
ATOM 4233 C CA . LEU A 1 528 ? 6.810 3.509 -14.039 1.00 82.12 528 LEU A CA 1
ATOM 4234 C C . LEU A 1 528 ? 7.906 4.007 -14.993 1.00 82.12 528 LEU A C 1
ATOM 4236 O O . LEU A 1 528 ? 8.445 3.222 -15.775 1.00 82.12 528 LEU A O 1
ATOM 4240 N N . LEU A 1 529 ? 8.304 5.279 -14.897 1.00 77.81 529 LEU A N 1
ATOM 4241 C CA . LEU A 1 529 ? 9.425 5.819 -15.677 1.00 77.81 529 LEU A CA 1
ATOM 4242 C C . LEU A 1 529 ? 10.745 5.105 -15.333 1.00 77.81 529 LEU A C 1
ATOM 4244 O O . LEU A 1 529 ? 11.541 4.802 -16.227 1.00 77.81 529 LEU A O 1
ATOM 4248 N N . SER A 1 530 ? 10.949 4.757 -14.056 1.00 77.75 530 SER A N 1
ATOM 4249 C CA . SER A 1 530 ? 12.120 3.996 -13.602 1.00 77.75 530 SER A CA 1
ATOM 4250 C C . SER A 1 530 ? 12.148 2.547 -14.109 1.00 77.75 530 SER A C 1
ATOM 4252 O O . SER A 1 530 ? 13.236 1.981 -14.263 1.00 77.75 530 SER A O 1
ATOM 4254 N N . LEU A 1 531 ? 10.976 1.965 -14.412 1.00 74.44 531 LEU A N 1
ATOM 4255 C CA . LEU A 1 531 ? 10.853 0.596 -14.912 1.00 74.44 531 LEU A CA 1
ATOM 4256 C C . LEU A 1 531 ? 11.448 0.458 -16.317 1.00 74.44 531 LEU A C 1
ATOM 4258 O O . LEU A 1 531 ? 12.287 -0.401 -16.552 1.00 74.44 531 LEU A O 1
ATOM 4262 N N . GLY A 1 532 ? 11.076 1.313 -17.265 1.00 62.62 532 GLY A N 1
ATOM 4263 C CA . GLY A 1 532 ? 11.577 1.192 -18.641 1.00 62.62 532 GLY A CA 1
ATOM 4264 C C . GLY A 1 532 ? 12.821 2.028 -18.949 1.00 62.62 532 GLY A C 1
ATOM 4265 O O . GLY A 1 532 ? 13.286 2.008 -20.084 1.00 62.62 532 GLY A O 1
ATOM 4266 N N . GLY A 1 533 ? 13.340 2.804 -17.986 1.00 62.66 533 GLY A N 1
ATOM 4267 C CA . GLY A 1 533 ? 14.290 3.880 -18.300 1.00 62.66 533 GLY A CA 1
ATOM 4268 C C . GLY A 1 533 ? 13.673 4.900 -19.266 1.00 62.66 533 GLY A C 1
ATOM 4269 O O . GLY A 1 533 ? 14.367 5.464 -20.113 1.00 62.66 533 GLY A O 1
ATOM 4270 N N . LEU A 1 534 ? 12.351 5.070 -19.176 1.00 60.19 534 LEU A N 1
ATOM 4271 C CA . LEU A 1 534 ? 11.556 5.882 -20.081 1.00 60.19 534 LEU A CA 1
ATOM 4272 C C . LEU A 1 534 ? 11.841 7.358 -19.778 1.00 60.19 534 LEU A C 1
ATOM 4274 O O . LEU A 1 534 ? 11.552 7.844 -18.689 1.00 60.19 534 LEU A O 1
ATOM 4278 N N . ARG A 1 535 ? 12.420 8.076 -20.743 1.00 59.38 535 ARG A N 1
ATOM 4279 C CA . ARG A 1 535 ? 12.649 9.519 -20.680 1.00 59.38 535 ARG A CA 1
ATOM 4280 C C . ARG A 1 535 ? 11.608 10.275 -21.505 1.00 59.38 535 ARG A C 1
ATOM 4282 O O . ARG A 1 535 ? 11.450 10.011 -22.690 1.00 59.38 535 ARG A O 1
ATOM 4289 N N . ASN A 1 536 ? 10.932 11.251 -20.905 1.00 55.91 536 ASN A N 1
ATOM 4290 C CA . ASN A 1 536 ? 9.967 12.110 -21.610 1.00 55.91 536 ASN A CA 1
ATOM 4291 C C . ASN A 1 536 ? 10.624 13.311 -22.328 1.00 55.91 536 ASN A C 1
ATOM 4293 O O . ASN A 1 536 ? 9.936 14.152 -22.894 1.00 55.91 536 ASN A O 1
ATOM 4297 N N . ASP A 1 537 ? 11.955 13.438 -22.274 1.00 56.78 537 ASP A N 1
ATOM 4298 C CA . ASP A 1 537 ? 12.683 14.601 -22.802 1.00 56.78 537 ASP A CA 1
ATOM 4299 C C . ASP A 1 537 ? 13.076 14.470 -24.280 1.00 56.78 537 ASP A C 1
ATOM 4301 O O . ASP A 1 537 ? 13.628 15.408 -24.857 1.00 56.78 537 ASP A O 1
ATOM 4305 N N . ARG A 1 538 ? 12.830 13.308 -24.893 1.00 62.41 538 ARG A N 1
ATOM 4306 C CA . ARG A 1 538 ? 13.198 13.013 -26.279 1.00 62.41 538 ARG A CA 1
ATOM 4307 C C . ARG A 1 538 ? 12.095 12.209 -26.962 1.00 62.41 538 ARG A C 1
ATOM 4309 O O . ARG A 1 538 ? 11.470 11.376 -26.305 1.00 62.41 538 ARG A O 1
ATOM 4316 N N . PRO A 1 539 ? 11.869 12.416 -28.270 1.00 69.88 539 PRO A N 1
ATOM 4317 C CA . PRO A 1 539 ? 11.043 11.500 -29.040 1.00 69.88 539 PRO A CA 1
ATOM 4318 C C . PRO A 1 539 ? 11.638 10.094 -28.934 1.00 69.88 539 PRO A C 1
ATOM 4320 O O . PRO A 1 539 ? 12.852 9.912 -29.064 1.00 69.88 539 PRO A O 1
ATOM 4323 N N . TYR A 1 540 ? 10.786 9.110 -28.668 1.00 79.88 540 TYR A N 1
ATOM 4324 C CA . TYR A 1 540 ? 11.191 7.717 -28.760 1.00 79.88 540 TYR A CA 1
ATOM 4325 C C . TYR A 1 540 ? 11.291 7.336 -30.217 1.00 79.88 540 TYR A C 1
ATOM 4327 O O . TYR A 1 540 ? 10.472 7.746 -31.034 1.00 79.88 540 TYR A O 1
ATOM 4335 N N . TYR A 1 541 ? 12.273 6.514 -30.521 1.00 84.94 541 TYR A N 1
ATOM 4336 C CA . TYR A 1 541 ? 12.422 5.900 -31.815 1.00 84.94 541 TYR A CA 1
ATOM 4337 C C . TYR A 1 541 ? 12.150 4.417 -31.671 1.00 84.94 541 TYR A C 1
ATOM 4339 O O . TYR A 1 541 ? 12.522 3.808 -30.663 1.00 84.94 541 TYR A O 1
ATOM 4347 N N . ALA A 1 542 ? 11.495 3.851 -32.671 1.00 86.69 542 ALA A N 1
ATOM 4348 C CA . ALA A 1 542 ? 11.290 2.426 -32.780 1.00 86.69 542 ALA A CA 1
ATOM 4349 C C . ALA A 1 542 ? 11.829 1.906 -34.108 1.00 86.69 542 ALA A C 1
ATOM 4351 O O . ALA A 1 542 ? 11.794 2.599 -35.127 1.00 86.69 542 ALA A O 1
ATOM 4352 N N . CYS A 1 543 ? 12.319 0.674 -34.079 1.00 84.75 543 CYS A N 1
ATOM 4353 C CA . CYS A 1 543 ? 12.690 -0.061 -35.273 1.00 84.75 543 CYS A CA 1
ATOM 4354 C C . CYS A 1 543 ? 12.317 -1.538 -35.115 1.00 84.75 543 CYS A C 1
ATOM 4356 O O . CYS A 1 543 ? 12.238 -2.068 -34.002 1.00 84.75 543 CYS A O 1
ATOM 4358 N N . ASP A 1 544 ? 12.023 -2.176 -36.238 1.00 85.50 544 ASP A N 1
ATOM 4359 C CA . ASP A 1 544 ? 11.604 -3.568 -36.313 1.00 85.50 544 ASP A CA 1
ATOM 4360 C C . ASP A 1 544 ? 12.789 -4.541 -36.155 1.00 85.50 544 ASP A C 1
ATOM 4362 O O . ASP A 1 544 ? 13.930 -4.154 -35.874 1.00 85.50 544 ASP A O 1
ATOM 4366 N N . ALA A 1 545 ? 12.515 -5.845 -36.243 1.00 80.75 545 ALA A N 1
ATOM 4367 C CA . ALA A 1 545 ? 13.510 -6.868 -35.951 1.00 80.75 545 ALA A CA 1
ATOM 4368 C C . ALA A 1 545 ? 14.763 -6.724 -36.837 1.00 80.75 545 ALA A C 1
ATOM 4370 O O . ALA A 1 545 ? 14.696 -6.788 -38.065 1.00 80.75 545 ALA A O 1
ATOM 4371 N N . GLY A 1 546 ? 15.922 -6.577 -36.190 1.00 76.81 546 GLY A N 1
ATOM 4372 C CA . GLY A 1 546 ? 17.219 -6.404 -36.851 1.00 76.81 546 GLY A CA 1
ATOM 4373 C C . GLY A 1 546 ? 17.624 -4.950 -37.116 1.00 76.81 546 GLY A C 1
ATOM 4374 O O . GLY A 1 546 ? 18.755 -4.733 -37.539 1.00 76.81 546 GLY A O 1
ATOM 4375 N N . CYS A 1 547 ? 16.755 -3.969 -36.843 1.00 80.81 547 CYS A N 1
ATOM 4376 C CA . CYS A 1 547 ? 17.023 -2.533 -36.986 1.00 80.81 547 CYS A CA 1
ATOM 4377 C C . CYS A 1 547 ? 17.684 -2.115 -38.319 1.00 80.81 547 CYS A C 1
ATOM 4379 O O . CYS A 1 547 ? 18.577 -1.267 -38.331 1.00 80.81 547 CYS A O 1
ATOM 4381 N N . ILE A 1 548 ? 17.305 -2.732 -39.446 1.00 79.38 548 ILE A N 1
ATOM 4382 C CA . ILE A 1 548 ? 17.902 -2.403 -40.755 1.00 79.38 548 ILE A CA 1
ATOM 4383 C C . ILE A 1 548 ? 17.347 -1.088 -41.305 1.00 79.38 548 ILE A C 1
ATOM 4385 O O . ILE A 1 548 ? 18.092 -0.307 -41.918 1.00 79.38 548 ILE A O 1
ATOM 4389 N N . ASP A 1 549 ? 16.057 -0.854 -41.088 1.00 81.06 549 ASP A N 1
ATOM 4390 C CA . ASP A 1 549 ? 15.362 0.334 -41.560 1.00 81.06 549 ASP A CA 1
ATOM 4391 C C . ASP A 1 549 ? 15.663 1.540 -40.666 1.00 81.06 549 ASP A C 1
ATOM 4393 O O . ASP A 1 549 ? 16.138 1.416 -39.531 1.00 81.06 549 ASP A O 1
ATOM 4397 N N . ALA A 1 550 ? 15.451 2.739 -41.211 1.00 80.50 550 ALA A N 1
ATOM 4398 C CA . ALA A 1 550 ? 15.697 3.962 -40.462 1.00 80.50 550 ALA A CA 1
ATOM 4399 C C . ALA A 1 550 ? 14.776 4.022 -39.226 1.00 80.50 550 ALA A C 1
ATOM 4401 O O . ALA A 1 550 ? 13.590 3.706 -39.338 1.00 80.50 550 ALA A O 1
ATOM 4402 N N . PRO A 1 551 ? 15.293 4.446 -38.061 1.00 85.69 551 PRO A N 1
ATOM 4403 C CA . PRO A 1 551 ? 14.501 4.535 -36.842 1.00 85.69 551 PRO A CA 1
ATOM 4404 C C . PRO A 1 551 ? 13.320 5.498 -37.015 1.00 85.69 551 PRO A C 1
ATOM 4406 O O . PRO A 1 551 ? 13.505 6.662 -37.382 1.00 85.69 551 PRO A O 1
ATOM 4409 N N . ILE A 1 552 ? 12.107 5.027 -36.715 1.00 86.88 552 ILE A N 1
ATOM 4410 C CA . ILE A 1 552 ? 10.872 5.810 -36.837 1.00 86.88 552 ILE A CA 1
ATOM 4411 C C . ILE A 1 552 ? 10.584 6.498 -35.506 1.00 86.88 552 ILE A C 1
ATOM 4413 O O . ILE A 1 552 ? 10.519 5.842 -34.468 1.00 86.88 552 ILE A O 1
ATOM 4417 N N . ALA A 1 553 ? 10.393 7.819 -35.529 1.00 84.81 553 ALA A N 1
ATOM 4418 C CA . ALA A 1 553 ? 9.988 8.572 -34.347 1.00 84.81 553 ALA A CA 1
ATOM 4419 C C . ALA A 1 553 ? 8.532 8.244 -33.981 1.00 84.81 553 ALA A C 1
ATOM 4421 O O . ALA A 1 553 ? 7.621 8.440 -34.784 1.00 84.81 553 ALA A O 1
ATOM 4422 N N . LEU A 1 554 ? 8.316 7.758 -32.762 1.00 82.12 554 LEU A N 1
ATOM 4423 C CA . LEU A 1 554 ? 6.997 7.480 -32.211 1.00 82.12 554 LEU A CA 1
ATOM 4424 C C . LEU A 1 554 ? 6.303 8.790 -31.824 1.00 82.12 554 LEU A C 1
ATOM 4426 O O . LEU A 1 554 ? 6.885 9.651 -31.158 1.00 82.12 554 LEU A O 1
ATOM 4430 N N . SER A 1 555 ? 5.041 8.918 -32.225 1.00 77.12 555 SER A N 1
ATOM 4431 C CA . SER A 1 555 ? 4.176 10.058 -31.922 1.00 77.12 555 SER A CA 1
ATOM 4432 C C . SER A 1 555 ? 2.830 9.567 -31.366 1.00 77.12 555 SER A C 1
ATOM 4434 O O . SER A 1 555 ? 2.680 8.399 -31.013 1.00 77.12 555 SER A O 1
ATOM 4436 N N . LYS A 1 556 ? 1.843 10.464 -31.252 1.00 71.56 556 LYS A N 1
ATOM 4437 C CA . LYS A 1 556 ? 0.464 10.090 -30.891 1.00 71.56 556 LYS A CA 1
ATOM 4438 C C . LYS A 1 556 ? -0.288 9.406 -32.042 1.00 71.56 556 LYS A C 1
ATOM 4440 O O . LYS A 1 556 ? -1.389 8.909 -31.826 1.00 71.56 556 LYS A O 1
ATOM 4445 N N . GLU A 1 557 ? 0.272 9.413 -33.248 1.00 76.44 557 GLU A N 1
ATOM 4446 C CA . GLU A 1 557 ? -0.304 8.755 -34.417 1.00 76.44 557 GLU A CA 1
ATOM 4447 C C . GLU A 1 557 ? 0.062 7.268 -34.428 1.00 76.44 557 GLU A C 1
ATOM 4449 O O . GLU A 1 557 ? 1.147 6.866 -34.008 1.00 76.44 557 GLU A O 1
ATOM 4454 N N . VAL A 1 558 ? -0.864 6.433 -34.899 1.00 74.25 558 VAL A N 1
ATOM 4455 C CA . VAL A 1 558 ? -0.667 4.982 -34.945 1.00 74.25 558 VAL A CA 1
ATOM 4456 C C . VAL A 1 558 ? 0.328 4.642 -36.054 1.00 74.25 558 VAL A C 1
ATOM 4458 O O . VAL A 1 558 ? 0.054 4.873 -37.229 1.00 74.25 558 VAL A O 1
ATOM 4461 N N . VAL A 1 559 ? 1.461 4.047 -35.680 1.00 80.38 559 VAL A N 1
ATOM 4462 C CA . VAL A 1 559 ? 2.503 3.584 -36.608 1.00 80.38 559 VAL A CA 1
ATOM 4463 C C . VAL A 1 559 ? 2.472 2.058 -36.687 1.00 80.38 559 VAL A C 1
ATOM 4465 O O . VAL A 1 559 ? 2.497 1.380 -35.660 1.00 80.38 559 VAL A O 1
ATOM 4468 N N . GLN A 1 560 ? 2.422 1.506 -37.902 1.00 80.19 560 GLN A N 1
ATOM 4469 C CA . GLN A 1 560 ? 2.480 0.060 -38.135 1.00 80.19 560 GLN A CA 1
ATOM 4470 C C . GLN A 1 560 ? 3.909 -0.386 -38.452 1.00 80.19 560 GLN A C 1
ATOM 4472 O O . GLN A 1 560 ? 4.560 0.188 -39.321 1.00 80.19 560 GLN A O 1
ATOM 4477 N N . PHE A 1 561 ? 4.368 -1.439 -37.772 1.00 80.88 561 PHE A N 1
ATOM 4478 C CA . PHE A 1 561 ? 5.662 -2.076 -38.021 1.00 80.88 561 PHE A CA 1
ATOM 4479 C C . PHE A 1 561 ? 5.452 -3.488 -38.584 1.00 80.88 561 PHE A C 1
ATOM 4481 O O . PHE A 1 561 ? 4.659 -4.246 -38.013 1.00 80.88 561 PHE A O 1
ATOM 4488 N N . PRO A 1 562 ? 6.146 -3.874 -39.669 1.00 78.25 562 PRO A N 1
ATOM 4489 C CA . PRO A 1 562 ? 6.096 -5.240 -40.171 1.00 78.25 562 PRO A CA 1
ATOM 4490 C C . PRO A 1 562 ? 6.787 -6.190 -39.184 1.00 78.25 562 PRO A C 1
ATOM 4492 O O . PRO A 1 562 ? 7.884 -5.928 -38.688 1.00 78.25 562 PRO A O 1
ATOM 4495 N N . VAL A 1 563 ? 6.153 -7.326 -38.891 1.00 78.38 563 VAL A N 1
ATOM 4496 C CA . VAL A 1 563 ? 6.743 -8.339 -38.008 1.00 78.38 563 VAL A CA 1
ATOM 4497 C C . VAL A 1 563 ? 7.759 -9.150 -38.806 1.00 78.38 563 VAL A C 1
ATOM 4499 O O . VAL A 1 563 ? 7.401 -9.926 -39.690 1.00 78.38 563 VAL A O 1
ATOM 4502 N N . LYS A 1 564 ? 9.041 -8.985 -38.481 1.00 81.62 564 LYS A N 1
ATOM 4503 C CA . LYS A 1 564 ? 10.156 -9.682 -39.129 1.00 81.62 564 LYS A CA 1
ATOM 4504 C C . LYS A 1 564 ? 10.737 -10.754 -38.204 1.00 81.62 564 LYS A C 1
ATOM 4506 O O . LYS A 1 564 ? 10.820 -10.577 -36.991 1.00 81.62 564 LYS A O 1
ATOM 4511 N N . ARG A 1 565 ? 11.156 -11.879 -38.782 1.00 79.19 565 ARG A N 1
ATOM 4512 C CA . ARG A 1 565 ? 11.889 -12.957 -38.111 1.00 79.19 565 ARG A CA 1
ATOM 4513 C C . ARG A 1 565 ? 13.331 -12.969 -38.604 1.00 79.19 565 ARG A C 1
ATOM 4515 O O . ARG A 1 565 ? 13.589 -13.050 -39.803 1.00 79.19 565 ARG A O 1
ATOM 4522 N N . THR A 1 566 ? 14.252 -12.921 -37.654 1.00 80.50 566 THR A N 1
ATOM 4523 C CA . THR A 1 566 ? 15.697 -12.821 -37.867 1.00 80.50 566 THR A CA 1
ATOM 4524 C C . THR A 1 566 ? 16.410 -14.140 -37.558 1.00 80.50 566 THR A C 1
ATOM 4526 O O . THR A 1 566 ? 15.970 -14.911 -36.700 1.00 80.50 566 THR A O 1
ATOM 4529 N N . GLU A 1 567 ? 17.512 -14.420 -38.258 1.00 75.06 567 GLU A N 1
ATOM 4530 C CA . GLU A 1 567 ? 18.417 -15.536 -37.957 1.00 75.06 567 GLU A CA 1
ATOM 4531 C C . GLU A 1 567 ? 19.858 -15.021 -37.755 1.00 75.06 567 GLU A C 1
ATOM 4533 O O . GLU A 1 567 ? 20.458 -14.536 -38.718 1.00 75.06 567 GLU A O 1
ATOM 4538 N N . PRO A 1 568 ? 20.446 -15.108 -36.541 1.00 78.75 568 PRO A N 1
ATOM 4539 C CA . PRO A 1 568 ? 19.870 -15.616 -35.288 1.00 78.75 568 PRO A CA 1
ATOM 4540 C C . PRO A 1 568 ? 18.714 -14.746 -34.763 1.00 78.75 568 PRO A C 1
ATOM 4542 O O . PRO A 1 568 ? 18.570 -13.595 -35.163 1.00 78.75 568 PRO A O 1
ATOM 4545 N N . LEU A 1 569 ? 17.897 -15.305 -33.862 1.00 74.06 569 LEU A N 1
ATOM 4546 C CA . LEU A 1 569 ? 16.720 -14.619 -33.318 1.00 74.06 569 LEU A CA 1
ATOM 4547 C C . LEU A 1 569 ? 17.116 -13.353 -32.549 1.00 74.06 569 LEU A C 1
ATOM 4549 O O . LEU A 1 569 ? 17.913 -13.402 -31.611 1.00 74.06 569 LEU A O 1
ATOM 4553 N N . THR A 1 570 ? 16.496 -12.241 -32.923 1.00 78.25 570 THR A N 1
ATOM 4554 C CA . THR A 1 570 ? 16.595 -10.940 -32.257 1.00 78.25 570 THR A CA 1
ATOM 4555 C C . THR A 1 570 ? 15.246 -10.544 -31.664 1.00 78.25 570 THR A C 1
ATOM 4557 O O . THR A 1 570 ? 14.232 -11.205 -31.899 1.00 78.25 570 THR A O 1
ATOM 4560 N N . SER A 1 571 ? 15.208 -9.443 -30.913 1.00 78.88 571 SER A N 1
ATOM 4561 C CA . SER A 1 571 ? 13.936 -8.855 -30.488 1.00 78.88 571 SER A CA 1
ATOM 4562 C C . SER A 1 571 ? 13.092 -8.470 -31.707 1.00 78.88 571 SER A C 1
ATOM 4564 O O . SER A 1 571 ? 13.635 -8.080 -32.743 1.00 78.88 571 SER A O 1
ATOM 4566 N N . ILE A 1 572 ? 11.768 -8.588 -31.571 1.00 78.88 572 ILE A N 1
ATOM 4567 C CA . ILE A 1 572 ? 10.795 -8.277 -32.633 1.00 78.88 572 ILE A CA 1
ATOM 4568 C C . ILE A 1 572 ? 10.656 -6.760 -32.830 1.00 78.88 572 ILE A C 1
ATOM 4570 O O . ILE A 1 572 ? 10.413 -6.299 -33.941 1.00 78.88 572 ILE A O 1
ATOM 4574 N N . LEU A 1 573 ? 10.825 -5.992 -31.752 1.00 83.56 573 LEU A N 1
ATOM 4575 C CA . LEU A 1 573 ? 10.712 -4.539 -31.740 1.00 83.56 573 LEU A CA 1
ATOM 4576 C C . LEU A 1 573 ? 11.760 -3.954 -30.791 1.00 83.56 573 LEU A C 1
ATOM 4578 O O . LEU A 1 573 ? 11.917 -4.425 -29.661 1.00 83.56 573 LEU A O 1
ATOM 4582 N N . TYR A 1 574 ? 12.455 -2.920 -31.252 1.00 80.50 574 TYR A N 1
ATOM 4583 C CA . TYR A 1 574 ? 13.408 -2.136 -30.476 1.00 80.50 574 TYR A CA 1
ATOM 4584 C C . TYR A 1 574 ? 12.840 -0.739 -30.269 1.00 80.50 574 TYR A C 1
ATOM 4586 O O . TYR A 1 574 ? 12.413 -0.113 -31.231 1.00 80.50 574 TYR A O 1
ATOM 4594 N N . ILE A 1 575 ? 12.851 -0.240 -29.031 1.00 82.69 575 ILE A N 1
ATOM 4595 C CA . ILE A 1 575 ? 12.398 1.116 -28.696 1.00 82.69 575 ILE A CA 1
ATOM 4596 C C . ILE A 1 575 ? 13.482 1.782 -27.848 1.00 82.69 575 ILE A C 1
ATOM 4598 O O . ILE A 1 575 ? 13.880 1.238 -26.819 1.00 82.69 575 ILE A O 1
ATOM 4602 N N . THR A 1 576 ? 13.975 2.951 -28.262 1.00 75.69 576 THR A N 1
ATOM 4603 C CA . THR A 1 576 ? 14.878 3.775 -27.440 1.00 75.69 576 THR A CA 1
ATOM 4604 C C . THR A 1 576 ? 14.704 5.266 -27.715 1.00 75.69 576 THR A C 1
ATOM 4606 O O . THR A 1 576 ? 14.326 5.676 -28.806 1.00 75.69 576 THR A O 1
ATOM 4609 N N . ALA A 1 577 ? 15.003 6.093 -26.716 1.00 72.75 577 ALA A N 1
ATOM 4610 C CA . ALA A 1 577 ? 15.079 7.550 -26.841 1.00 72.75 577 ALA A CA 1
ATOM 4611 C C . ALA A 1 577 ? 16.404 8.032 -27.477 1.00 72.75 577 ALA A C 1
ATOM 4613 O O . ALA A 1 577 ? 16.571 9.221 -27.761 1.00 72.75 577 ALA A O 1
ATOM 4614 N N . ASP A 1 578 ? 17.374 7.129 -27.660 1.00 73.56 578 ASP A N 1
ATOM 4615 C CA . ASP A 1 578 ? 18.676 7.425 -28.256 1.00 73.56 578 ASP A CA 1
ATOM 4616 C C . ASP A 1 578 ? 18.716 7.008 -29.731 1.00 73.56 578 ASP A C 1
ATOM 4618 O O . ASP A 1 578 ? 18.949 5.846 -30.072 1.00 73.56 578 ASP A O 1
ATOM 4622 N N . LYS A 1 579 ? 18.488 7.986 -30.612 1.00 80.38 579 LYS A N 1
ATOM 4623 C CA . LYS A 1 579 ? 18.529 7.787 -32.063 1.00 80.38 579 LYS A CA 1
ATOM 4624 C C . LYS A 1 579 ? 19.884 7.253 -32.531 1.00 80.38 579 LYS A C 1
ATOM 4626 O O . LYS A 1 579 ? 19.914 6.359 -33.369 1.00 80.38 579 LYS A O 1
ATOM 4631 N N . GLN A 1 580 ? 20.982 7.763 -31.972 1.00 77.88 580 GLN A N 1
ATOM 4632 C CA . GLN A 1 580 ? 22.327 7.374 -32.385 1.00 77.88 580 GLN A CA 1
ATOM 4633 C C . GLN A 1 580 ? 22.593 5.913 -32.022 1.00 77.88 580 GLN A C 1
ATOM 4635 O O . GLN A 1 580 ? 23.055 5.144 -32.859 1.00 77.88 580 GLN A O 1
ATOM 4640 N N . HIS A 1 581 ? 22.209 5.497 -30.813 1.00 80.19 581 HIS A N 1
ATOM 4641 C CA . HIS A 1 581 ? 22.298 4.093 -30.420 1.00 80.19 581 HIS A CA 1
ATOM 4642 C C . HIS A 1 581 ? 21.485 3.179 -31.351 1.00 80.19 581 HIS A C 1
ATOM 4644 O O . HIS A 1 581 ? 21.940 2.097 -31.713 1.00 80.19 581 HIS A O 1
ATOM 4650 N N . MET A 1 582 ? 20.291 3.611 -31.772 1.00 79.06 582 MET A N 1
ATOM 4651 C CA . MET A 1 582 ? 19.464 2.828 -32.691 1.00 79.06 582 MET A CA 1
ATOM 4652 C C . MET A 1 582 ? 20.081 2.716 -34.093 1.00 79.06 582 MET A C 1
ATOM 4654 O O . MET A 1 582 ? 20.019 1.651 -34.703 1.00 79.06 582 MET A O 1
ATOM 4658 N N . GLU A 1 583 ? 20.735 3.773 -34.574 1.00 81.44 583 GLU A N 1
ATOM 4659 C CA . GLU A 1 583 ? 21.509 3.745 -35.821 1.00 81.44 583 GLU A CA 1
ATOM 4660 C C . GLU A 1 583 ? 22.758 2.851 -35.702 1.00 81.44 583 GLU A C 1
ATOM 4662 O O . GLU A 1 583 ? 23.087 2.113 -36.628 1.00 81.44 583 GLU A O 1
ATOM 4667 N N . GLU A 1 584 ? 23.419 2.829 -34.543 1.00 80.88 584 GLU A N 1
ATOM 4668 C CA . GLU A 1 584 ? 24.560 1.947 -34.265 1.00 80.88 584 GLU A CA 1
ATOM 4669 C C . GLU A 1 584 ? 24.158 0.462 -34.176 1.00 80.88 584 GLU A C 1
ATOM 4671 O O . GLU A 1 584 ? 24.933 -0.423 -34.566 1.00 80.88 584 GLU A O 1
ATOM 4676 N N . LEU A 1 585 ? 22.934 0.160 -33.718 1.00 78.88 585 LEU A N 1
ATOM 4677 C CA . LEU A 1 585 ? 22.413 -1.211 -33.657 1.00 78.88 585 LEU A CA 1
ATOM 4678 C C . LEU A 1 585 ? 22.362 -1.864 -35.042 1.00 78.88 585 LEU A C 1
ATOM 4680 O O . LEU A 1 585 ? 22.698 -3.041 -35.154 1.00 78.88 585 LEU A O 1
ATOM 4684 N N . LYS A 1 586 ? 22.064 -1.102 -36.099 1.00 76.06 586 LYS A N 1
ATOM 4685 C CA . LYS A 1 586 ? 22.109 -1.583 -37.490 1.00 76.06 586 LYS A CA 1
ATOM 4686 C C . LYS A 1 586 ? 23.466 -2.179 -37.872 1.00 76.06 586 LYS A C 1
ATOM 4688 O O . LYS A 1 586 ? 23.541 -3.137 -38.637 1.00 76.06 586 LYS A O 1
ATOM 4693 N N . HIS A 1 587 ? 24.549 -1.609 -37.350 1.00 76.69 587 HIS A N 1
ATOM 4694 C CA . HIS A 1 587 ? 25.914 -2.048 -37.641 1.00 76.69 587 HIS A CA 1
ATOM 4695 C C . HIS A 1 587 ? 26.405 -3.152 -36.698 1.00 76.69 587 HIS A C 1
ATOM 4697 O O . HIS A 1 587 ? 27.368 -3.849 -37.016 1.00 76.69 587 HIS A O 1
ATOM 4703 N N . THR A 1 588 ? 25.738 -3.315 -35.556 1.00 76.00 588 THR A N 1
ATOM 4704 C CA . THR A 1 588 ? 26.128 -4.251 -34.495 1.00 76.00 588 THR A CA 1
ATOM 4705 C C . THR A 1 588 ? 25.366 -5.574 -34.585 1.00 76.00 588 THR A C 1
ATOM 4707 O O . THR A 1 588 ? 25.914 -6.636 -34.286 1.00 76.00 588 THR A O 1
ATOM 4710 N N . ILE A 1 589 ? 24.094 -5.535 -34.991 1.00 74.75 589 ILE A N 1
ATOM 4711 C CA . ILE A 1 589 ? 23.255 -6.726 -35.114 1.00 74.75 589 ILE A CA 1
ATOM 4712 C C . ILE A 1 589 ? 23.589 -7.428 -36.434 1.00 74.75 589 ILE A C 1
ATOM 4714 O O . ILE A 1 589 ? 23.130 -7.055 -37.510 1.00 74.75 589 ILE A O 1
ATOM 4718 N N . HIS A 1 590 ? 24.390 -8.487 -36.351 1.00 74.06 590 HIS A N 1
ATOM 4719 C CA . HIS A 1 590 ? 24.709 -9.329 -37.499 1.00 74.06 590 HIS A CA 1
ATOM 4720 C C . HIS A 1 590 ? 23.614 -10.374 -37.724 1.00 74.06 590 HIS A C 1
ATOM 4722 O O . HIS A 1 590 ? 23.609 -11.439 -37.106 1.00 74.06 590 HIS A O 1
ATOM 4728 N N . VAL A 1 591 ? 22.690 -10.058 -38.627 1.00 77.25 591 VAL A N 1
ATOM 4729 C CA . VAL A 1 591 ? 21.633 -10.962 -39.091 1.00 77.25 591 VAL A CA 1
ATOM 4730 C C . VAL A 1 591 ? 22.028 -11.595 -40.419 1.00 77.25 591 VAL A C 1
ATOM 4732 O O . VAL A 1 591 ? 22.477 -10.909 -41.332 1.00 77.25 591 VAL A O 1
ATOM 4735 N N . LYS A 1 592 ? 21.868 -12.916 -40.523 1.00 72.12 592 LYS A N 1
ATOM 4736 C CA . LYS A 1 592 ? 22.139 -13.690 -41.740 1.00 72.12 592 LYS A CA 1
ATOM 4737 C C . LYS A 1 592 ? 20.948 -13.659 -42.695 1.00 72.12 592 LYS A C 1
ATOM 4739 O O . LYS A 1 592 ? 21.132 -13.488 -43.894 1.00 72.12 592 LYS A O 1
ATOM 4744 N N . GLU A 1 593 ? 19.743 -13.826 -42.160 1.00 74.06 593 GLU A N 1
ATOM 4745 C CA . GLU A 1 593 ? 18.492 -13.760 -42.913 1.00 74.06 593 GLU A CA 1
ATOM 4746 C C . GLU A 1 593 ? 17.450 -12.972 -42.122 1.00 74.06 593 GLU A C 1
ATOM 4748 O O . GLU A 1 593 ? 17.346 -13.100 -40.898 1.00 74.06 593 GLU A O 1
ATOM 4753 N N . ILE A 1 594 ? 16.669 -12.172 -42.845 1.00 76.38 594 ILE A N 1
ATOM 4754 C CA . ILE A 1 594 ? 15.473 -11.506 -42.341 1.00 76.38 594 ILE A CA 1
ATOM 4755 C C . ILE A 1 594 ? 14.332 -11.908 -43.258 1.00 76.38 594 ILE A C 1
ATOM 4757 O O . ILE A 1 594 ? 14.384 -11.665 -44.462 1.00 76.38 594 ILE A O 1
ATOM 4761 N N . LYS A 1 595 ? 13.316 -12.548 -42.690 1.00 74.44 595 LYS A N 1
ATOM 4762 C CA . LYS A 1 595 ? 12.087 -12.899 -43.401 1.00 74.44 595 LYS A CA 1
ATOM 4763 C C . LYS A 1 595 ? 10.940 -12.178 -42.728 1.00 74.44 595 LYS A C 1
ATOM 4765 O O . LYS A 1 595 ? 10.818 -12.242 -41.506 1.00 74.44 595 LYS A O 1
ATOM 4770 N N . GLU A 1 596 ? 10.100 -11.505 -43.503 1.00 68.56 596 GLU A N 1
ATOM 4771 C CA . GLU A 1 596 ? 8.804 -11.078 -42.984 1.00 68.56 596 GLU A CA 1
ATOM 4772 C C . GLU A 1 596 ? 8.053 -12.323 -42.522 1.00 68.56 596 GLU A C 1
ATOM 4774 O O . GLU A 1 596 ? 8.012 -13.342 -43.219 1.00 68.56 596 GLU A O 1
ATOM 4779 N N . ALA A 1 597 ? 7.558 -12.283 -41.287 1.00 60.19 597 ALA A N 1
ATOM 4780 C CA . ALA A 1 597 ? 6.784 -13.386 -40.767 1.00 60.19 597 ALA A CA 1
ATOM 4781 C C . ALA A 1 597 ? 5.514 -13.482 -41.626 1.00 60.19 597 ALA A C 1
ATOM 4783 O O . ALA A 1 597 ? 4.789 -12.489 -41.725 1.00 60.19 597 ALA A O 1
ATOM 4784 N N . PRO A 1 598 ? 5.238 -14.634 -42.267 1.00 56.84 598 PRO A N 1
ATOM 4785 C CA . PRO A 1 598 ? 3.991 -14.791 -42.994 1.00 56.84 598 PRO A CA 1
ATOM 4786 C C . PRO A 1 598 ? 2.849 -14.548 -42.009 1.00 56.84 598 PRO A C 1
ATOM 4788 O O . PRO A 1 598 ? 2.887 -15.058 -40.884 1.00 56.84 598 PRO A O 1
ATOM 4791 N N . ALA A 1 599 ? 1.857 -13.749 -42.412 1.00 57.69 599 ALA A N 1
ATOM 4792 C CA . ALA A 1 599 ? 0.650 -13.575 -41.618 1.00 57.69 599 ALA A CA 1
ATOM 4793 C C . ALA A 1 599 ? 0.117 -14.973 -41.284 1.00 57.69 599 ALA A C 1
ATOM 4795 O O . ALA A 1 599 ? -0.051 -15.799 -42.184 1.00 57.69 599 ALA A O 1
ATOM 4796 N N . HIS A 1 600 ? -0.054 -15.272 -39.993 1.00 56.75 600 HIS A N 1
ATOM 4797 C CA . HIS A 1 600 ? -0.566 -16.571 -39.578 1.00 56.75 600 HIS A CA 1
ATOM 4798 C C . HIS A 1 600 ? -1.854 -16.870 -40.347 1.00 56.75 600 HIS A C 1
ATOM 4800 O O . HIS A 1 600 ? -2.684 -15.979 -40.536 1.00 56.75 600 HIS A O 1
ATOM 4806 N N . GLU A 1 601 ? -2.011 -18.113 -40.804 1.00 60.06 601 GLU A N 1
ATOM 4807 C CA . GLU A 1 601 ? -3.212 -18.518 -41.523 1.00 60.06 601 GLU A CA 1
ATOM 4808 C C . GLU A 1 601 ? -4.457 -18.107 -40.722 1.00 60.06 601 GLU A C 1
ATOM 4810 O O . GLU A 1 601 ? -4.479 -18.212 -39.492 1.00 60.06 601 GLU A O 1
ATOM 4815 N N . HIS A 1 602 ? -5.485 -17.605 -41.411 1.00 54.59 602 HIS A N 1
ATOM 4816 C CA . HIS A 1 602 ? -6.659 -16.956 -40.807 1.00 54.59 602 HIS A CA 1
ATOM 4817 C C . HIS A 1 602 ? -7.298 -17.782 -39.669 1.00 54.59 602 HIS A C 1
ATOM 4819 O O . HIS A 1 602 ? -7.845 -17.226 -38.715 1.00 54.59 602 HIS A O 1
ATOM 4825 N N . HIS A 1 603 ? -7.176 -19.109 -39.746 1.00 53.72 603 HIS A N 1
ATOM 4826 C CA . HIS A 1 603 ? -7.657 -20.065 -38.755 1.00 53.72 603 HIS A CA 1
ATOM 4827 C C . HIS A 1 603 ? -6.868 -20.033 -37.423 1.00 53.72 603 HIS A C 1
ATOM 4829 O O . HIS A 1 603 ? -7.459 -20.202 -36.358 1.00 53.72 603 HIS A O 1
ATOM 4835 N N . VAL A 1 604 ? -5.558 -19.757 -37.445 1.00 56.31 604 VAL A N 1
ATOM 4836 C CA . VAL A 1 604 ? -4.703 -19.629 -36.247 1.00 56.31 604 VAL A CA 1
ATOM 4837 C C . VAL A 1 604 ? -4.991 -18.310 -35.531 1.00 56.31 604 VAL A C 1
ATOM 4839 O O . VAL A 1 604 ? -5.126 -18.274 -34.311 1.00 56.31 604 VAL A O 1
ATOM 4842 N N . ILE A 1 605 ? -5.174 -17.223 -36.283 1.00 57.06 605 ILE A N 1
ATOM 4843 C CA . ILE A 1 605 ? -5.559 -15.919 -35.720 1.00 57.06 605 ILE A CA 1
ATOM 4844 C C . ILE A 1 605 ? -6.947 -16.011 -35.067 1.00 57.06 605 ILE A C 1
ATOM 4846 O O . ILE A 1 605 ? -7.150 -15.503 -33.964 1.00 57.06 605 ILE A O 1
ATOM 4850 N N . ALA A 1 606 ? -7.891 -16.706 -35.708 1.00 54.88 606 ALA A N 1
ATOM 4851 C CA . ALA A 1 606 ? -9.218 -16.965 -35.157 1.00 54.88 606 ALA A CA 1
ATOM 4852 C C . ALA A 1 606 ? -9.172 -17.822 -33.877 1.00 54.88 606 ALA A C 1
ATOM 4854 O O . ALA A 1 606 ? -9.873 -17.507 -32.914 1.00 54.88 606 ALA A O 1
ATOM 4855 N N . LEU A 1 607 ? -8.296 -18.833 -33.827 1.00 55.28 607 LEU A N 1
ATOM 4856 C CA . LEU A 1 607 ? -8.058 -19.655 -32.638 1.00 55.28 607 LEU A CA 1
ATOM 4857 C C . LEU A 1 607 ? -7.512 -18.821 -31.469 1.00 55.28 607 LEU A C 1
ATOM 4859 O O . LEU A 1 607 ? -8.011 -18.932 -30.352 1.00 55.28 607 LEU A O 1
ATOM 4863 N N . HIS A 1 608 ? -6.542 -17.941 -31.730 1.00 54.09 608 HIS A N 1
ATOM 4864 C CA . HIS A 1 608 ? -5.965 -17.059 -30.712 1.00 54.09 608 HIS A CA 1
ATOM 4865 C C . HIS A 1 608 ? -6.936 -15.971 -30.231 1.00 54.09 608 HIS A C 1
ATOM 4867 O O . HIS A 1 608 ? -6.887 -15.583 -29.067 1.00 54.09 608 HIS A O 1
ATOM 4873 N N . LYS A 1 609 ? -7.818 -15.473 -31.105 1.00 58.12 609 LYS A N 1
ATOM 4874 C CA . LYS A 1 609 ? -8.741 -14.372 -30.786 1.00 58.12 609 LYS A CA 1
ATOM 4875 C C . LYS A 1 609 ? -10.060 -14.836 -30.163 1.00 58.12 609 LYS A C 1
ATOM 4877 O O . LYS A 1 609 ? -10.641 -14.106 -29.367 1.00 58.12 609 LYS A O 1
ATOM 4882 N N . HIS A 1 610 ? -10.541 -16.025 -30.529 1.00 60.47 610 HIS A N 1
ATOM 4883 C CA . HIS A 1 610 ? -11.870 -16.520 -30.152 1.00 60.47 610 HIS A CA 1
ATOM 4884 C C . HIS A 1 610 ? -11.855 -17.893 -29.457 1.00 60.47 610 HIS A C 1
ATOM 4886 O O . HIS A 1 610 ? -12.915 -18.397 -29.102 1.00 60.47 610 HIS A O 1
ATOM 4892 N N . GLY A 1 611 ? -10.685 -18.512 -29.252 1.00 53.38 611 GLY A N 1
ATOM 4893 C CA . GLY A 1 611 ? -10.547 -19.789 -28.537 1.00 53.38 611 GLY A CA 1
ATOM 4894 C C . GLY A 1 611 ? -11.023 -21.024 -29.313 1.00 53.38 611 GLY A C 1
ATOM 4895 O O . GLY A 1 611 ? -10.974 -22.132 -28.787 1.00 53.38 611 GLY A O 1
ATOM 4896 N N . HIS A 1 612 ? -11.465 -20.862 -30.564 1.00 58.66 612 HIS A N 1
ATOM 4897 C CA . HIS A 1 612 ? -11.864 -21.954 -31.449 1.00 58.66 612 HIS A CA 1
ATOM 4898 C C . HIS A 1 612 ? -11.467 -21.650 -32.900 1.00 58.66 612 HIS A C 1
ATOM 4900 O O . HIS A 1 612 ? -11.497 -20.500 -33.335 1.00 58.66 612 HIS A O 1
ATOM 4906 N N . HIS A 1 613 ? -11.118 -22.686 -33.666 1.00 53.81 613 HIS A N 1
ATOM 4907 C CA . HIS A 1 613 ? -10.565 -22.548 -35.019 1.00 53.81 613 HIS A CA 1
ATOM 4908 C C . HIS A 1 613 ? -11.534 -21.931 -36.043 1.00 53.81 613 HIS A C 1
ATOM 4910 O O . HIS A 1 613 ? -11.094 -21.422 -37.070 1.00 53.81 613 HIS A O 1
ATOM 4916 N N . PHE A 1 614 ? -12.842 -21.944 -35.762 1.00 58.47 614 PHE A N 1
ATOM 4917 C CA . PHE A 1 614 ? -13.857 -21.392 -36.665 1.00 58.47 614 PHE A CA 1
ATOM 4918 C C . PHE A 1 614 ? -14.054 -19.875 -36.565 1.00 58.47 614 PHE A C 1
ATOM 4920 O O . PHE A 1 614 ? -14.770 -19.324 -37.395 1.00 58.47 614 PHE A O 1
ATOM 4927 N N . GLY A 1 615 ? -13.426 -19.183 -35.604 1.00 58.72 615 GLY A N 1
ATOM 4928 C CA . GLY A 1 615 ? -13.719 -17.763 -35.374 1.00 58.72 615 GLY A CA 1
ATOM 4929 C C . GLY A 1 615 ? -15.202 -17.536 -35.052 1.00 58.72 615 GLY A C 1
ATOM 4930 O O . GLY A 1 615 ? -15.976 -18.484 -34.926 1.00 58.72 615 GLY A O 1
ATOM 4931 N N . GLY A 1 616 ? -15.629 -16.287 -34.859 1.00 60.81 616 GLY A N 1
ATOM 4932 C CA . GLY A 1 616 ? -17.065 -16.002 -34.738 1.00 60.81 616 GLY A CA 1
ATOM 4933 C C . GLY A 1 616 ? -17.841 -16.540 -35.950 1.00 60.81 616 GLY A C 1
ATOM 4934 O O . GLY A 1 616 ? -17.309 -16.552 -37.059 1.00 60.81 616 GLY A O 1
ATOM 4935 N N . LEU A 1 617 ? -19.088 -16.986 -35.739 1.00 67.75 617 LEU A N 1
ATOM 4936 C CA . LEU A 1 617 ? -19.967 -17.459 -36.817 1.00 67.75 617 LEU A CA 1
ATOM 4937 C C . LEU A 1 617 ? -19.946 -16.460 -37.995 1.00 67.75 617 LEU A C 1
ATOM 4939 O O . LEU A 1 617 ? -20.064 -15.255 -37.743 1.00 67.75 617 LEU A O 1
ATOM 4943 N N . PRO A 1 618 ? -19.788 -16.927 -39.252 1.00 71.94 618 PRO A N 1
ATOM 4944 C CA . PRO A 1 618 ? -19.629 -16.060 -40.417 1.00 71.94 618 PRO A CA 1
ATOM 4945 C C . PRO A 1 618 ? -20.720 -14.991 -40.491 1.00 71.94 618 PRO A C 1
ATOM 4947 O O . PRO A 1 618 ? -21.870 -15.246 -40.143 1.00 71.94 618 PRO A O 1
ATOM 4950 N N . THR A 1 619 ? -20.409 -13.809 -41.018 1.00 69.38 619 THR A N 1
ATOM 4951 C CA . THR A 1 619 ? -21.401 -12.733 -41.223 1.00 69.38 619 THR A CA 1
ATOM 4952 C C . THR A 1 619 ? -22.619 -13.197 -42.031 1.00 69.38 619 THR A C 1
ATOM 4954 O O . THR A 1 619 ? -23.732 -12.739 -41.787 1.00 69.38 619 THR A O 1
ATOM 4957 N N . ILE A 1 620 ? -22.434 -14.178 -42.922 1.00 76.25 620 ILE A N 1
ATOM 4958 C CA . ILE A 1 620 ? -23.500 -14.841 -43.688 1.00 76.25 620 ILE A CA 1
ATOM 4959 C C . ILE A 1 620 ? -24.510 -15.547 -42.769 1.00 76.25 620 ILE A C 1
ATOM 4961 O O . ILE A 1 620 ? -25.708 -15.494 -43.032 1.00 76.25 620 ILE A O 1
ATOM 4965 N N . PHE A 1 621 ? -24.062 -16.158 -41.668 1.00 79.00 621 PHE A N 1
ATOM 4966 C CA . PHE A 1 621 ? -24.949 -16.789 -40.689 1.00 79.00 621 PHE A CA 1
ATOM 4967 C C . PHE A 1 621 ? -25.871 -15.750 -40.040 1.00 79.00 621 PHE A C 1
ATOM 4969 O O . PHE A 1 621 ? -27.086 -15.928 -40.024 1.00 79.00 621 PHE A O 1
ATOM 4976 N N . TRP A 1 622 ? -25.321 -14.619 -39.594 1.00 80.56 622 TRP A N 1
ATOM 4977 C CA . TRP A 1 622 ? -26.105 -13.533 -38.999 1.00 80.56 622 TRP A CA 1
ATOM 4978 C C . TRP A 1 622 ? -27.037 -12.853 -40.004 1.00 80.56 622 TRP A C 1
ATOM 4980 O O . TRP A 1 622 ? -28.176 -12.545 -39.661 1.00 80.56 622 TRP A O 1
ATOM 4990 N N . ALA A 1 623 ? -26.600 -12.690 -41.255 1.00 85.62 623 ALA A N 1
ATOM 4991 C CA . ALA A 1 623 ? -27.457 -12.208 -42.334 1.00 85.62 623 ALA A CA 1
ATOM 4992 C C . ALA A 1 623 ? -28.614 -13.183 -42.619 1.00 85.62 623 ALA A C 1
ATOM 4994 O O . ALA A 1 623 ? -29.753 -12.750 -42.780 1.00 85.62 623 ALA A O 1
ATOM 4995 N N . SER A 1 624 ? -28.351 -14.495 -42.610 1.00 86.56 624 SER A N 1
ATOM 4996 C CA . SER A 1 624 ? -29.386 -15.522 -42.790 1.00 86.56 624 SER A CA 1
ATOM 4997 C C . SER A 1 624 ? -30.378 -15.561 -41.624 1.00 86.56 624 SER A C 1
ATOM 4999 O O . SER A 1 624 ? -31.581 -15.673 -41.847 1.00 86.56 624 SER A O 1
ATOM 5001 N N . LEU A 1 625 ? -29.898 -15.380 -40.389 1.00 89.00 625 LEU A N 1
ATOM 5002 C CA . LEU A 1 625 ? -30.734 -15.323 -39.193 1.00 89.00 625 LEU A CA 1
ATOM 5003 C C . LEU A 1 625 ? -31.620 -14.072 -39.202 1.00 89.00 625 LEU A C 1
ATOM 5005 O O . LEU A 1 625 ? -32.818 -14.170 -38.957 1.00 89.00 625 LEU A O 1
ATOM 5009 N N . ALA A 1 626 ? -31.055 -12.912 -39.547 1.00 88.38 626 ALA A N 1
ATOM 5010 C CA . ALA A 1 626 ? -31.813 -11.674 -39.694 1.00 88.38 626 ALA A CA 1
ATOM 5011 C C . ALA A 1 626 ? -32.878 -11.795 -40.796 1.00 88.38 626 ALA A C 1
ATOM 5013 O O . ALA A 1 626 ? -34.028 -11.422 -40.581 1.00 88.38 626 ALA A O 1
ATOM 5014 N N . PHE A 1 627 ? -32.532 -12.383 -41.943 1.00 92.50 627 PHE A N 1
ATOM 5015 C CA . PHE A 1 627 ? -33.482 -12.637 -43.027 1.00 92.50 627 PHE A CA 1
ATOM 5016 C C . PHE A 1 627 ? -34.633 -13.556 -42.588 1.00 92.50 627 PHE A C 1
ATOM 5018 O O . PHE A 1 627 ? -35.797 -13.266 -42.864 1.00 92.50 627 PHE A O 1
ATOM 5025 N N . LEU A 1 628 ? -34.331 -14.621 -41.840 1.00 91.31 628 LEU A N 1
ATOM 5026 C CA . LEU A 1 628 ? -35.335 -15.556 -41.332 1.00 91.31 628 LEU A CA 1
ATOM 5027 C C . LEU A 1 628 ? -36.257 -14.904 -40.290 1.00 91.31 628 LEU A C 1
ATOM 5029 O O . LEU A 1 628 ? -37.467 -15.123 -40.314 1.00 91.31 628 LEU A O 1
ATOM 5033 N N . ILE A 1 629 ? -35.707 -14.040 -39.431 1.00 91.38 629 ILE A N 1
ATOM 5034 C CA . ILE A 1 629 ? -36.481 -13.229 -38.483 1.00 91.38 629 ILE A CA 1
ATOM 5035 C C . ILE A 1 629 ? -37.416 -12.275 -39.234 1.00 91.38 629 ILE A C 1
ATOM 5037 O O . ILE A 1 629 ? -38.590 -12.186 -38.881 1.00 91.38 629 ILE A O 1
ATOM 5041 N N . ILE A 1 630 ? -36.946 -11.599 -40.287 1.00 91.81 630 ILE A N 1
ATOM 5042 C CA . ILE A 1 630 ? -37.781 -10.696 -41.095 1.00 91.81 630 ILE A CA 1
ATOM 5043 C C . ILE A 1 630 ? -38.920 -11.469 -41.768 1.00 91.81 630 ILE A C 1
ATOM 5045 O O . ILE A 1 630 ? -40.071 -11.046 -41.683 1.00 91.81 630 ILE A O 1
ATOM 5049 N N . ILE A 1 631 ? -38.640 -12.630 -42.371 1.00 92.06 631 ILE A N 1
ATOM 5050 C CA . ILE A 1 631 ? -39.678 -13.491 -42.961 1.00 92.06 631 ILE A CA 1
ATOM 5051 C C . ILE A 1 631 ? -40.699 -13.917 -41.908 1.00 92.06 631 ILE A C 1
ATOM 5053 O O . ILE A 1 631 ? -41.900 -13.856 -42.165 1.00 92.06 631 ILE A O 1
ATOM 5057 N N . PHE A 1 632 ? -40.240 -14.322 -40.724 1.00 91.69 632 PHE A N 1
ATOM 5058 C CA . PHE A 1 632 ? -41.126 -14.707 -39.633 1.00 91.69 632 PHE A CA 1
ATOM 5059 C C . PHE A 1 632 ? -42.050 -13.554 -39.220 1.00 91.69 632 PHE A C 1
ATOM 5061 O O . PHE A 1 632 ? -43.252 -13.760 -39.087 1.00 91.69 632 PHE A O 1
ATOM 5068 N N . HIS A 1 633 ? -41.526 -12.331 -39.096 1.00 88.94 633 HIS A N 1
ATOM 5069 C CA . HIS A 1 633 ? -42.332 -11.159 -38.743 1.00 88.94 633 HIS A CA 1
ATOM 5070 C C . HIS A 1 633 ? -43.303 -10.766 -39.862 1.00 88.94 633 HIS A C 1
ATOM 5072 O O . HIS A 1 633 ? -44.431 -10.384 -39.566 1.00 88.94 633 HIS A O 1
ATOM 5078 N N . LEU A 1 634 ? -42.929 -10.919 -41.137 1.00 90.38 634 LEU A N 1
ATOM 5079 C CA . LEU A 1 634 ? -43.849 -10.729 -42.264 1.00 90.38 634 LEU A CA 1
ATOM 5080 C C . LEU A 1 634 ? -44.973 -11.773 -42.265 1.00 90.38 634 LEU A C 1
ATOM 5082 O O . LEU A 1 634 ? -46.123 -11.436 -42.537 1.00 90.38 634 LEU A O 1
ATOM 5086 N N . PHE A 1 635 ? -44.665 -13.026 -41.922 1.00 88.94 635 PHE A N 1
ATOM 5087 C CA . PHE A 1 635 ? -45.673 -14.070 -41.745 1.00 88.94 635 PHE A CA 1
ATOM 5088 C C . PHE A 1 635 ? -46.589 -13.784 -40.560 1.00 88.94 635 PHE A C 1
ATOM 5090 O O . PHE A 1 635 ? -47.801 -13.903 -40.704 1.00 88.94 635 PHE A O 1
ATOM 5097 N N . LEU A 1 636 ? -46.031 -13.364 -39.424 1.00 87.50 636 LEU A N 1
ATOM 5098 C CA . LEU A 1 636 ? -46.790 -12.961 -38.243 1.00 87.50 636 LEU A CA 1
ATOM 5099 C C . LEU A 1 636 ? -47.725 -11.791 -38.578 1.00 87.50 636 LEU A C 1
ATOM 5101 O O . LEU A 1 636 ? -48.909 -11.840 -38.264 1.00 87.50 636 LEU A O 1
ATOM 5105 N N . PHE A 1 637 ? -47.220 -10.781 -39.289 1.00 86.75 637 PHE A N 1
ATOM 5106 C CA . PHE A 1 637 ? -48.008 -9.631 -39.726 1.00 86.75 637 PHE A CA 1
ATOM 5107 C C . PHE A 1 637 ? -49.107 -10.039 -40.710 1.00 86.75 637 PHE A C 1
ATOM 5109 O O . PHE A 1 637 ? -50.233 -9.568 -40.596 1.00 86.75 637 PHE A O 1
ATOM 5116 N N . LYS A 1 638 ? -48.821 -10.962 -41.638 1.00 84.62 638 LYS A N 1
ATOM 5117 C CA . LYS A 1 638 ? -49.832 -11.540 -42.532 1.00 84.62 638 LYS A CA 1
ATOM 5118 C C . LYS A 1 638 ? -50.901 -12.305 -41.754 1.00 84.62 638 LYS A C 1
ATOM 5120 O O . LYS A 1 638 ? -52.068 -12.188 -42.098 1.00 84.62 638 LYS A O 1
ATOM 5125 N N . LEU A 1 639 ? -50.523 -13.071 -40.732 1.00 82.00 639 LEU A N 1
ATOM 5126 C CA . LEU A 1 639 ? -51.453 -13.841 -39.904 1.00 82.00 639 LEU A CA 1
ATOM 5127 C C . LEU A 1 639 ? -52.370 -12.904 -39.108 1.00 82.00 639 LEU A C 1
ATOM 5129 O O . LEU A 1 639 ? -53.585 -13.042 -39.194 1.00 82.00 639 LEU A O 1
ATOM 5133 N N . ILE A 1 640 ? -51.793 -11.884 -38.464 1.00 81.75 640 ILE A N 1
ATOM 5134 C CA . ILE A 1 640 ? -52.533 -10.839 -37.744 1.00 81.75 640 ILE A CA 1
ATOM 5135 C C . ILE A 1 640 ? -53.452 -10.067 -38.698 1.00 81.75 640 ILE A C 1
ATOM 5137 O O . ILE A 1 640 ? -54.624 -9.880 -38.395 1.00 81.75 640 ILE A O 1
ATOM 5141 N N . TYR A 1 641 ? -52.965 -9.653 -39.872 1.00 80.06 641 TYR A N 1
ATOM 5142 C CA . TYR A 1 641 ? -53.790 -8.967 -40.869 1.00 80.06 641 TYR A CA 1
ATOM 5143 C C . TYR A 1 641 ? -54.943 -9.850 -41.349 1.00 80.06 641 TYR A C 1
ATOM 5145 O O . TYR A 1 641 ? -56.070 -9.384 -41.462 1.00 80.06 641 TYR A O 1
ATOM 5153 N N . ASN A 1 642 ? -54.695 -11.134 -41.604 1.00 78.94 642 ASN A N 1
ATOM 5154 C CA . ASN A 1 642 ? -55.737 -12.039 -42.071 1.00 78.94 642 ASN A CA 1
ATOM 5155 C C . ASN A 1 642 ? -56.790 -12.301 -40.980 1.00 78.94 642 ASN A C 1
ATOM 5157 O O . ASN A 1 642 ? -57.976 -12.347 -41.278 1.00 78.94 642 ASN A O 1
ATOM 5161 N N . GLU A 1 643 ? -56.379 -12.401 -39.716 1.00 75.62 643 GLU A N 1
ATOM 5162 C CA . GLU A 1 643 ? -57.277 -12.594 -38.573 1.00 75.62 643 GLU A CA 1
ATOM 5163 C C . GLU A 1 643 ? -58.096 -11.327 -38.251 1.00 75.62 643 GLU A C 1
ATOM 5165 O O . GLU A 1 643 ? -59.292 -11.416 -37.978 1.00 75.62 643 GLU A O 1
ATOM 5170 N N . TYR A 1 644 ? -57.497 -10.136 -38.377 1.00 69.31 644 TYR A N 1
ATOM 5171 C CA . TYR A 1 644 ? -58.160 -8.861 -38.074 1.00 69.31 644 TYR A CA 1
ATOM 5172 C C . TYR A 1 644 ? -58.973 -8.289 -39.251 1.00 69.31 644 TYR A C 1
ATOM 5174 O O . TYR A 1 644 ? -60.002 -7.654 -39.028 1.00 69.31 644 TYR A O 1
ATOM 5182 N N . CYS A 1 645 ? -58.558 -8.524 -40.504 1.00 62.75 645 CYS A N 1
ATOM 5183 C CA . CYS A 1 645 ? -59.225 -7.990 -41.699 1.00 62.75 645 CYS A CA 1
ATOM 5184 C C . CYS A 1 645 ? -60.159 -8.983 -42.414 1.00 62.75 645 CYS A C 1
ATOM 5186 O O . CYS A 1 645 ? -61.083 -8.516 -43.069 1.00 62.75 645 CYS A O 1
ATOM 5188 N N . GLN A 1 646 ? -60.015 -10.314 -42.275 1.00 57.44 646 GLN A N 1
ATOM 5189 C CA . GLN A 1 646 ? -61.055 -11.259 -42.752 1.00 57.44 646 GLN A CA 1
ATOM 5190 C C . GLN A 1 646 ? -62.136 -11.546 -41.696 1.00 57.44 646 GLN A C 1
ATOM 5192 O O . GLN A 1 646 ? -63.207 -12.054 -42.029 1.00 57.44 646 GLN A O 1
ATOM 5197 N N . GLY A 1 647 ? -61.899 -11.193 -40.427 1.00 54.66 647 GLY A N 1
ATOM 5198 C CA . GLY A 1 647 ? -62.861 -11.361 -39.333 1.00 54.66 647 GLY A CA 1
ATOM 5199 C C . GLY A 1 647 ? -64.071 -10.415 -39.373 1.00 54.66 647 GLY A C 1
ATOM 5200 O O . GLY A 1 647 ? -65.032 -10.640 -38.640 1.00 54.66 647 GLY A O 1
ATOM 5201 N N . GLN A 1 648 ? -64.070 -9.385 -40.230 1.00 53.94 648 GLN A N 1
ATOM 5202 C CA . GLN A 1 648 ? -65.176 -8.419 -40.323 1.00 53.94 648 GLN A CA 1
ATOM 5203 C C . GLN A 1 648 ? -66.298 -8.808 -41.305 1.00 53.94 648 GLN A C 1
ATOM 5205 O O . GLN A 1 648 ? -67.387 -8.248 -41.209 1.00 53.94 648 GLN A O 1
ATOM 5210 N N . ASP A 1 649 ? -66.116 -9.825 -42.157 1.00 54.00 649 ASP A N 1
ATOM 5211 C CA . ASP A 1 649 ? -67.111 -10.189 -43.186 1.00 54.00 649 ASP A CA 1
ATOM 5212 C C . ASP A 1 649 ? -68.130 -11.269 -42.764 1.00 54.00 649 ASP A C 1
ATOM 5214 O O . ASP A 1 649 ? -68.949 -11.703 -43.575 1.00 54.00 649 ASP A O 1
ATOM 5218 N N . ARG A 1 650 ? -68.144 -11.718 -41.496 1.00 51.22 650 ARG A N 1
ATOM 5219 C CA . ARG A 1 650 ? -69.084 -12.769 -41.030 1.00 51.22 650 ARG A CA 1
ATOM 5220 C C . ARG A 1 650 ? -70.097 -12.369 -39.952 1.00 51.22 650 ARG A C 1
ATOM 5222 O O . ARG A 1 650 ? -70.885 -13.219 -39.551 1.00 51.22 650 ARG A O 1
ATOM 5229 N N . TYR A 1 651 ? -70.169 -11.099 -39.543 1.00 48.56 651 TYR A N 1
ATOM 5230 C CA . TYR A 1 651 ? -71.148 -10.638 -38.536 1.00 48.56 651 TYR A CA 1
ATOM 5231 C C . TYR A 1 651 ? -71.914 -9.357 -38.909 1.00 48.56 651 TYR A C 1
ATOM 5233 O O . TYR A 1 651 ? -72.315 -8.584 -38.042 1.00 48.56 651 TYR A O 1
ATOM 5241 N N . GLY A 1 652 ? -72.188 -9.134 -40.198 1.00 51.09 652 GLY A N 1
ATOM 5242 C CA . GLY A 1 652 ? -72.913 -7.936 -40.622 1.00 51.09 652 GLY A CA 1
ATOM 5243 C C . GLY A 1 652 ? -73.671 -8.060 -41.935 1.00 51.09 652 GLY A C 1
ATOM 5244 O O . GLY A 1 652 ? -73.313 -7.370 -42.880 1.00 51.09 652 GLY A O 1
ATOM 5245 N N . ARG A 1 653 ? -74.728 -8.889 -41.991 1.00 40.88 653 ARG A N 1
ATOM 5246 C CA . ARG A 1 653 ? -76.000 -8.584 -42.696 1.00 40.88 653 ARG A CA 1
ATOM 5247 C C . ARG A 1 653 ? -76.959 -9.779 -42.695 1.00 40.88 653 ARG A C 1
ATOM 5249 O O . ARG A 1 653 ? -76.875 -10.669 -43.530 1.00 40.88 653 ARG A O 1
ATOM 5256 N N . THR A 1 654 ? -77.941 -9.720 -41.798 1.00 39.78 654 THR A N 1
ATOM 5257 C CA . THR A 1 654 ? -79.258 -10.341 -42.008 1.00 39.78 654 THR A CA 1
ATOM 5258 C C . THR A 1 654 ? -80.294 -9.214 -42.033 1.00 39.78 654 THR A C 1
ATOM 5260 O O . THR A 1 654 ? -80.224 -8.339 -41.172 1.00 39.78 654 THR A O 1
ATOM 5263 N N . ARG A 1 655 ? -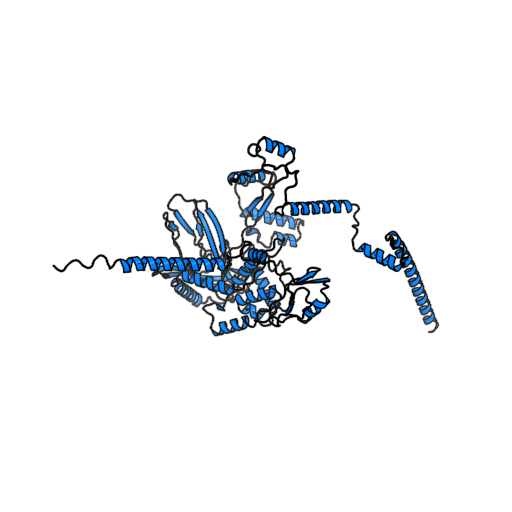81.265 -9.310 -42.963 1.00 35.69 655 ARG A N 1
ATOM 5264 C CA . ARG A 1 655 ? -82.467 -8.462 -43.212 1.00 35.69 655 ARG A CA 1
ATOM 5265 C C . ARG A 1 655 ? -82.199 -7.161 -43.983 1.00 35.69 655 ARG A C 1
ATOM 5267 O O . ARG A 1 655 ? -81.315 -6.405 -43.608 1.00 35.69 655 ARG A O 1
ATOM 5274 N N . TYR A 1 656 ? -82.877 -6.831 -45.087 1.00 34.84 656 TYR A N 1
ATOM 5275 C CA . TYR A 1 656 ? -84.263 -7.024 -45.581 1.00 34.84 656 TYR A CA 1
ATOM 5276 C C . TYR A 1 656 ? -84.219 -7.254 -47.126 1.00 34.84 656 TYR A C 1
ATOM 5278 O O . TYR A 1 656 ? -83.173 -6.979 -47.702 1.00 34.84 656 TYR A O 1
ATOM 5286 N N . SER A 1 657 ? -85.201 -7.717 -47.915 1.00 33.19 657 SER A N 1
ATOM 5287 C CA . SER A 1 657 ? -86.664 -7.906 -47.848 1.00 33.19 657 SER A CA 1
ATOM 5288 C C . SER A 1 657 ? -87.133 -8.731 -49.071 1.00 33.19 657 SER A C 1
ATOM 5290 O O . SER A 1 657 ? -86.513 -8.605 -50.128 1.00 33.19 657 SER A O 1
ATOM 5292 N N . VAL A 1 658 ? -88.316 -9.351 -48.929 1.00 37.97 658 VAL A N 1
ATOM 5293 C CA . VAL A 1 658 ? -89.207 -10.009 -49.922 1.00 37.97 658 VAL A CA 1
ATOM 5294 C C . VAL A 1 658 ? -88.919 -11.476 -50.212 1.00 37.97 658 VAL A C 1
ATOM 5296 O O . VAL A 1 658 ? -87.890 -11.783 -50.847 1.00 37.97 658 VAL A O 1
#

pLDDT: mean 71.61, std 15.4, range [33.19, 93.0]

Foldseek 3Di:
DVVVVVVVVVVVVVVVVVVVVVVVVVLVVLLVVLVVPDDDPDPDDDDSVRSSVVSVVVPVDPDDPDPCVVVVVVVVVVVVVVVVVVVVVPPDDDDDDDPPDDDPPDDDDPDDDPVNQVVVVVVLQPDPVHDDDPDDDLQVVLVVQLVVLVVCVVVVVDDPVRSCVSCVPVCSNPDDDFDKDFDQDPDPDDPVVVVVCVVPPPPPDPCRDGTDIDGDLPDAFLWFFAQAKIATPPDCQAIFGDADLFGDATDNFHQDKDKDDPPWDKDWDWDADLLLRDIDIDIDTDDDFKDKIFIDRVGDDDFPPKDKDKDWAAALVRDIWIKIKIWGKGDDPPDQWIKIKIKIKTDDDRIDIDGPPDDDDDDMDMFMDMDHIDGPPDDHDPVRRVVRVVVVNVVRSDDPVVVSVLSSVVSNVLVVPPDADDADPDPPDDHRVLVSVLLSLLQSSKHQLCSDPPHDPVLNVVLVVCLVDPDQFADDDAPADPDCLLSPRDSDPVSSRSNNVVLQVVRVVRVLPSLVVSISSSSVVSVVCSHVVNTPPAFKWKDAWLLQDQTDGDDPDDDDYFQKAFVVGDDGMDIDRDNVVSVVSNVVRDTPDIDRDPDPDPQVVQCVPPVHSCHPDDPVVVVVVVVVVVVVVVVVVVVVCCCVVVVPPPPDDDDDDD

Radius of gyration: 38.84 Å; chains: 1; bounding box: 175×84×79 Å

Secondary structure (DSSP, 8-state):
-HHHHHHHHHHHHHHHHHHHHHHHHHHHHHHHHHHHH----SSSPPPHHHHHHHHHHTTSS-----TTHHHHHHHHHHHHHHHHHHHHHT-----PPPTT---------S---HHHHHHHHHHHH-BTTB---SS--HHHHHHHHHHHHHHHHHTTSS-HHHHHHHHTTTGGGGPPPPEEEEEPP-----HHHHHHHHHH-TTTS--PPPPEEEEE------EEE-SSEEEETT-TT-EEEESSSSEEEEE----SPEEE-TTS-EEEEEEEETTTTEEEEEEEE--SS-EEEEEE----SS-TT-EEEEEEEE-TTS-EEEEEEEEEEEEPTTSSEEEEEEEEEE---SEEEE-TT--------EEEEEPPPEETTPPPPTHHHHHHHHHHHHHHTS-HHHHHHHHHHHHHHHT-----PPPP-STT---HHHHHHHHHHHHHTS--TTT-TTS-HHHHHHHHHHHHS--S---SS--TTT-TTTTPPP-SHHHHHHHHHHHHHHHHHTT-HHHHTT-HHHHHHHHHHHHHT--TTS--EEEETT--SPPEEP-SS------EEEES---SEEEES-HHHHHHHHHH---SEEEEPPPPPHHHHHHHHHSSTT-SPPHHHHHHHHHHHHHHHHHHHHHHHHHHHSTTTTSS------

InterPro domains:
  IPR018795 Uncharacterized protein KIAA2013-like [PF10222] (280-535)
  IPR018795 Uncharacterized protein KIAA2013-like [PF10222] (541-647)
  IPR018795 Uncharacterized protein KIAA2013-like [PTHR31386] (292-535)
  IPR059466 Domain of unknown function DUF8422 [PF28514] (38-116)